Protein AF-A0A2S7J4I3-F1 (afdb_monomer_lite)

Structure (mmCIF, N/CA/C/O backbone):
data_AF-A0A2S7J4I3-F1
#
_entry.id   AF-A0A2S7J4I3-F1
#
loop_
_atom_site.group_PDB
_atom_site.id
_atom_site.type_symbol
_atom_site.label_atom_id
_atom_site.label_alt_id
_atom_site.label_comp_id
_atom_site.label_asym_id
_atom_site.label_entity_id
_atom_site.label_seq_id
_atom_site.pdbx_PDB_ins_code
_atom_site.Cartn_x
_atom_site.Cartn_y
_atom_site.Cartn_z
_atom_site.occupancy
_atom_site.B_iso_or_equiv
_atom_site.auth_seq_id
_atom_site.auth_comp_id
_atom_site.auth_asym_id
_atom_site.auth_atom_id
_atom_site.pdbx_PDB_model_num
ATOM 1 N N . MET A 1 1 ? -39.431 -24.242 10.598 1.00 42.38 1 MET A N 1
ATOM 2 C CA . MET A 1 1 ? -38.229 -23.796 9.841 1.00 42.38 1 MET A CA 1
ATOM 3 C C . MET A 1 1 ? -38.084 -22.272 9.755 1.00 42.38 1 MET A C 1
ATOM 5 O O . MET A 1 1 ? -36.999 -21.792 10.054 1.00 42.38 1 MET A O 1
ATOM 9 N N . ARG A 1 2 ? -39.133 -21.499 9.415 1.00 36.59 2 ARG A N 1
ATOM 10 C CA . ARG A 1 2 ? -39.088 -20.015 9.410 1.00 36.59 2 ARG A CA 1
ATOM 11 C C . ARG A 1 2 ? -38.689 -19.400 10.759 1.00 36.59 2 ARG A C 1
ATOM 13 O O . ARG A 1 2 ? -37.838 -18.526 10.791 1.00 36.59 2 ARG A O 1
ATOM 20 N N . GLU A 1 3 ? -39.220 -19.918 11.861 1.00 36.38 3 GLU A N 1
ATOM 21 C CA . GLU A 1 3 ? -38.946 -19.410 13.214 1.00 36.38 3 GLU A CA 1
ATOM 22 C C . GLU A 1 3 ? -37.497 -19.660 13.673 1.00 36.38 3 GLU A C 1
ATOM 24 O O . GLU A 1 3 ? -36.830 -18.748 14.152 1.00 36.38 3 GLU A O 1
ATOM 29 N N . LYS A 1 4 ? -36.941 -20.851 13.388 1.00 41.75 4 LYS A N 1
ATOM 30 C CA . LYS A 1 4 ? -35.506 -21.143 13.583 1.00 41.75 4 LYS A CA 1
ATOM 31 C C . LYS A 1 4 ? -34.612 -20.210 12.753 1.00 41.75 4 LYS A C 1
ATOM 33 O O . LYS A 1 4 ? -33.584 -19.766 13.249 1.00 41.75 4 LYS A O 1
ATOM 38 N N . ARG A 1 5 ? -35.015 -19.870 11.521 1.00 38.59 5 ARG A N 1
ATOM 39 C CA . ARG A 1 5 ? -34.285 -18.934 10.645 1.00 38.59 5 ARG A CA 1
ATOM 40 C C . ARG A 1 5 ? -34.371 -17.486 11.149 1.00 38.59 5 ARG A C 1
ATOM 42 O O . ARG A 1 5 ? -33.363 -16.792 11.132 1.00 38.59 5 ARG A O 1
ATOM 49 N N . CYS A 1 6 ? -35.524 -17.045 11.656 1.00 37.34 6 CYS A N 1
ATOM 50 C CA . CYS A 1 6 ? -35.684 -15.726 12.282 1.00 37.34 6 CYS A CA 1
ATOM 51 C C . CYS A 1 6 ? -34.899 -15.590 13.593 1.00 37.34 6 CYS A C 1
ATOM 53 O O . CYS A 1 6 ? -34.276 -14.555 13.816 1.00 37.34 6 CYS A O 1
ATOM 55 N N . ASN A 1 7 ? -34.886 -16.628 14.433 1.00 44.38 7 ASN A N 1
ATOM 56 C CA . ASN A 1 7 ? -34.120 -16.627 15.682 1.00 44.38 7 ASN A CA 1
ATOM 57 C C . ASN A 1 7 ? -32.612 -16.643 15.418 1.00 44.38 7 ASN A C 1
ATOM 59 O O . ASN A 1 7 ? -31.877 -15.901 16.065 1.00 44.38 7 ASN A O 1
ATOM 63 N N . LEU A 1 8 ? -32.167 -17.398 14.409 1.00 46.38 8 LEU A N 1
ATOM 64 C CA . LEU A 1 8 ? -30.781 -17.377 13.952 1.00 46.38 8 LEU A CA 1
ATOM 65 C C . LEU A 1 8 ? -30.386 -15.979 13.448 1.00 46.38 8 LEU A C 1
ATOM 67 O O . LEU A 1 8 ? -29.409 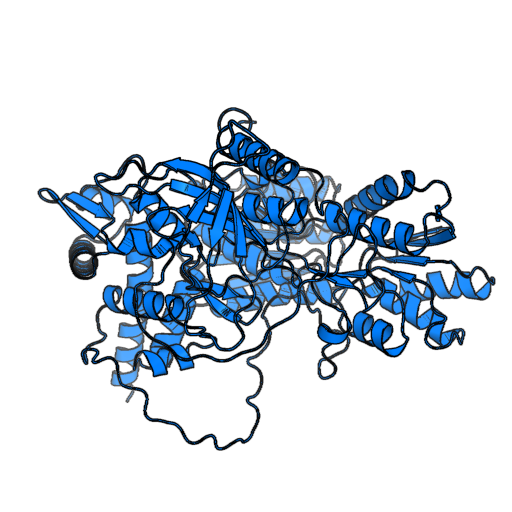-15.428 13.931 1.00 46.38 8 LEU A O 1
ATOM 71 N N . LEU A 1 9 ? -31.184 -15.349 12.578 1.00 43.91 9 LEU A N 1
ATOM 72 C CA . LEU A 1 9 ? -30.917 -13.992 12.068 1.00 43.91 9 LEU A CA 1
ATOM 73 C C . LEU A 1 9 ? -30.921 -12.907 13.163 1.00 43.91 9 LEU A C 1
ATOM 75 O O . LEU A 1 9 ? -30.170 -11.937 13.072 1.00 43.91 9 LEU A O 1
ATOM 79 N N . ARG A 1 10 ? -31.752 -13.050 14.204 1.00 52.38 10 ARG A N 1
ATOM 80 C CA . ARG A 1 10 ? -31.762 -12.138 15.363 1.00 52.38 10 ARG A CA 1
ATOM 81 C C . ARG A 1 10 ? -30.527 -12.317 16.246 1.00 52.38 10 ARG A C 1
ATOM 83 O O . ARG A 1 10 ? -29.912 -11.315 16.591 1.00 52.38 10 ARG A O 1
ATOM 90 N N . SER A 1 11 ? -30.158 -13.562 16.555 1.00 53.50 11 SER A N 1
ATOM 91 C CA . SER A 1 11 ? -28.937 -13.898 17.308 1.00 53.50 11 SER A CA 1
ATOM 92 C C . SER A 1 11 ? -27.675 -13.422 16.585 1.00 53.50 11 SER A C 1
ATOM 94 O O . SER A 1 11 ? -26.731 -12.935 17.195 1.00 53.50 11 SER A O 1
ATOM 96 N N . ILE A 1 12 ? -27.686 -13.530 15.262 1.00 51.84 12 ILE A N 1
ATOM 97 C CA . ILE A 1 12 ? -26.612 -13.081 14.390 1.00 51.84 12 ILE A CA 1
ATOM 98 C C . ILE A 1 12 ? -26.460 -11.547 14.439 1.00 51.84 12 ILE A C 1
ATOM 100 O O . ILE A 1 12 ? -25.378 -11.034 14.712 1.00 51.84 12 ILE A O 1
ATOM 104 N N . ARG A 1 13 ? -27.560 -10.794 14.274 1.00 56.38 13 ARG A N 1
ATOM 105 C CA . ARG A 1 13 ? -27.539 -9.321 14.370 1.00 56.38 13 ARG A CA 1
ATOM 106 C C . ARG A 1 13 ? -27.157 -8.808 15.759 1.00 56.38 13 ARG A C 1
ATOM 108 O O . ARG A 1 13 ? -26.662 -7.687 15.864 1.00 56.38 13 ARG A O 1
ATOM 115 N N . SER A 1 14 ? -27.413 -9.576 16.820 1.00 60.78 14 SER A N 1
ATOM 116 C CA . SER A 1 14 ? -26.961 -9.209 18.164 1.00 60.78 14 SER A CA 1
ATOM 117 C C . SER A 1 14 ? -25.455 -9.383 18.346 1.00 60.78 14 SER A C 1
ATOM 119 O O . SER A 1 14 ? -24.853 -8.516 18.965 1.00 60.78 14 SER A O 1
ATOM 121 N N . ASP A 1 15 ? -24.842 -10.423 17.770 1.00 60.16 15 ASP A N 1
ATOM 122 C CA . ASP A 1 15 ? -23.395 -10.662 17.890 1.00 60.16 15 ASP A CA 1
ATOM 123 C C . ASP A 1 15 ? -22.559 -9.575 17.199 1.00 60.16 15 ASP A C 1
ATOM 125 O O . ASP A 1 15 ? -21.578 -9.101 17.769 1.00 60.16 15 ASP A O 1
ATOM 129 N N . VAL A 1 16 ? -22.983 -9.118 16.015 1.00 66.06 16 VAL A N 1
ATOM 130 C CA . VAL A 1 16 ? -22.335 -8.004 15.293 1.00 66.06 16 VAL A CA 1
ATOM 131 C C . VAL A 1 16 ? -22.294 -6.747 16.167 1.00 66.06 16 VAL A C 1
ATOM 133 O O . VAL A 1 16 ? -21.228 -6.195 16.430 1.00 66.06 16 VAL A O 1
ATOM 136 N N . LYS A 1 17 ? -23.446 -6.362 16.733 1.00 74.44 17 LYS A N 1
ATOM 137 C CA . LYS A 1 17 ? -23.538 -5.214 17.648 1.00 74.44 17 LYS A CA 1
ATOM 138 C C . LYS A 1 17 ? -22.725 -5.408 18.928 1.00 74.44 17 LYS A C 1
ATOM 140 O O . LYS A 1 17 ? -22.309 -4.425 19.538 1.00 74.44 17 LYS A O 1
ATOM 145 N N . SER A 1 18 ? -22.517 -6.645 19.373 1.00 84.69 18 SER A N 1
ATOM 146 C CA . SER A 1 18 ? -21.697 -6.926 20.550 1.00 84.69 18 SER A CA 1
ATOM 147 C C . SER A 1 18 ? -20.212 -6.687 20.282 1.00 84.69 18 SER A C 1
ATOM 149 O O . SER A 1 18 ? -19.576 -6.036 21.106 1.00 84.69 18 SER A O 1
ATOM 151 N N . PHE A 1 19 ? -19.659 -7.133 19.146 1.00 89.50 19 PHE A N 1
ATOM 152 C CA . PHE A 1 19 ? -18.251 -6.864 18.811 1.00 89.50 19 PHE A CA 1
ATOM 153 C C . PHE A 1 19 ? -17.968 -5.369 18.660 1.00 89.50 19 PHE A C 1
ATOM 155 O O . PHE A 1 19 ? -16.957 -4.892 19.170 1.00 89.50 19 PHE A O 1
ATOM 162 N N . GLU A 1 20 ? -18.886 -4.613 18.053 1.00 85.69 20 GLU A N 1
ATOM 163 C CA . GLU A 1 20 ? -18.799 -3.149 17.978 1.00 85.69 20 GLU A CA 1
ATOM 164 C C . GLU A 1 20 ? -18.684 -2.510 19.360 1.00 85.69 20 GLU A C 1
ATOM 166 O O . GLU A 1 20 ? -17.797 -1.695 19.609 1.00 85.69 20 GLU A O 1
ATOM 171 N N . ARG A 1 21 ? -19.567 -2.911 20.279 1.00 88.44 21 ARG A N 1
ATOM 172 C CA . ARG A 1 21 ? -19.603 -2.403 21.655 1.00 88.44 21 ARG A CA 1
ATOM 173 C C . ARG A 1 21 ? -18.360 -2.795 22.440 1.00 88.44 21 ARG A C 1
ATOM 175 O O . ARG A 1 21 ? -17.805 -1.952 23.137 1.00 88.44 21 ARG A O 1
ATOM 182 N N . ILE A 1 22 ? -17.912 -4.044 22.310 1.00 92.06 22 ILE A N 1
ATOM 1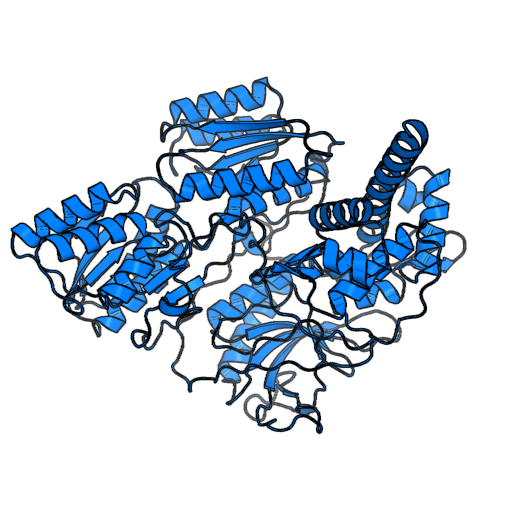83 C CA . ILE A 1 22 ? -16.671 -4.525 22.926 1.00 92.06 22 ILE A CA 1
ATOM 184 C C . ILE A 1 22 ? -15.485 -3.710 22.404 1.00 92.06 22 ILE A C 1
ATOM 186 O O . ILE A 1 22 ? -14.703 -3.190 23.197 1.00 92.06 22 ILE A O 1
ATOM 190 N N . SER A 1 23 ? -15.381 -3.536 21.084 1.00 91.12 23 SER A N 1
ATOM 191 C CA . SER A 1 23 ? -14.319 -2.743 20.466 1.00 91.12 23 SER A CA 1
ATOM 192 C C . SER A 1 23 ? -14.355 -1.290 20.933 1.00 91.12 23 SER A C 1
ATOM 194 O O . SER A 1 23 ? -13.302 -0.739 21.243 1.00 91.12 23 SER A O 1
ATOM 196 N N . ALA A 1 24 ? -15.538 -0.673 21.014 1.00 87.50 24 ALA A N 1
ATOM 197 C CA . ALA A 1 24 ? -15.705 0.700 21.486 1.00 87.50 24 ALA A CA 1
ATOM 198 C C . ALA A 1 24 ? -15.277 0.862 22.953 1.00 87.50 24 ALA A C 1
ATOM 200 O O . ALA A 1 24 ? -14.570 1.813 23.268 1.00 87.50 24 ALA A O 1
ATOM 201 N N . ILE A 1 25 ? -15.650 -0.085 23.822 1.00 91.38 25 ILE A N 1
ATOM 202 C CA . ILE A 1 25 ? -15.240 -0.106 25.234 1.00 91.38 25 ILE A CA 1
ATOM 203 C C . ILE A 1 25 ? -13.724 -0.249 25.367 1.00 91.38 25 ILE A C 1
ATOM 205 O O . ILE A 1 25 ? -13.103 0.483 26.125 1.00 91.38 25 ILE A O 1
ATOM 209 N N . LEU A 1 26 ? -13.112 -1.201 24.662 1.00 91.75 26 LEU A N 1
ATOM 210 C CA . LEU A 1 26 ? -11.678 -1.455 24.818 1.00 91.75 26 LEU A CA 1
ATOM 211 C C . LEU A 1 26 ? -10.820 -0.346 24.195 1.00 91.75 26 LEU A C 1
ATOM 213 O O . LEU A 1 26 ? -9.736 -0.069 24.698 1.00 91.75 26 LEU A O 1
ATOM 217 N N . SER A 1 27 ? -11.314 0.311 23.142 1.00 88.94 27 SER A N 1
ATOM 218 C CA . SER A 1 27 ? -10.590 1.382 22.440 1.00 88.94 27 SER A CA 1
ATOM 219 C C . SER A 1 27 ? -10.776 2.772 23.061 1.00 88.94 27 SER A C 1
ATOM 221 O O . SER A 1 27 ? -10.132 3.711 22.607 1.00 88.94 27 SER A O 1
ATOM 223 N N . SER A 1 28 ? -11.654 2.945 24.057 1.00 86.94 28 SER A N 1
ATOM 224 C CA . SER A 1 28 ? -11.844 4.241 24.732 1.00 86.94 28 SER A CA 1
ATOM 225 C C . SER A 1 28 ? -10.816 4.509 25.832 1.00 86.94 28 SER A C 1
ATOM 227 O O . SER A 1 28 ? -10.726 5.632 26.328 1.00 86.94 28 SER A O 1
ATOM 229 N N . PHE A 1 29 ? -10.065 3.485 26.242 1.00 88.00 29 PHE A N 1
ATOM 230 C CA . PHE A 1 29 ? -8.938 3.653 27.147 1.00 88.00 29 PHE A CA 1
ATOM 231 C C . PHE A 1 29 ? -7.790 4.339 26.409 1.00 88.00 29 PHE A C 1
ATOM 233 O O . PHE A 1 29 ? -7.521 4.059 25.243 1.00 88.00 29 PHE A O 1
ATOM 240 N N . ASN A 1 30 ? -7.074 5.203 27.115 1.00 80.50 30 ASN A N 1
ATOM 241 C CA . ASN A 1 30 ? -5.837 5.808 26.642 1.00 80.50 30 ASN A CA 1
ATOM 242 C C . ASN A 1 30 ? -4.780 5.713 27.752 1.00 80.50 30 ASN A C 1
ATOM 244 O O . ASN A 1 30 ? -5.094 5.416 28.904 1.00 80.50 30 ASN A O 1
ATOM 248 N N . SER A 1 31 ? -3.510 5.931 27.415 1.00 67.00 31 SER A N 1
ATOM 249 C CA . SER A 1 31 ? -2.408 5.782 28.376 1.00 67.00 31 SER A CA 1
ATOM 250 C C . SER A 1 31 ? -2.422 6.824 29.502 1.00 67.00 31 SER A C 1
ATOM 252 O O . SER A 1 31 ? -1.782 6.597 30.524 1.00 67.00 31 SER A O 1
ATOM 254 N N . ALA A 1 32 ? -3.121 7.953 29.330 1.00 62.56 32 ALA A N 1
ATOM 255 C CA . ALA A 1 32 ? -3.291 8.971 30.370 1.00 62.56 32 ALA A CA 1
ATOM 256 C C . ALA A 1 32 ? -4.426 8.614 31.350 1.00 62.56 32 ALA A C 1
ATOM 258 O O . ALA A 1 32 ? -4.352 8.925 32.536 1.00 62.56 32 ALA A O 1
ATOM 259 N N . GLU A 1 33 ? -5.444 7.895 30.880 1.00 68.25 33 GLU A N 1
ATOM 260 C CA . GLU A 1 33 ? -6.599 7.427 31.645 1.00 68.25 33 GLU A CA 1
ATOM 261 C C . GLU A 1 33 ? -6.551 5.906 31.825 1.00 68.25 33 GLU A C 1
ATOM 263 O O . GLU A 1 33 ? -7.408 5.153 31.355 1.00 68.25 33 GLU A O 1
ATOM 268 N N . ALA A 1 34 ? -5.542 5.437 32.560 1.00 70.50 34 ALA A N 1
ATOM 269 C CA . ALA A 1 34 ? -5.330 4.013 32.822 1.00 70.50 34 ALA A CA 1
ATOM 270 C C . ALA A 1 34 ? -6.480 3.337 33.601 1.00 70.50 34 ALA A C 1
ATOM 272 O O . ALA A 1 34 ? -6.463 2.126 33.804 1.00 70.50 34 ALA A O 1
ATOM 273 N N . SER A 1 35 ? -7.465 4.086 34.101 1.00 86.69 35 SER A N 1
ATOM 274 C CA . SER A 1 35 ? -8.679 3.570 34.739 1.00 86.69 35 SER A CA 1
ATOM 275 C C . SER A 1 35 ? -9.843 4.524 34.486 1.00 86.69 35 SER A C 1
ATOM 277 O O . SER A 1 35 ? -9.685 5.733 34.615 1.00 86.69 35 SER A O 1
ATOM 279 N N . GLN A 1 36 ? -11.021 3.985 34.178 1.00 90.25 36 GLN A N 1
ATOM 280 C CA . GLN A 1 36 ? -12.225 4.765 33.887 1.00 90.25 36 GLN A CA 1
ATOM 281 C C . GLN A 1 36 ? -13.409 4.284 34.733 1.00 90.25 36 GLN A C 1
ATOM 283 O O . GLN A 1 36 ? -13.532 3.100 35.071 1.00 90.25 36 GLN A O 1
ATOM 288 N N . ARG A 1 37 ? -14.303 5.215 35.090 1.00 92.56 37 ARG A N 1
ATOM 289 C CA . ARG A 1 37 ? -15.596 4.874 35.698 1.00 92.56 37 ARG A CA 1
ATOM 290 C C . ARG A 1 37 ? -16.480 4.206 34.651 1.00 92.56 37 ARG A C 1
ATOM 292 O O . ARG A 1 37 ? -16.602 4.722 33.545 1.00 92.56 37 ARG A O 1
ATOM 299 N N . ILE A 1 38 ? -17.148 3.117 35.031 1.00 92.31 38 ILE A N 1
ATOM 300 C CA . ILE A 1 38 ? -18.052 2.380 34.137 1.00 92.31 38 ILE A CA 1
ATOM 301 C C . ILE A 1 38 ? -19.128 3.310 33.557 1.00 92.31 38 ILE A C 1
ATOM 303 O O . ILE A 1 38 ? -19.378 3.263 32.361 1.00 92.31 38 ILE A O 1
ATOM 307 N N . ASP A 1 39 ? -19.722 4.188 34.365 1.00 91.00 39 ASP A N 1
ATOM 308 C CA . ASP A 1 39 ? -20.787 5.083 33.888 1.00 91.00 39 ASP A CA 1
ATOM 309 C C . ASP A 1 39 ? -20.285 6.056 32.809 1.00 91.00 39 ASP A C 1
ATOM 311 O O . ASP A 1 39 ? -20.905 6.173 31.756 1.00 91.00 39 ASP A O 1
ATOM 315 N N . ALA A 1 40 ? -19.116 6.671 33.027 1.00 88.88 40 ALA A N 1
ATOM 316 C CA . ALA A 1 40 ? -18.495 7.585 32.066 1.00 88.88 40 ALA A CA 1
ATOM 317 C C . ALA A 1 40 ? -18.086 6.861 30.773 1.00 88.88 40 ALA A C 1
ATOM 319 O O . ALA A 1 40 ? -18.282 7.374 29.675 1.00 88.88 40 ALA A O 1
ATOM 320 N N . LEU A 1 41 ? -17.571 5.636 30.901 1.00 88.75 41 LEU A N 1
ATOM 321 C CA . LEU A 1 41 ? -17.228 4.766 29.779 1.00 88.75 41 LEU A CA 1
ATOM 322 C C . LEU A 1 41 ? -18.461 4.446 28.916 1.00 88.75 41 LEU A C 1
ATOM 324 O O . LEU A 1 41 ? -18.411 4.544 27.688 1.00 88.75 41 LEU A O 1
ATOM 328 N N . LEU A 1 42 ? -19.581 4.081 29.544 1.00 90.69 42 LEU A N 1
ATOM 329 C CA . LEU A 1 42 ? -20.828 3.763 28.843 1.00 90.69 42 LEU A CA 1
ATOM 330 C C . LEU A 1 42 ? -21.473 5.002 28.211 1.00 90.69 42 LEU A C 1
ATOM 332 O O . LEU A 1 42 ? -21.984 4.915 27.095 1.00 90.69 42 LEU A O 1
ATOM 336 N N . GLU A 1 43 ? -21.399 6.155 28.876 1.00 87.62 43 GLU A N 1
ATOM 337 C CA . GLU A 1 43 ? -21.844 7.439 28.330 1.00 87.62 43 GLU A CA 1
ATOM 338 C C . GLU A 1 43 ? -21.019 7.839 27.098 1.00 87.62 43 GLU A C 1
ATOM 340 O O . GLU A 1 43 ? -21.580 8.091 26.029 1.00 87.62 43 GLU A O 1
ATOM 345 N N . HIS A 1 44 ? -19.688 7.796 27.206 1.00 83.31 44 HIS A N 1
ATOM 346 C CA . HIS A 1 44 ? -18.770 8.135 26.119 1.00 83.31 44 HIS A CA 1
ATOM 347 C C . HIS A 1 44 ? -18.963 7.237 24.889 1.00 83.31 44 HIS A C 1
ATOM 349 O O . HIS A 1 44 ? -18.990 7.703 23.748 1.00 83.31 44 HIS A O 1
ATOM 355 N N . THR A 1 45 ? -19.143 5.936 25.120 1.00 83.94 45 THR A N 1
ATOM 356 C CA . THR A 1 45 ? -19.369 4.947 24.055 1.00 83.94 45 THR A CA 1
ATOM 357 C C . THR A 1 45 ? -20.819 4.904 23.565 1.00 83.94 45 THR A C 1
ATOM 359 O O . THR A 1 45 ? -21.100 4.228 22.574 1.00 83.94 45 THR A O 1
ATOM 362 N N . ARG A 1 46 ? -21.739 5.635 24.215 1.00 85.81 46 ARG A N 1
ATOM 363 C CA . ARG A 1 46 ? -23.195 5.610 23.976 1.00 85.81 46 ARG A CA 1
ATOM 364 C C . ARG A 1 46 ? -23.796 4.202 24.078 1.00 85.81 46 ARG A C 1
ATOM 366 O O . ARG A 1 46 ? -24.739 3.854 23.364 1.00 85.81 46 ARG A O 1
ATOM 373 N N . ILE A 1 47 ? -23.250 3.371 24.963 1.00 86.19 47 ILE A N 1
ATOM 374 C CA . ILE A 1 47 ? -23.727 2.005 25.186 1.00 86.19 47 ILE A CA 1
ATOM 375 C C . ILE A 1 47 ? -24.788 2.024 26.293 1.00 86.19 47 ILE A C 1
ATOM 377 O O . ILE A 1 47 ? -24.503 2.484 27.398 1.00 86.19 47 ILE A O 1
ATOM 381 N N . PRO A 1 48 ? -26.001 1.480 26.060 1.00 87.12 48 PRO A N 1
ATOM 382 C CA . PRO A 1 48 ? -27.042 1.453 27.081 1.00 87.12 48 PRO A CA 1
ATOM 383 C C . PRO A 1 48 ? -26.589 0.725 28.346 1.00 87.12 48 PRO A C 1
ATOM 385 O O . PRO A 1 48 ? -26.103 -0.410 28.266 1.00 87.12 48 PRO A O 1
ATOM 388 N N . THR A 1 49 ? -26.837 1.337 29.505 1.00 86.94 49 THR A N 1
ATOM 389 C CA . THR A 1 49 ? -26.427 0.863 30.837 1.00 86.94 49 THR A CA 1
ATOM 390 C C . THR A 1 49 ? -26.779 -0.605 31.079 1.00 86.94 49 THR A C 1
ATOM 392 O O . THR A 1 49 ? -25.932 -1.386 31.509 1.00 86.94 49 THR A O 1
ATOM 395 N N . SER A 1 50 ? -28.001 -1.011 30.720 1.00 78.69 50 SER A N 1
ATOM 396 C CA . SER A 1 50 ? -28.508 -2.379 30.906 1.00 78.69 50 SER A CA 1
ATOM 397 C C . SER A 1 50 ? -27.670 -3.447 30.196 1.00 78.69 50 SER A C 1
ATOM 399 O O . SER A 1 50 ? -27.466 -4.531 30.735 1.00 78.69 50 SER A O 1
ATOM 401 N N . SER A 1 51 ? -27.154 -3.144 29.002 1.00 83.44 51 SER A N 1
ATOM 402 C CA . SER A 1 51 ? -26.273 -4.043 28.247 1.00 83.44 51 SER A CA 1
ATOM 403 C C . SER A 1 51 ? -24.791 -3.825 28.550 1.00 83.44 51 SER A C 1
ATOM 405 O O . SER A 1 51 ? -24.021 -4.782 28.558 1.00 83.44 51 SER A O 1
ATOM 407 N N . GLY A 1 52 ? -24.394 -2.584 28.829 1.00 86.81 52 GLY A N 1
ATOM 408 C CA . GLY A 1 52 ? -23.006 -2.195 29.044 1.00 86.81 52 GLY A CA 1
ATOM 409 C C . GLY A 1 52 ? -22.393 -2.837 30.282 1.00 86.81 52 GLY A C 1
ATOM 410 O O . GLY A 1 52 ? -21.302 -3.393 30.206 1.00 86.81 52 GLY A O 1
ATOM 411 N N . TYR A 1 53 ? -23.126 -2.854 31.399 1.00 90.38 53 TYR A N 1
ATOM 412 C CA . TYR A 1 53 ? -22.664 -3.509 32.627 1.00 90.38 53 TYR A CA 1
ATOM 413 C C . TYR A 1 53 ? -22.454 -5.018 32.452 1.00 90.38 53 TYR A C 1
ATOM 415 O O . TYR A 1 53 ? -21.504 -5.565 33.013 1.00 90.38 53 TYR A O 1
ATOM 423 N N . LYS A 1 54 ? -23.301 -5.680 31.651 1.00 88.81 54 LYS A N 1
ATOM 424 C CA . LYS A 1 54 ? -23.134 -7.098 31.320 1.00 88.81 54 LYS A CA 1
ATOM 425 C C . LYS A 1 54 ? -21.874 -7.320 30.483 1.00 88.81 54 LYS A C 1
ATOM 427 O O . LYS A 1 54 ? -21.026 -8.092 30.902 1.00 88.81 54 LYS A O 1
ATOM 432 N N . ILE A 1 55 ? -21.711 -6.574 29.387 1.00 89.56 55 ILE A N 1
ATOM 433 C CA . ILE A 1 55 ? -20.517 -6.666 28.529 1.00 89.56 55 ILE A CA 1
ATOM 434 C C . ILE A 1 55 ? -19.246 -6.439 29.354 1.00 89.56 55 ILE A C 1
ATOM 436 O O . ILE A 1 55 ? -18.303 -7.209 29.255 1.00 89.56 55 ILE A O 1
ATOM 440 N N . ILE A 1 56 ? -19.223 -5.423 30.221 1.00 90.94 56 ILE A N 1
ATOM 441 C CA . ILE A 1 56 ? -18.073 -5.156 31.094 1.00 90.94 56 ILE A CA 1
ATOM 442 C C . ILE A 1 56 ? -17.817 -6.321 32.056 1.00 90.94 56 ILE A C 1
ATOM 444 O O . ILE A 1 56 ? -16.663 -6.668 32.288 1.00 90.94 56 ILE A O 1
ATOM 448 N N . SER A 1 57 ? -18.865 -6.932 32.614 1.00 90.50 57 SER A N 1
ATOM 449 C CA . SER A 1 57 ? -18.727 -8.121 33.460 1.00 90.50 57 SER A CA 1
ATOM 450 C C . SER A 1 57 ? -18.109 -9.295 32.698 1.00 90.50 57 SER A C 1
ATOM 452 O O . SER A 1 57 ? -17.195 -9.933 33.219 1.00 90.50 57 SER A O 1
ATOM 454 N N . ASP A 1 58 ? -18.562 -9.538 31.470 1.00 89.44 58 ASP A N 1
ATOM 455 C CA . ASP A 1 58 ? -18.066 -10.616 30.611 1.00 89.44 58 ASP A CA 1
ATOM 456 C C . ASP A 1 58 ? -16.599 -10.346 30.206 1.00 89.44 58 ASP A C 1
ATOM 458 O O . ASP A 1 58 ? -15.739 -11.214 30.334 1.00 89.44 58 ASP A O 1
ATOM 462 N N . LEU A 1 59 ? -16.252 -9.099 29.863 1.00 90.56 59 LEU A N 1
ATOM 463 C CA . LEU A 1 59 ? -14.869 -8.682 29.588 1.00 90.56 59 LEU A CA 1
ATOM 464 C C . LEU A 1 59 ? -13.939 -8.815 30.805 1.00 90.56 59 LEU A C 1
ATOM 466 O O . LEU A 1 59 ? -12.747 -9.072 30.635 1.00 90.56 59 LEU A O 1
ATOM 470 N N . ILE A 1 60 ? -14.452 -8.633 32.026 1.00 90.12 60 ILE A N 1
ATOM 471 C CA . ILE A 1 60 ? -13.690 -8.895 33.256 1.00 90.12 60 ILE A CA 1
ATOM 472 C C . ILE A 1 60 ? -13.459 -10.399 33.428 1.00 90.12 60 ILE A C 1
ATOM 474 O O . ILE A 1 60 ? -12.349 -10.799 33.777 1.00 90.12 60 ILE A O 1
ATOM 478 N N . ALA A 1 61 ? -14.478 -11.227 33.180 1.00 86.31 61 ALA A N 1
ATOM 479 C CA . ALA A 1 61 ? -14.372 -12.682 33.292 1.00 86.31 61 ALA A CA 1
ATOM 480 C C . ALA A 1 61 ? -13.346 -13.265 32.304 1.00 86.31 61 ALA A C 1
ATOM 482 O O . ALA A 1 61 ? -12.566 -14.138 32.673 1.00 86.31 61 ALA A O 1
ATOM 483 N N . GLU A 1 62 ? -13.293 -12.718 31.089 1.00 85.19 62 GLU A N 1
ATOM 484 C CA . GLU A 1 62 ? -12.315 -13.082 30.057 1.00 85.19 62 GLU A CA 1
ATOM 485 C C . GLU A 1 62 ? -10.937 -12.402 30.251 1.00 85.19 62 GLU A C 1
ATOM 487 O O . GLU A 1 62 ? -9.991 -12.644 29.503 1.00 85.19 62 GLU A O 1
ATOM 492 N N . GLY A 1 63 ? -10.791 -11.532 31.259 1.00 86.88 63 GLY A N 1
ATOM 493 C CA . GLY A 1 63 ? -9.526 -10.873 31.605 1.00 86.88 63 GLY A CA 1
ATOM 494 C C . GLY A 1 63 ? -9.105 -9.718 30.686 1.00 86.88 63 GLY A C 1
ATOM 495 O O . GLY A 1 63 ? -7.989 -9.206 30.827 1.00 86.88 63 GLY A O 1
ATOM 496 N N . LEU A 1 64 ? -9.975 -9.284 29.767 1.00 88.50 64 LEU A N 1
ATOM 497 C CA . LEU A 1 64 ? -9.791 -8.095 28.918 1.00 88.50 64 LEU A CA 1
ATOM 498 C C . LEU A 1 64 ? -9.924 -6.791 29.719 1.00 88.50 64 LEU A C 1
ATOM 500 O O . LEU A 1 64 ? -9.277 -5.791 29.398 1.00 88.50 64 LEU A O 1
ATOM 504 N N . LEU A 1 65 ? -10.712 -6.807 30.796 1.00 92.38 65 LEU A N 1
ATOM 505 C CA . LEU A 1 65 ? -10.811 -5.735 31.786 1.00 92.38 65 LEU A CA 1
ATOM 506 C C . LEU A 1 65 ? -10.472 -6.254 33.189 1.00 92.38 65 LEU A C 1
ATOM 508 O O . LEU A 1 65 ? -10.526 -7.448 33.468 1.00 92.38 65 LEU A O 1
ATOM 512 N N . SER A 1 66 ? -10.140 -5.347 34.104 1.00 92.25 66 SER A N 1
ATOM 513 C CA . SER A 1 66 ? -9.982 -5.648 35.530 1.00 92.25 66 SER A CA 1
ATOM 514 C C . SER A 1 66 ? -10.590 -4.542 36.391 1.00 92.25 66 SER A C 1
ATOM 516 O O . SER A 1 66 ? -10.604 -3.374 36.000 1.00 92.25 66 SER A O 1
ATOM 518 N N . ARG A 1 67 ? -11.121 -4.904 37.565 1.00 93.12 67 ARG A N 1
ATOM 519 C CA . ARG A 1 67 ? -11.657 -3.936 38.535 1.00 93.12 67 ARG A CA 1
ATOM 520 C C . ARG A 1 67 ? -10.527 -3.385 39.396 1.00 93.12 67 ARG A C 1
ATOM 522 O O . ARG A 1 67 ? -9.758 -4.155 39.961 1.00 93.12 67 ARG A O 1
ATOM 529 N N . THR A 1 68 ? -10.471 -2.066 39.533 1.00 88.50 68 THR A N 1
ATOM 530 C CA . THR A 1 68 ? -9.510 -1.368 40.410 1.00 88.50 68 THR A CA 1
ATOM 531 C C . THR A 1 68 ? -10.177 -0.692 41.602 1.00 88.50 68 THR A C 1
ATOM 533 O O . THR A 1 68 ? -9.506 -0.345 42.566 1.00 88.50 68 THR A O 1
ATOM 536 N N . GLY A 1 69 ? -11.502 -0.538 41.566 1.00 86.56 69 GLY A N 1
ATOM 537 C CA . GLY A 1 69 ? -12.292 0.053 42.639 1.00 86.56 69 GLY A CA 1
ATOM 538 C C . GLY A 1 69 ? -13.792 -0.073 42.377 1.00 86.56 69 GLY A C 1
ATOM 539 O O . GLY A 1 69 ? -14.230 -0.668 41.386 1.00 86.56 69 GLY A O 1
ATOM 540 N N . ARG A 1 70 ? -14.612 0.493 43.268 1.00 88.19 70 ARG A N 1
ATOM 541 C CA . ARG A 1 70 ? -16.075 0.454 43.134 1.00 88.19 70 ARG A CA 1
ATOM 542 C C . ARG A 1 70 ? -16.514 1.217 41.879 1.00 88.19 70 ARG A C 1
ATOM 544 O O . ARG A 1 70 ? -16.427 2.437 41.834 1.00 88.19 70 ARG A O 1
ATOM 551 N N . GLY A 1 71 ? -17.000 0.486 40.875 1.00 89.19 71 GLY A N 1
ATOM 552 C CA . GLY A 1 71 ? -17.456 1.062 39.603 1.00 89.19 71 GLY A CA 1
ATOM 553 C C . GLY A 1 71 ? -16.334 1.559 38.685 1.00 89.19 71 GLY A C 1
ATOM 554 O O . GLY A 1 71 ? -16.621 2.284 37.737 1.00 89.19 71 GLY A O 1
ATOM 555 N N . VAL A 1 72 ? -15.077 1.184 38.950 1.00 92.75 72 VAL A N 1
ATOM 556 C CA . VAL A 1 72 ? -13.906 1.598 38.163 1.00 92.75 72 VAL A CA 1
ATOM 557 C C . VAL A 1 72 ? -13.233 0.373 37.556 1.00 92.75 72 VAL A C 1
ATOM 559 O O . VAL A 1 72 ? -13.022 -0.638 38.237 1.00 92.75 72 VAL A O 1
ATOM 562 N N . VAL A 1 73 ? -12.910 0.470 36.268 1.00 94.31 73 VAL A N 1
ATOM 563 C CA . VAL A 1 73 ? -12.261 -0.586 35.489 1.00 94.31 73 VAL A CA 1
ATOM 564 C C . VAL A 1 73 ? -11.032 -0.056 34.761 1.00 94.31 73 VAL A C 1
ATOM 566 O O . VAL A 1 73 ? -10.930 1.134 34.470 1.00 94.31 73 VAL A O 1
ATOM 569 N N . LYS A 1 74 ? -10.113 -0.964 34.442 1.00 93.00 74 LYS A N 1
ATOM 570 C CA . LYS A 1 74 ? -8.976 -0.740 33.544 1.00 93.00 74 LYS A CA 1
ATOM 571 C C . LYS A 1 74 ? -8.818 -1.898 32.570 1.00 93.00 74 LYS A C 1
ATOM 573 O O . LYS A 1 74 ? -9.390 -2.965 32.802 1.00 93.00 74 LYS A O 1
ATOM 578 N N . LEU A 1 75 ? -7.983 -1.722 31.547 1.00 91.69 75 LEU A N 1
ATOM 579 C CA . LEU A 1 75 ? -7.535 -2.829 30.701 1.00 91.69 75 LEU A CA 1
ATOM 580 C C . LEU A 1 75 ? -6.894 -3.932 31.559 1.00 91.69 75 LEU A C 1
ATOM 582 O O . LEU A 1 75 ? -6.084 -3.676 32.450 1.00 91.69 75 LEU A O 1
ATOM 586 N N . GLY A 1 76 ? -7.345 -5.163 31.340 1.00 87.38 76 GLY A N 1
ATOM 587 C CA . GLY A 1 76 ? -6.938 -6.340 32.093 1.00 87.38 76 GLY A CA 1
ATOM 588 C C . GLY A 1 76 ? -5.686 -7.016 31.523 1.00 87.38 76 GLY A C 1
ATOM 589 O O . GLY A 1 76 ? -5.198 -6.641 30.454 1.00 87.38 76 GLY A O 1
ATOM 590 N N . PRO A 1 77 ? -5.162 -8.043 32.214 1.00 80.75 77 PRO A N 1
ATOM 591 C CA . PRO A 1 77 ? -3.949 -8.747 31.802 1.00 80.75 77 PRO A CA 1
ATOM 592 C C . PRO A 1 77 ? -4.042 -9.409 30.426 1.00 80.75 77 PRO A C 1
ATOM 594 O O . PRO A 1 77 ? -3.014 -9.599 29.790 1.00 80.75 77 PRO A O 1
ATOM 597 N N . TYR A 1 78 ? -5.238 -9.775 29.949 1.00 81.31 78 TYR A N 1
ATOM 598 C CA . TYR A 1 78 ? -5.387 -10.328 28.602 1.00 81.31 78 TYR A CA 1
ATOM 599 C C . TYR A 1 78 ? -5.148 -9.263 27.521 1.00 81.31 78 TYR A C 1
ATOM 601 O O . TYR A 1 78 ? -4.569 -9.556 26.479 1.00 81.31 78 TYR A O 1
ATOM 609 N N . SER A 1 79 ? -5.510 -8.006 27.786 1.00 85.06 79 SER A N 1
ATOM 610 C CA . SER A 1 79 ? -5.361 -6.909 26.824 1.00 85.06 79 SER A CA 1
ATOM 611 C C . SER A 1 79 ? -3.902 -6.624 26.462 1.00 85.06 79 SER A C 1
ATOM 613 O O . SER A 1 79 ? -3.628 -6.293 25.316 1.00 85.06 79 SER A O 1
ATOM 615 N N . THR A 1 80 ? -2.941 -6.845 27.367 1.00 77.12 80 THR A N 1
ATOM 616 C CA . THR A 1 80 ? -1.505 -6.704 27.043 1.00 77.12 80 THR A CA 1
ATOM 617 C C . THR A 1 80 ? -1.034 -7.724 26.001 1.00 77.12 80 THR A C 1
ATOM 619 O O . THR A 1 80 ? -0.136 -7.434 25.213 1.00 77.12 80 THR A O 1
ATOM 622 N N . ARG A 1 81 ? -1.672 -8.902 25.946 1.00 74.06 81 ARG A N 1
ATOM 623 C CA . ARG A 1 81 ? -1.336 -9.996 25.017 1.00 74.06 81 ARG A CA 1
ATOM 624 C C . ARG A 1 81 ? -1.822 -9.732 23.594 1.00 74.06 81 ARG A C 1
ATOM 626 O O . ARG A 1 81 ? -1.246 -10.276 22.655 1.00 74.06 81 ARG A O 1
ATOM 633 N N . LEU A 1 82 ? -2.823 -8.864 23.422 1.00 79.88 82 LEU A N 1
ATOM 634 C CA . LEU A 1 82 ? -3.360 -8.481 22.111 1.00 79.88 82 LEU A CA 1
ATOM 635 C C . LEU A 1 82 ? -2.323 -7.811 21.199 1.00 79.88 82 LEU A C 1
ATOM 637 O O . LEU A 1 82 ? -2.494 -7.805 19.983 1.00 79.88 82 LEU A O 1
ATOM 641 N N . LEU A 1 83 ? -1.239 -7.281 21.767 1.00 73.25 83 LEU A N 1
ATOM 642 C CA . LEU A 1 83 ? -0.172 -6.660 20.995 1.00 73.25 83 LEU A CA 1
ATOM 643 C C . LEU A 1 83 ? 0.751 -7.676 20.295 1.00 73.25 83 LEU A C 1
ATOM 645 O O . LEU A 1 83 ? 1.240 -7.385 19.202 1.00 73.25 83 LEU A O 1
ATOM 649 N N . TYR A 1 84 ? 0.955 -8.869 20.871 1.00 67.88 84 TYR A N 1
ATOM 650 C CA . TYR A 1 84 ? 2.044 -9.767 20.446 1.00 67.88 84 TYR A CA 1
ATOM 651 C C . TYR A 1 84 ? 1.755 -11.259 20.389 1.00 67.88 84 TYR A C 1
ATOM 653 O O . TYR A 1 84 ? 2.687 -11.991 20.069 1.00 67.88 84 TYR A O 1
ATOM 661 N N . ALA A 1 85 ? 0.550 -11.711 20.746 1.00 50.06 85 ALA A N 1
ATOM 662 C CA . ALA A 1 85 ? 0.258 -13.112 21.053 1.00 50.06 85 ALA A CA 1
ATOM 663 C C . ALA A 1 85 ? 1.131 -14.133 20.275 1.00 50.06 85 ALA A C 1
ATOM 665 O O . ALA A 1 85 ? 1.172 -14.146 19.041 1.00 50.06 85 ALA A O 1
ATOM 666 N N . PRO A 1 86 ? 1.903 -14.917 21.049 1.00 42.59 86 PRO A N 1
ATOM 667 C CA . PRO A 1 86 ? 1.400 -16.218 21.461 1.00 42.59 86 PRO A CA 1
ATOM 668 C C . PRO A 1 86 ? 1.323 -16.354 22.987 1.00 42.59 86 PRO A C 1
ATOM 670 O O . PRO A 1 86 ? 2.219 -15.954 23.732 1.00 42.59 86 PRO A O 1
ATOM 673 N N . LEU A 1 87 ? 0.270 -17.006 23.466 1.00 33.88 87 LEU A N 1
ATOM 674 C CA . LEU A 1 87 ? 0.236 -17.584 24.806 1.00 33.88 87 LEU A CA 1
ATOM 675 C C . LEU A 1 87 ? 0.348 -19.099 24.636 1.00 33.88 87 LEU A C 1
ATOM 677 O O . LEU A 1 87 ? -0.504 -19.699 24.007 1.00 33.88 87 LEU A O 1
ATOM 681 N N . ARG A 1 88 ? 1.453 -19.681 25.122 1.00 33.66 88 ARG A N 1
ATOM 682 C CA . ARG A 1 88 ? 1.868 -21.107 25.030 1.00 33.66 88 ARG A CA 1
ATOM 683 C C . ARG A 1 88 ? 0.700 -22.126 25.177 1.00 33.66 88 ARG A C 1
ATOM 685 O O . ARG A 1 88 ? -0.172 -21.883 26.000 1.00 33.66 88 ARG A O 1
ATOM 692 N N . ALA A 1 89 ? 0.662 -23.326 24.562 1.00 29.69 89 ALA A N 1
ATOM 693 C CA . ALA A 1 89 ? 1.714 -24.216 24.030 1.00 29.69 89 ALA A CA 1
ATOM 694 C C . ALA A 1 89 ? 1.220 -25.297 23.010 1.00 29.69 89 ALA A C 1
ATOM 696 O O . ALA A 1 89 ? 0.130 -25.841 23.154 1.00 29.69 89 ALA A O 1
ATOM 697 N N . ASN A 1 90 ? 2.172 -25.739 22.166 1.00 26.89 90 ASN A N 1
ATOM 698 C CA . ASN A 1 90 ? 2.427 -27.077 21.574 1.00 26.89 90 ASN A CA 1
ATOM 699 C C . ASN A 1 90 ? 2.116 -27.401 20.083 1.00 26.89 90 ASN A C 1
ATOM 701 O O . ASN A 1 90 ? 1.095 -27.037 19.514 1.00 26.89 90 ASN A O 1
ATOM 705 N N . ARG A 1 91 ? 3.099 -28.098 19.482 1.00 25.23 91 ARG A N 1
ATOM 706 C CA . ARG A 1 91 ? 3.535 -28.213 18.064 1.00 25.23 91 ARG A CA 1
ATOM 707 C C . ARG A 1 91 ? 2.590 -28.877 17.033 1.00 25.23 91 ARG A C 1
ATOM 709 O O . ARG A 1 91 ? 1.904 -29.839 17.345 1.00 25.23 91 ARG A O 1
ATOM 716 N N . SER A 1 92 ? 2.790 -28.546 15.742 1.00 25.84 92 SER A N 1
ATOM 717 C CA . SER A 1 92 ? 3.441 -29.458 14.763 1.00 25.84 92 SER A CA 1
ATOM 718 C C . SER A 1 92 ? 4.095 -28.696 13.594 1.00 25.84 92 SER A C 1
ATOM 720 O O . SER A 1 92 ? 3.618 -27.652 13.157 1.00 25.84 92 SER A O 1
ATOM 722 N N . THR A 1 93 ? 5.246 -29.211 13.165 1.00 33.38 93 THR A N 1
ATOM 723 C CA . THR A 1 93 ? 6.207 -28.675 12.195 1.00 33.38 93 THR A CA 1
ATOM 724 C C . THR A 1 93 ? 5.819 -28.964 10.741 1.00 33.38 93 THR A C 1
ATOM 726 O O . THR A 1 93 ? 5.306 -30.031 10.417 1.00 33.38 93 THR A O 1
ATOM 729 N N . GLY A 1 94 ? 6.157 -28.039 9.837 1.00 27.55 94 GLY A N 1
ATOM 730 C CA . GLY A 1 94 ? 6.093 -28.237 8.387 1.00 27.55 94 GLY A CA 1
ATOM 731 C C . GLY A 1 94 ? 6.996 -27.247 7.646 1.00 27.55 94 GLY A C 1
ATOM 732 O O . GLY A 1 94 ? 6.685 -26.066 7.560 1.00 27.55 94 GLY A O 1
ATOM 733 N N . ASN A 1 95 ? 8.133 -27.750 7.160 1.00 29.33 95 ASN A N 1
ATOM 734 C CA . ASN A 1 95 ? 9.239 -27.039 6.507 1.00 29.33 95 ASN A CA 1
ATOM 735 C C . ASN A 1 95 ? 8.881 -26.331 5.185 1.00 29.33 95 ASN A C 1
ATOM 737 O O . ASN A 1 95 ? 8.191 -26.914 4.355 1.00 29.33 95 ASN A O 1
ATOM 741 N N . ALA A 1 96 ? 9.525 -25.184 4.916 1.00 29.05 96 ALA A N 1
ATOM 742 C CA . ALA A 1 96 ? 10.551 -25.064 3.863 1.00 29.05 96 ALA A CA 1
ATOM 743 C C . ALA A 1 96 ? 11.293 -23.709 3.926 1.00 29.05 96 ALA A C 1
ATOM 745 O O . ALA A 1 96 ? 10.688 -22.640 3.912 1.00 29.05 96 ALA A O 1
ATOM 746 N N . LEU A 1 97 ? 12.623 -23.810 3.984 1.00 32.78 97 LEU A N 1
ATOM 747 C CA . LEU A 1 97 ? 13.644 -22.759 3.929 1.00 32.78 97 LEU A CA 1
ATOM 748 C C . LEU A 1 97 ? 13.709 -22.064 2.565 1.00 32.78 97 LEU A C 1
ATOM 750 O O . LEU A 1 97 ? 13.543 -22.733 1.547 1.00 32.78 97 LEU A O 1
ATOM 754 N N . LEU A 1 98 ? 14.145 -20.798 2.544 1.00 29.94 98 LEU A N 1
ATOM 755 C CA . LEU A 1 98 ? 14.966 -20.263 1.452 1.00 29.94 98 LEU A CA 1
ATOM 756 C C . LEU A 1 98 ? 16.170 -19.500 2.010 1.00 29.94 98 LEU A C 1
ATOM 758 O O . LEU A 1 98 ? 16.079 -18.799 3.013 1.00 29.94 98 LEU A O 1
ATOM 762 N N . ALA A 1 99 ? 17.304 -19.747 1.362 1.00 29.83 99 ALA A N 1
ATOM 763 C CA . ALA A 1 99 ? 18.638 -19.325 1.743 1.00 29.83 99 ALA A CA 1
ATOM 764 C C . ALA A 1 99 ? 18.817 -17.801 1.701 1.00 29.83 99 ALA A C 1
ATOM 766 O O . ALA A 1 99 ? 18.332 -17.130 0.796 1.00 29.83 99 ALA A O 1
ATOM 767 N N . SER A 1 100 ? 19.591 -17.283 2.652 1.00 33.09 100 SER A N 1
ATOM 768 C CA . SER A 1 100 ? 20.144 -15.932 2.614 1.00 33.09 100 SER A CA 1
ATOM 769 C C . SER A 1 100 ? 21.286 -15.841 1.600 1.00 33.09 100 SER A C 1
ATOM 771 O O . SER A 1 100 ? 22.241 -16.619 1.694 1.00 33.09 100 SER A O 1
ATOM 773 N N . SER A 1 101 ? 21.252 -14.857 0.706 1.00 33.06 101 SER A N 1
ATOM 774 C CA . SER A 1 101 ? 22.424 -14.482 -0.095 1.00 33.06 101 SER A CA 1
ATOM 775 C C . SER A 1 101 ? 23.396 -13.597 0.715 1.00 33.06 101 SER A C 1
ATOM 777 O O . SER A 1 101 ? 22.951 -12.833 1.581 1.00 33.06 101 SER A O 1
ATOM 779 N N . PRO A 1 102 ? 24.722 -13.661 0.470 1.00 35.56 102 PRO A N 1
ATOM 780 C CA . PRO A 1 102 ? 25.691 -12.720 1.037 1.00 35.56 102 PRO A CA 1
ATOM 781 C C . PRO A 1 102 ? 25.500 -11.289 0.501 1.00 35.56 102 PRO A C 1
ATOM 783 O O . PRO A 1 102 ? 24.969 -11.090 -0.587 1.00 35.56 102 PRO A O 1
ATOM 786 N N . LYS A 1 103 ? 25.947 -10.302 1.291 1.00 44.22 103 LYS A N 1
ATOM 787 C CA 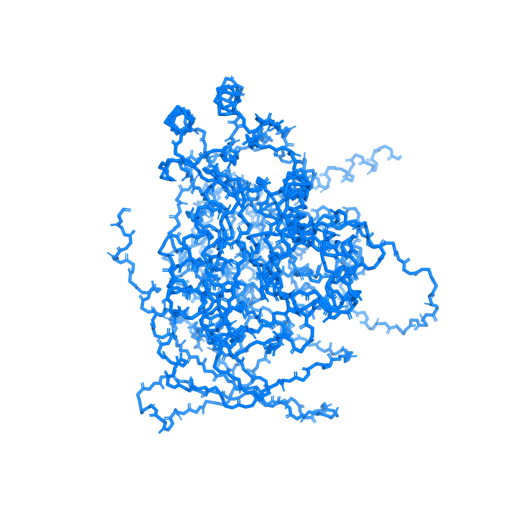. LYS A 1 103 ? 25.753 -8.850 1.109 1.00 44.22 103 LYS A CA 1
ATOM 788 C C . LYS A 1 103 ? 26.162 -8.322 -0.284 1.00 44.22 103 LYS A C 1
ATOM 790 O O . LYS A 1 103 ? 27.288 -8.543 -0.715 1.00 44.22 103 LYS A O 1
ATOM 795 N N . SER A 1 104 ? 25.318 -7.466 -0.867 1.00 38.22 104 SER A N 1
ATOM 796 C CA . SER A 1 104 ? 25.765 -6.181 -1.435 1.00 38.22 104 SER A CA 1
ATOM 797 C C . SER A 1 104 ? 25.049 -5.047 -0.698 1.00 38.22 104 SER A C 1
ATOM 799 O O . SER A 1 104 ? 24.028 -5.286 -0.048 1.00 38.22 104 SER A O 1
ATOM 801 N N . ALA A 1 105 ? 25.606 -3.837 -0.737 1.00 49.09 105 ALA A N 1
ATOM 802 C CA . ALA A 1 105 ? 24.981 -2.655 -0.159 1.00 49.09 105 ALA A CA 1
ATOM 803 C C . ALA A 1 105 ? 23.680 -2.342 -0.915 1.00 49.09 105 ALA A C 1
ATOM 805 O O . ALA A 1 105 ? 23.720 -1.813 -2.018 1.00 49.09 105 ALA A O 1
ATOM 806 N N . ILE A 1 106 ? 22.531 -2.694 -0.336 1.00 56.91 106 ILE A N 1
ATOM 807 C CA . ILE A 1 106 ? 21.226 -2.307 -0.879 1.00 56.91 106 ILE A CA 1
ATOM 808 C C . ILE A 1 106 ? 21.123 -0.781 -0.748 1.00 56.91 106 ILE A C 1
ATOM 810 O O . ILE A 1 106 ? 21.351 -0.234 0.341 1.00 56.91 106 ILE A O 1
ATOM 814 N N . ALA A 1 107 ? 20.820 -0.086 -1.847 1.00 57.09 107 ALA A N 1
ATOM 815 C CA . ALA A 1 107 ? 20.484 1.329 -1.756 1.00 57.09 107 ALA A CA 1
ATOM 816 C C . ALA A 1 107 ? 19.115 1.451 -1.082 1.00 57.09 107 ALA A C 1
ATOM 818 O O . ALA A 1 107 ? 18.216 0.660 -1.387 1.00 57.09 107 ALA A O 1
ATOM 819 N N . PRO A 1 108 ? 18.927 2.439 -0.197 1.00 62.34 108 PRO A N 1
ATOM 820 C CA . PRO A 1 108 ? 17.646 2.618 0.469 1.00 62.34 108 PRO A CA 1
ATOM 821 C C . PRO A 1 108 ? 16.539 2.787 -0.579 1.00 62.34 108 PRO A C 1
ATOM 823 O O . PRO A 1 108 ? 16.783 3.403 -1.614 1.00 62.34 108 PRO A O 1
ATOM 826 N N . ARG A 1 109 ? 15.346 2.212 -0.364 1.00 74.88 109 ARG A N 1
ATOM 827 C CA . ARG A 1 109 ? 14.161 2.293 -1.249 1.00 74.88 109 ARG A CA 1
ATOM 828 C C . ARG A 1 109 ? 13.468 3.655 -1.185 1.00 74.88 109 ARG A C 1
ATOM 830 O O . ARG A 1 109 ? 12.878 4.079 -2.182 1.00 74.88 109 ARG A O 1
ATOM 837 N N . LYS A 1 110 ? 13.601 4.357 -0.064 1.00 71.69 110 LYS A N 1
ATOM 838 C CA . LYS A 1 110 ? 13.100 5.718 0.151 1.00 71.69 110 LYS A CA 1
ATOM 839 C C . LYS A 1 110 ? 14.265 6.619 0.566 1.00 71.69 110 LYS A C 1
ATOM 841 O O . LYS A 1 110 ? 15.207 6.117 1.164 1.00 71.69 110 LYS A O 1
ATOM 846 N N . ALA A 1 111 ? 14.260 7.906 0.234 1.00 63.88 111 ALA A N 1
ATOM 847 C CA . ALA A 1 111 ? 15.348 8.802 0.643 1.00 63.88 111 ALA A CA 1
ATOM 848 C C . ALA A 1 111 ? 15.165 9.348 2.073 1.00 63.88 111 ALA A C 1
ATOM 850 O O . ALA A 1 111 ? 16.152 9.552 2.769 1.00 63.88 111 ALA A O 1
ATOM 851 N N . TYR A 1 112 ? 13.918 9.553 2.508 1.00 68.62 112 TYR A N 1
ATOM 852 C CA . TYR A 1 112 ? 13.560 10.103 3.821 1.00 68.62 112 TYR A CA 1
ATOM 853 C C . TYR A 1 112 ? 12.158 9.640 4.251 1.00 68.62 112 TYR A C 1
ATOM 855 O O . TYR A 1 112 ? 11.356 9.208 3.420 1.00 68.62 112 TYR A O 1
ATOM 863 N N . LEU A 1 113 ? 11.838 9.710 5.547 1.00 73.81 113 LEU A N 1
ATOM 864 C CA . LEU A 1 113 ? 10.482 9.448 6.041 1.00 73.81 113 LEU A CA 1
ATOM 865 C C . LEU A 1 113 ? 9.627 10.717 5.926 1.00 73.81 113 LEU A C 1
ATOM 867 O O . LEU A 1 113 ? 9.959 11.754 6.492 1.00 73.81 113 LEU A O 1
ATOM 871 N N . GLU A 1 114 ? 8.496 10.638 5.228 1.00 75.00 114 GLU A N 1
ATOM 872 C CA . GLU A 1 114 ? 7.558 11.759 5.138 1.00 75.00 114 GLU A CA 1
ATOM 873 C C . GLU A 1 114 ? 6.816 11.968 6.463 1.00 75.00 114 GLU A C 1
ATOM 875 O O . GLU A 1 114 ? 6.098 11.081 6.927 1.00 75.00 114 GLU A O 1
ATOM 880 N N . GLY A 1 115 ? 6.917 13.167 7.046 1.00 75.50 115 GLY A N 1
ATOM 881 C CA . GLY A 1 115 ? 6.256 13.496 8.318 1.00 75.50 115 GLY A CA 1
ATOM 882 C C . GLY A 1 115 ? 4.732 13.310 8.297 1.00 75.50 115 GLY A C 1
ATOM 883 O O . GLY A 1 115 ? 4.134 12.949 9.312 1.00 75.50 115 GLY A O 1
ATOM 884 N N . LEU A 1 116 ? 4.094 13.459 7.129 1.00 81.50 116 LEU A N 1
ATOM 885 C CA . LEU A 1 116 ? 2.655 13.229 6.953 1.00 81.50 116 LEU A CA 1
ATOM 886 C C . LEU A 1 116 ? 2.231 11.772 7.207 1.00 81.50 116 LEU A C 1
ATOM 888 O O . LEU A 1 116 ? 1.086 11.545 7.600 1.00 81.50 116 LEU A O 1
ATOM 892 N N . LEU A 1 117 ? 3.138 10.795 7.070 1.00 79.06 117 LEU A N 1
ATOM 893 C CA . LEU A 1 117 ? 2.877 9.390 7.427 1.00 79.06 117 LEU A CA 1
ATOM 894 C C . LEU A 1 117 ? 2.680 9.199 8.938 1.00 79.06 117 LEU A C 1
ATOM 896 O O . LEU A 1 117 ? 2.060 8.224 9.371 1.00 79.06 117 LEU A O 1
ATOM 900 N N . LEU A 1 118 ? 3.214 10.122 9.744 1.00 82.12 118 LEU A N 1
ATOM 901 C CA . LEU A 1 118 ? 3.136 10.104 11.205 1.00 82.12 118 LEU A CA 1
ATOM 902 C C . LEU A 1 118 ? 2.050 11.037 11.761 1.00 82.12 118 LEU A C 1
ATOM 904 O O . LEU A 1 118 ? 1.761 10.961 12.960 1.00 82.12 118 LEU A O 1
ATOM 908 N N . LYS A 1 119 ? 1.459 11.905 10.923 1.00 85.44 119 LYS A N 1
ATOM 909 C CA . LYS A 1 119 ? 0.400 12.853 11.301 1.00 85.44 119 LYS A CA 1
ATOM 910 C C . LYS A 1 119 ? -0.956 12.147 11.299 1.00 85.44 119 LYS A C 1
ATOM 912 O O . LYS A 1 119 ? -1.423 11.697 10.255 1.00 85.44 119 LYS A O 1
ATOM 917 N N . LEU A 1 120 ? -1.595 12.070 12.464 1.00 86.88 120 LEU A N 1
ATOM 918 C CA . LEU A 1 120 ? -2.966 11.578 12.613 1.00 86.88 120 LEU A CA 1
ATOM 919 C C . LEU A 1 120 ? -3.964 12.740 12.604 1.00 86.88 120 LEU A C 1
ATOM 921 O O . LEU A 1 120 ? -3.676 13.825 13.106 1.00 86.88 120 LEU A O 1
ATOM 925 N N . ILE A 1 121 ? -5.150 12.485 12.063 1.00 90.19 121 ILE A N 1
ATOM 926 C CA . ILE A 1 121 ? -6.273 13.415 11.989 1.00 90.19 121 ILE A CA 1
ATOM 927 C C . ILE A 1 121 ? -7.372 12.934 12.941 1.00 90.19 121 ILE A C 1
ATOM 929 O O . ILE A 1 121 ? -7.752 11.760 12.913 1.00 90.19 121 ILE A O 1
ATOM 933 N N . ASP A 1 122 ? -7.886 13.835 13.787 1.00 89.69 122 ASP A N 1
ATOM 934 C CA . ASP A 1 122 ? -9.086 13.568 14.585 1.00 89.69 122 ASP A CA 1
ATOM 935 C C . ASP A 1 122 ? -10.326 13.607 13.689 1.00 89.69 122 ASP A C 1
ATOM 937 O O . ASP A 1 122 ? -10.603 14.594 13.010 1.00 89.69 122 ASP A O 1
ATOM 941 N N . THR A 1 123 ? -11.075 12.510 13.687 1.00 94.38 123 THR A N 1
ATOM 942 C CA . THR A 1 123 ? -12.237 12.306 12.820 1.00 94.38 123 THR A CA 1
ATOM 943 C C . THR A 1 123 ? -13.549 12.281 13.592 1.00 94.38 123 THR A C 1
ATOM 945 O O . THR A 1 123 ? -14.604 12.101 12.984 1.00 94.38 123 THR A O 1
ATOM 948 N N . LYS A 1 124 ? -13.535 12.506 14.916 1.00 90.38 124 LYS A N 1
ATOM 949 C CA . LYS A 1 124 ? -14.761 12.612 15.727 1.00 90.38 124 LYS A CA 1
ATOM 950 C C . LYS A 1 124 ? -15.823 13.546 15.124 1.00 90.38 124 LYS A C 1
ATOM 952 O O . LYS A 1 124 ? -16.993 13.165 15.190 1.00 90.38 124 LYS A O 1
ATOM 957 N N . PRO A 1 125 ? -15.477 14.700 14.506 1.00 94.75 125 PRO A N 1
ATOM 958 C CA . PRO A 1 125 ? -16.467 15.560 13.852 1.00 94.75 125 PRO A CA 1
ATOM 959 C C . PRO A 1 125 ? -17.236 14.888 12.703 1.00 94.75 125 PRO A C 1
ATOM 961 O O . PRO A 1 125 ? -18.366 15.274 12.424 1.00 94.75 125 PRO A O 1
ATOM 964 N N . TYR A 1 126 ? -16.658 13.866 12.064 1.00 96.06 126 TYR A N 1
ATOM 965 C CA . TYR A 1 126 ? -17.256 13.133 10.943 1.00 96.06 126 TYR A CA 1
ATOM 966 C C . TYR A 1 126 ? -18.042 11.888 11.369 1.00 96.06 126 TYR A C 1
ATOM 968 O O . TYR A 1 126 ? -18.570 11.173 10.515 1.00 96.06 126 TYR A O 1
ATOM 976 N N . LYS A 1 127 ? -18.117 11.599 12.675 1.00 94.12 127 LYS A N 1
ATOM 977 C CA . LYS A 1 127 ? -18.770 10.391 13.178 1.00 94.12 127 LYS A CA 1
ATOM 978 C C . LYS A 1 127 ? -20.256 10.368 12.806 1.00 94.12 127 LYS A C 1
ATOM 980 O O . LYS A 1 127 ? -21.009 11.269 13.174 1.00 94.12 127 LYS A O 1
ATOM 985 N N . LYS A 1 128 ? -20.692 9.284 12.163 1.00 92.31 128 LYS A N 1
ATOM 986 C CA . LYS A 1 128 ? -22.083 9.027 11.763 1.00 92.31 128 LYS A CA 1
ATOM 987 C C . LYS A 1 128 ? -22.501 7.598 12.108 1.00 92.31 128 LYS A C 1
ATOM 989 O O . LYS A 1 128 ? -21.669 6.693 12.183 1.00 92.31 128 LYS A O 1
ATOM 994 N N . GLU A 1 129 ? -23.801 7.382 12.284 1.00 88.69 129 GLU A N 1
ATOM 995 C CA . GLU A 1 129 ? -24.364 6.041 12.482 1.00 88.69 129 GLU A CA 1
ATOM 996 C C . GLU A 1 129 ? -24.643 5.363 11.125 1.00 88.69 129 GLU A C 1
ATOM 998 O O . GLU A 1 129 ? -25.119 6.034 10.207 1.00 88.69 129 GLU A O 1
ATOM 1003 N N . PRO A 1 130 ? -24.368 4.055 10.969 1.00 88.00 130 PRO A N 1
ATOM 1004 C CA . PRO A 1 130 ? -24.677 3.320 9.743 1.00 88.00 130 PRO A CA 1
ATOM 1005 C C . PRO A 1 130 ? -26.203 3.154 9.539 1.00 88.00 130 PRO A C 1
ATOM 1007 O O . PRO A 1 130 ? -26.962 3.173 10.513 1.00 88.00 130 PRO A O 1
ATOM 1010 N N . PRO A 1 131 ? -26.678 2.897 8.302 1.00 94.00 131 PRO A N 1
ATOM 1011 C CA . PRO A 1 131 ? -25.884 2.524 7.132 1.00 94.00 131 PRO A CA 1
ATOM 1012 C C . PRO A 1 131 ? -25.454 3.708 6.249 1.00 94.00 131 PRO A C 1
ATOM 1014 O O . PRO A 1 131 ? -26.261 4.571 5.917 1.00 94.00 131 PRO A O 1
ATOM 1017 N N . TYR A 1 132 ? -24.200 3.690 5.796 1.00 96.56 132 TYR A N 1
ATOM 1018 C CA . TYR A 1 132 ? -23.553 4.797 5.084 1.00 96.56 132 TYR A CA 1
ATOM 1019 C C . TYR A 1 132 ? -23.788 4.792 3.570 1.00 96.56 132 TYR A C 1
ATOM 1021 O O . TYR A 1 132 ? -23.775 3.729 2.939 1.00 96.56 132 TYR A O 1
ATOM 1029 N N . THR A 1 133 ? -23.899 5.982 2.979 1.00 97.88 133 THR A N 1
ATOM 1030 C CA . THR A 1 133 ? -23.786 6.206 1.530 1.00 97.88 133 THR A CA 1
ATOM 1031 C C . THR A 1 133 ? -22.401 6.749 1.200 1.00 97.88 133 THR A C 1
ATOM 1033 O O . THR A 1 133 ? -22.045 7.837 1.636 1.00 97.88 133 THR A O 1
ATOM 1036 N N . LEU A 1 134 ? -21.625 6.029 0.396 1.00 98.31 134 LEU A N 1
ATOM 1037 C CA . LEU A 1 134 ? -20.261 6.415 0.025 1.00 98.31 134 LEU A CA 1
ATOM 1038 C C . LEU A 1 134 ? -20.184 6.730 -1.472 1.00 98.31 134 LEU A C 1
ATOM 1040 O O . LEU A 1 134 ? -20.814 6.047 -2.282 1.00 98.31 134 LEU A O 1
ATOM 1044 N N . GLY A 1 135 ? -19.396 7.736 -1.847 1.00 98.25 135 GLY A N 1
ATOM 1045 C CA . GLY A 1 135 ? -19.111 8.079 -3.241 1.00 98.25 135 GLY A CA 1
ATOM 1046 C C . GLY A 1 135 ? -17.663 7.774 -3.625 1.00 98.25 135 GLY A C 1
ATOM 1047 O O . GLY A 1 135 ? -16.761 8.021 -2.835 1.00 98.25 135 GLY A O 1
ATOM 1048 N N . PHE A 1 136 ? -17.418 7.279 -4.840 1.00 98.56 136 PHE A N 1
ATOM 1049 C CA . PHE A 1 136 ? -16.092 7.231 -5.462 1.00 98.56 136 PHE A CA 1
ATOM 1050 C C . PHE A 1 136 ? -16.091 8.004 -6.783 1.00 98.56 136 PHE A C 1
ATOM 1052 O O . PHE A 1 136 ? -16.710 7.591 -7.765 1.00 98.56 136 PHE A O 1
ATOM 1059 N N . ALA A 1 137 ? -15.407 9.146 -6.792 1.00 98.12 137 ALA A N 1
ATOM 1060 C CA . ALA A 1 137 ? -15.185 9.982 -7.960 1.00 98.12 137 ALA A CA 1
ATOM 1061 C C . ALA A 1 137 ? -13.901 9.504 -8.648 1.00 98.12 137 ALA A C 1
ATOM 1063 O O . ALA A 1 137 ? -12.815 10.045 -8.417 1.00 98.12 137 ALA A O 1
ATOM 1064 N N . ASN A 1 138 ? -14.023 8.448 -9.454 1.00 97.38 138 ASN A N 1
ATOM 1065 C CA . ASN A 1 138 ? -12.901 7.851 -10.165 1.00 97.38 138 ASN A CA 1
ATOM 1066 C C . ASN A 1 138 ? -12.550 8.690 -11.396 1.00 97.38 138 ASN A C 1
ATOM 1068 O O . ASN A 1 138 ? -13.431 9.124 -12.143 1.00 97.38 138 ASN A O 1
ATOM 1072 N N . ALA A 1 139 ? -11.260 8.892 -11.644 1.00 95.81 139 ALA A N 1
ATOM 1073 C CA . ALA A 1 139 ? -10.840 9.662 -12.800 1.00 95.81 139 ALA A CA 1
ATOM 1074 C C . ALA A 1 139 ? -10.966 8.890 -14.115 1.00 95.81 139 ALA A C 1
ATOM 1076 O O . ALA A 1 139 ? -11.256 9.508 -15.134 1.00 95.81 139 ALA A O 1
ATOM 1077 N N . SER A 1 140 ? -10.788 7.564 -14.123 1.00 94.19 140 SER A N 1
ATOM 1078 C CA . SER A 1 140 ? -11.082 6.760 -15.317 1.00 94.19 140 SER A CA 1
ATOM 1079 C C . SER A 1 140 ? -11.186 5.259 -15.057 1.00 94.19 140 SER A C 1
ATOM 1081 O O . SER A 1 140 ? -10.610 4.736 -14.104 1.00 94.19 140 SER A O 1
ATOM 1083 N N . ARG A 1 141 ? -11.831 4.539 -15.984 1.00 93.50 141 ARG A N 1
ATOM 1084 C CA . ARG A 1 141 ? -11.762 3.066 -16.128 1.00 93.50 141 ARG A CA 1
ATOM 1085 C C . ARG A 1 141 ? -10.908 2.597 -17.314 1.00 93.50 141 ARG A C 1
ATOM 1087 O O . ARG A 1 141 ? -10.983 1.433 -17.706 1.00 93.50 141 ARG A O 1
ATOM 1094 N N . ALA A 1 142 ? -10.103 3.498 -17.879 1.00 86.62 142 ALA A N 1
ATOM 1095 C CA . ALA A 1 142 ? -9.467 3.335 -19.187 1.00 86.62 142 ALA A CA 1
ATOM 1096 C C . ALA A 1 142 ? -8.509 2.134 -19.292 1.00 86.62 142 ALA A C 1
ATOM 1098 O O . ALA A 1 142 ? -8.396 1.545 -20.360 1.00 86.62 142 ALA A O 1
ATOM 1099 N N . HIS A 1 143 ? -7.851 1.729 -18.199 1.00 86.19 143 HIS A N 1
ATOM 1100 C CA . HIS A 1 143 ? -6.874 0.638 -18.221 1.00 86.19 143 HIS A CA 1
ATOM 1101 C C . HIS A 1 143 ? -7.089 -0.396 -17.091 1.00 86.19 143 HIS A C 1
ATOM 1103 O O . HIS A 1 143 ? -7.730 -0.091 -16.079 1.00 86.19 143 HIS A O 1
ATOM 1109 N N . PRO A 1 144 ? -6.600 -1.651 -17.242 1.00 89.50 144 PRO A N 1
ATOM 1110 C CA . PRO A 1 144 ? -6.828 -2.748 -16.290 1.00 89.50 144 PRO A CA 1
ATOM 1111 C C . PRO A 1 144 ? -6.524 -2.420 -14.826 1.00 89.50 144 PRO A C 1
ATOM 1113 O O . PRO A 1 144 ? -7.306 -2.789 -13.954 1.00 89.50 144 PRO A O 1
ATOM 1116 N N . TRP A 1 145 ? -5.445 -1.680 -14.557 1.00 91.69 145 TRP A N 1
ATOM 1117 C CA . TRP A 1 145 ? -5.075 -1.292 -13.195 1.00 91.69 145 TRP A CA 1
ATOM 1118 C C . TRP A 1 145 ? -6.152 -0.439 -12.505 1.00 91.69 145 TRP A C 1
ATOM 1120 O O . TRP A 1 145 ? -6.519 -0.711 -11.364 1.00 91.69 145 TRP A O 1
ATOM 1130 N N . ARG A 1 146 ? -6.758 0.519 -13.220 1.00 91.12 146 ARG A N 1
ATOM 1131 C CA . ARG A 1 146 ? -7.859 1.344 -12.689 1.00 91.12 146 ARG A CA 1
ATOM 1132 C C . ARG A 1 146 ? -9.092 0.526 -12.357 1.00 91.12 146 ARG A C 1
ATOM 1134 O O . ARG A 1 146 ? -9.711 0.725 -11.315 1.00 91.12 146 ARG A O 1
ATOM 1141 N N . ARG A 1 147 ? -9.424 -0.425 -13.232 1.00 92.19 147 ARG A N 1
ATOM 1142 C CA . ARG A 1 147 ? -10.526 -1.363 -12.994 1.00 92.19 147 ARG A CA 1
ATOM 1143 C C . ARG A 1 147 ? -10.243 -2.239 -11.778 1.00 92.19 147 ARG A C 1
ATOM 1145 O O . ARG A 1 147 ? -11.151 -2.454 -10.986 1.00 92.19 147 ARG A O 1
ATOM 1152 N N . ALA A 1 148 ? -9.003 -2.687 -11.594 1.00 91.19 148 ALA A N 1
ATOM 1153 C CA . ALA A 1 148 ? -8.604 -3.450 -10.416 1.00 91.19 148 ALA A CA 1
ATOM 1154 C C . ALA A 1 148 ? -8.702 -2.620 -9.123 1.00 91.19 148 ALA A C 1
ATOM 1156 O O . ALA A 1 148 ? -9.195 -3.130 -8.117 1.00 91.19 148 ALA A O 1
ATOM 1157 N N . LEU A 1 149 ? -8.308 -1.341 -9.151 1.00 93.56 149 LEU A N 1
ATOM 1158 C CA . LEU A 1 149 ? -8.459 -0.432 -8.012 1.00 93.56 149 LEU A CA 1
ATOM 1159 C C . LEU A 1 149 ? -9.931 -0.258 -7.635 1.00 93.56 149 LEU A C 1
ATOM 1161 O O . LEU A 1 149 ? -10.304 -0.485 -6.484 1.00 93.56 149 LEU A O 1
ATOM 1165 N N . GLU A 1 150 ? -10.780 0.060 -8.611 1.00 94.94 150 GLU A N 1
ATOM 1166 C CA . GLU A 1 150 ? -12.223 0.196 -8.403 1.00 94.94 150 GLU A CA 1
ATOM 1167 C C . GLU A 1 150 ? -12.853 -1.110 -7.894 1.00 94.94 150 GLU A C 1
ATOM 1169 O O . GLU A 1 150 ? -13.632 -1.099 -6.942 1.00 94.94 150 GLU A O 1
ATOM 1174 N N . GLN A 1 151 ? -12.477 -2.255 -8.467 1.00 91.75 151 GLN A N 1
ATOM 1175 C CA . GLN A 1 151 ? -12.954 -3.566 -8.026 1.00 91.75 151 GLN A CA 1
ATOM 1176 C C . GLN A 1 151 ? -12.518 -3.895 -6.599 1.00 91.75 151 GLN A C 1
ATOM 1178 O O . GLN A 1 151 ? -13.307 -4.472 -5.854 1.00 91.75 151 GLN A O 1
ATOM 1183 N N . SER A 1 152 ? -11.301 -3.523 -6.192 1.00 88.50 152 SER A N 1
ATOM 1184 C CA . SER A 1 152 ? -10.848 -3.718 -4.811 1.00 88.50 152 SER A CA 1
ATOM 1185 C C . SER A 1 152 ? -11.716 -2.921 -3.825 1.00 88.50 152 SER A C 1
ATOM 1187 O O . SER A 1 152 ? -12.093 -3.438 -2.770 1.00 88.50 152 SER A O 1
ATOM 1189 N N . LEU A 1 153 ? -12.109 -1.700 -4.198 1.00 93.06 153 LEU A N 1
ATOM 1190 C CA . LEU A 1 153 ? -12.999 -0.843 -3.420 1.00 93.06 153 LEU A CA 1
ATOM 1191 C C . LEU A 1 153 ? -14.405 -1.451 -3.344 1.00 93.06 153 LEU A C 1
ATOM 1193 O O . LEU A 1 153 ? -14.941 -1.649 -2.253 1.00 93.06 153 LEU A O 1
ATOM 1197 N N . ILE A 1 154 ? -14.982 -1.819 -4.492 1.00 92.19 154 ILE A N 1
ATOM 1198 C CA . ILE A 1 154 ? -16.319 -2.429 -4.574 1.00 92.19 154 ILE A CA 1
ATOM 1199 C C . ILE A 1 154 ? -16.369 -3.741 -3.786 1.00 92.19 154 ILE A C 1
ATOM 1201 O O . ILE A 1 154 ? -17.316 -3.967 -3.036 1.00 92.19 154 ILE A O 1
ATOM 1205 N N . ALA A 1 155 ? -15.347 -4.592 -3.899 1.00 84.81 155 ALA A N 1
ATOM 1206 C CA . ALA A 1 155 ? -15.273 -5.842 -3.149 1.00 84.81 155 ALA A CA 1
ATOM 1207 C C . ALA A 1 155 ? -15.220 -5.592 -1.633 1.00 84.81 155 ALA A C 1
ATOM 1209 O O . ALA A 1 155 ? -15.857 -6.321 -0.872 1.00 84.81 155 ALA A O 1
ATOM 1210 N N . ALA A 1 156 ? -14.498 -4.561 -1.180 1.00 84.25 156 ALA A N 1
ATOM 1211 C CA . ALA A 1 156 ? -14.493 -4.166 0.227 1.00 84.25 156 ALA A CA 1
ATOM 1212 C C . ALA A 1 156 ? -15.876 -3.663 0.678 1.00 84.25 156 ALA A C 1
ATOM 1214 O O . ALA A 1 156 ? -16.378 -4.119 1.704 1.00 84.25 156 ALA A O 1
ATOM 1215 N N . SER A 1 157 ? -16.536 -2.830 -0.132 1.00 88.81 157 SER A N 1
ATOM 1216 C CA . SER A 1 157 ? -17.901 -2.357 0.125 1.00 88.81 157 SER A CA 1
ATOM 1217 C C . SER A 1 157 ? -18.918 -3.496 0.223 1.00 88.81 157 SER A C 1
ATOM 1219 O O . SER A 1 157 ? -19.695 -3.544 1.175 1.00 88.81 157 SER A O 1
ATOM 1221 N N . GLN A 1 158 ? -18.870 -4.466 -0.693 1.00 85.81 158 GLN A N 1
ATOM 1222 C CA . GLN A 1 158 ? -19.762 -5.630 -0.689 1.00 85.81 158 GLN A CA 1
ATOM 1223 C C . GLN A 1 158 ? -19.595 -6.501 0.560 1.00 85.81 158 GLN A C 1
ATOM 1225 O O . GLN A 1 158 ? -20.585 -6.984 1.102 1.00 85.81 158 GLN A O 1
ATOM 1230 N N . ARG A 1 159 ? -18.360 -6.682 1.052 1.00 78.62 159 ARG A N 1
ATOM 1231 C CA . ARG A 1 159 ? -18.108 -7.409 2.311 1.00 78.62 159 ARG A CA 1
ATOM 1232 C C . ARG A 1 159 ? -18.687 -6.695 3.534 1.00 78.62 159 ARG A C 1
ATOM 1234 O O . ARG A 1 159 ? -18.921 -7.348 4.544 1.00 78.62 159 ARG A O 1
ATOM 1241 N N . GLN A 1 160 ? -18.918 -5.388 3.429 1.00 81.62 160 GLN A N 1
ATOM 1242 C CA . GLN A 1 160 ? -19.436 -4.524 4.490 1.00 81.62 160 GLN A CA 1
ATOM 1243 C C . GLN A 1 160 ? -20.866 -4.031 4.204 1.00 81.62 160 GLN A C 1
ATOM 1245 O O . GLN A 1 160 ? -21.287 -2.984 4.703 1.00 81.62 160 GLN A O 1
ATOM 1250 N N . SER A 1 161 ? -21.646 -4.780 3.415 1.00 83.88 161 SER A N 1
ATOM 1251 C CA . SER A 1 161 ? -23.007 -4.395 3.008 1.00 83.88 161 SER A CA 1
ATOM 1252 C C . SER A 1 161 ? -24.010 -4.293 4.168 1.00 83.88 161 SER A C 1
ATOM 1254 O O . SER A 1 161 ? -25.138 -3.852 3.971 1.00 83.88 161 SER A O 1
ATOM 1256 N N . HIS A 1 162 ? -23.648 -4.731 5.379 1.00 79.31 162 HIS A N 1
ATOM 1257 C CA . HIS A 1 162 ? -24.462 -4.544 6.585 1.00 79.31 162 HIS A CA 1
ATOM 1258 C C . HIS A 1 162 ? -24.349 -3.139 7.185 1.00 79.31 162 HIS A C 1
ATOM 1260 O O . HIS A 1 162 ? -25.259 -2.736 7.907 1.00 79.31 162 HIS A O 1
ATOM 1266 N N . VAL A 1 163 ? -23.278 -2.396 6.880 1.00 84.75 163 VAL A N 1
ATOM 1267 C CA . VAL A 1 163 ? -23.072 -1.002 7.320 1.00 84.75 163 VAL A CA 1
ATOM 1268 C C . VAL A 1 163 ? -23.002 -0.002 6.167 1.00 84.75 163 VAL A C 1
ATOM 1270 O O . VAL A 1 163 ? -23.035 1.198 6.415 1.00 84.75 163 VAL A O 1
ATOM 1273 N N . VAL A 1 164 ? -22.926 -0.460 4.917 1.00 92.12 164 VAL A N 1
ATOM 1274 C CA . VAL A 1 164 ? -22.966 0.394 3.722 1.00 92.12 164 VAL A CA 1
ATOM 1275 C C . VAL A 1 164 ? -24.295 0.183 3.007 1.00 92.12 164 VAL A C 1
ATOM 1277 O O . VAL A 1 164 ? -24.561 -0.907 2.505 1.00 92.12 164 VAL A O 1
ATOM 1280 N N . SER A 1 165 ? -25.131 1.223 2.954 1.00 93.38 165 SER A N 1
ATOM 1281 C CA . SER A 1 165 ? -26.405 1.187 2.224 1.00 93.38 165 SER A CA 1
ATOM 1282 C C . SER A 1 165 ? -26.194 1.331 0.721 1.00 93.38 165 SER A C 1
ATOM 1284 O O . SER A 1 165 ? -26.909 0.703 -0.062 1.00 93.38 165 SER A O 1
ATOM 1286 N N . ARG A 1 166 ? -25.217 2.149 0.305 1.00 94.44 166 ARG A N 1
ATOM 1287 C CA . ARG A 1 166 ? -24.953 2.437 -1.107 1.00 94.44 166 ARG A CA 1
ATOM 1288 C C . ARG A 1 166 ? -23.501 2.857 -1.342 1.00 94.44 166 ARG A C 1
ATOM 1290 O O . ARG A 1 166 ? -22.960 3.671 -0.603 1.00 94.44 166 ARG A O 1
ATOM 1297 N N . MET A 1 167 ? -22.908 2.338 -2.416 1.00 96.00 167 MET A N 1
ATOM 1298 C CA . MET A 1 167 ? -21.626 2.786 -2.965 1.00 96.00 167 MET A CA 1
ATOM 1299 C C . MET A 1 167 ? -21.875 3.336 -4.370 1.00 96.00 167 MET A C 1
ATOM 1301 O O . MET A 1 167 ? -22.209 2.575 -5.279 1.00 96.00 167 MET A O 1
ATOM 1305 N N . VAL A 1 168 ? -21.749 4.648 -4.547 1.00 95.88 168 VAL A N 1
ATOM 1306 C CA . VAL A 1 168 ? -21.916 5.311 -5.845 1.00 95.88 168 VAL A CA 1
ATOM 1307 C C . VAL A 1 168 ? -20.545 5.479 -6.482 1.00 95.88 168 VAL A C 1
ATOM 1309 O O . VAL A 1 168 ? -19.650 6.049 -5.868 1.00 95.88 168 VAL A O 1
ATOM 1312 N N . VAL A 1 169 ? -20.362 4.987 -7.705 1.00 97.31 169 VAL A N 1
ATOM 1313 C CA . VAL A 1 169 ? -19.082 5.076 -8.419 1.00 97.31 169 VAL A CA 1
ATOM 1314 C C . VAL A 1 169 ? -19.282 5.830 -9.723 1.00 97.31 169 VAL A C 1
ATOM 1316 O O . VAL A 1 169 ? -20.075 5.405 -10.564 1.00 97.31 169 VAL A O 1
ATOM 1319 N N . TYR A 1 170 ? -18.531 6.911 -9.900 1.00 97.81 170 TYR A N 1
ATOM 1320 C CA . TYR A 1 170 ? -18.511 7.698 -11.126 1.00 97.81 170 TYR A CA 1
ATOM 1321 C C . TYR A 1 170 ? -17.198 7.511 -11.871 1.00 97.81 170 TYR A C 1
ATOM 1323 O O . TYR A 1 170 ? -16.145 7.404 -11.252 1.00 97.81 170 TYR A O 1
ATOM 1331 N N . ASP A 1 171 ? -17.269 7.524 -13.199 1.00 97.69 171 ASP A N 1
ATOM 1332 C CA . ASP A 1 171 ? -16.122 7.432 -14.099 1.00 97.69 171 ASP A CA 1
ATOM 1333 C C . ASP A 1 171 ? -16.007 8.735 -14.891 1.00 97.69 171 ASP A C 1
ATOM 1335 O O . ASP A 1 171 ? -16.846 9.025 -15.744 1.00 97.69 171 ASP A O 1
ATOM 1339 N N . ALA A 1 172 ? -14.987 9.540 -14.592 1.00 97.50 172 ALA A N 1
ATOM 1340 C CA . ALA A 1 172 ? -14.770 10.810 -15.275 1.00 97.50 172 ALA A CA 1
ATOM 1341 C C . ALA A 1 172 ? -14.206 10.657 -16.695 1.00 97.50 172 ALA A C 1
ATOM 1343 O O . ALA A 1 172 ? -14.192 11.637 -17.430 1.00 97.50 172 ALA A O 1
ATOM 1344 N N . GLN A 1 173 ? -13.766 9.462 -17.110 1.00 95.94 173 GLN A N 1
ATOM 1345 C CA . GLN A 1 173 ? -13.174 9.217 -18.434 1.00 95.94 173 GLN A CA 1
ATOM 1346 C C . GLN A 1 173 ? -12.002 10.165 -18.766 1.00 95.94 173 GLN A C 1
ATOM 1348 O O . GLN A 1 173 ? -11.838 10.590 -19.904 1.00 95.94 173 GLN A O 1
ATOM 1353 N N . ASN A 1 174 ? -11.184 10.481 -17.758 1.00 93.81 174 ASN A N 1
ATOM 1354 C CA . ASN A 1 174 ? -10.087 11.452 -17.803 1.00 93.81 174 ASN A CA 1
ATOM 1355 C C . ASN A 1 174 ? -10.518 12.888 -18.178 1.00 93.81 174 ASN A C 1
ATOM 1357 O O . ASN A 1 174 ? -9.702 13.657 -18.676 1.00 93.81 174 ASN A O 1
ATOM 1361 N N . ASP A 1 175 ? -11.770 13.270 -17.907 1.00 96.56 175 ASP A N 1
ATOM 1362 C CA . ASP A 1 175 ? -12.287 14.627 -18.118 1.00 96.56 175 ASP A CA 1
ATOM 1363 C C . ASP A 1 175 ? -12.512 15.351 -16.769 1.00 96.56 175 ASP A C 1
ATOM 1365 O O . ASP A 1 175 ? -13.398 14.962 -15.993 1.00 96.56 175 ASP A O 1
ATOM 1369 N N . PRO A 1 176 ? -11.747 16.421 -16.464 1.00 97.38 176 PRO A N 1
ATOM 1370 C CA . PRO A 1 176 ? -11.929 17.200 -15.241 1.00 97.38 176 PRO A CA 1
ATOM 1371 C C . PRO A 1 176 ? -13.329 17.812 -15.095 1.00 97.38 176 PRO A C 1
ATOM 1373 O O . PRO A 1 176 ? -13.849 17.853 -13.981 1.00 97.38 176 PRO A O 1
ATOM 1376 N N . ALA A 1 177 ? -13.974 18.247 -16.185 1.00 98.25 177 ALA A N 1
ATOM 1377 C CA . ALA A 1 177 ? -15.305 18.857 -16.135 1.00 98.25 177 ALA A CA 1
ATOM 1378 C C . ALA A 1 177 ? -16.364 17.844 -15.681 1.00 98.25 177 ALA A C 1
ATOM 1380 O O . ALA A 1 177 ? -17.217 18.151 -14.843 1.00 98.25 177 ALA A O 1
ATOM 1381 N N . ARG A 1 178 ? -16.259 16.600 -16.162 1.00 98.56 178 ARG A N 1
ATOM 1382 C CA . ARG A 1 178 ? -17.089 15.489 -15.679 1.00 98.56 178 ARG A CA 1
ATOM 1383 C C . ARG A 1 178 ? -16.825 15.175 -14.216 1.00 98.56 178 ARG A C 1
ATOM 1385 O O . ARG A 1 178 ? -17.776 15.007 -13.459 1.00 98.56 178 ARG A O 1
ATOM 1392 N N . GLN A 1 179 ? -15.562 15.136 -13.789 1.00 98.50 179 GLN A N 1
ATOM 1393 C CA . GLN A 1 179 ? -15.248 14.877 -12.382 1.00 98.50 179 GLN A CA 1
ATOM 1394 C C . GLN A 1 179 ? -15.786 15.974 -11.451 1.00 98.50 179 GLN A C 1
ATOM 1396 O O . GLN A 1 179 ? -16.322 15.658 -10.390 1.00 98.50 179 GLN A O 1
ATOM 1401 N N . ILE A 1 180 ? -15.722 17.243 -11.867 1.00 98.81 180 ILE A N 1
ATOM 1402 C CA . ILE A 1 180 ? -16.336 18.371 -11.149 1.00 98.81 180 ILE A CA 1
ATOM 1403 C C . ILE A 1 180 ? -17.853 18.167 -11.017 1.00 98.81 180 ILE A C 1
ATOM 1405 O O . ILE A 1 180 ? -18.402 18.331 -9.926 1.00 98.81 180 ILE A O 1
ATOM 1409 N N . ALA A 1 181 ? -18.531 17.754 -12.093 1.00 98.69 181 ALA A N 1
ATOM 1410 C CA . ALA A 1 181 ? -19.960 17.447 -12.054 1.00 98.69 181 ALA A CA 1
ATOM 1411 C C . ALA A 1 181 ? -20.283 16.275 -11.108 1.00 98.69 181 ALA A C 1
ATOM 1413 O O . ALA A 1 181 ? -21.251 16.355 -10.355 1.00 98.69 181 ALA A O 1
ATOM 1414 N N . HIS A 1 182 ? -19.452 15.227 -11.078 1.00 98.56 182 HIS A N 1
ATOM 1415 C CA . HIS A 1 182 ? -19.608 14.104 -10.146 1.00 98.56 182 HIS A CA 1
ATOM 1416 C C . HIS A 1 182 ? -19.459 14.536 -8.682 1.00 98.56 182 HIS A C 1
ATOM 1418 O O . HIS A 1 182 ? -20.260 14.131 -7.842 1.00 98.56 182 HIS A O 1
ATOM 1424 N N . LEU A 1 183 ? -18.474 15.384 -8.367 1.00 98.62 183 LEU A N 1
ATOM 1425 C CA . LEU A 1 183 ? -18.302 15.933 -7.016 1.00 98.62 183 LEU A CA 1
ATOM 1426 C C . LEU A 1 183 ? -19.504 16.788 -6.604 1.00 98.62 183 LEU A C 1
ATOM 1428 O O . LEU A 1 183 ? -19.994 16.656 -5.484 1.00 98.62 183 LEU A O 1
ATOM 1432 N N . LYS A 1 184 ? -20.033 17.611 -7.519 1.00 98.44 184 LYS A N 1
ATOM 1433 C CA . LYS A 1 184 ? -21.276 18.353 -7.282 1.00 98.44 184 LYS A CA 1
ATOM 1434 C C . LYS A 1 184 ? -22.446 17.407 -7.000 1.00 98.44 184 LYS A C 1
ATOM 1436 O O . LYS A 1 184 ? -23.130 17.591 -6.001 1.00 98.44 184 LYS A O 1
ATOM 1441 N N . GLN A 1 185 ? -22.628 16.368 -7.815 1.00 98.19 185 GLN A N 1
ATOM 1442 C CA . GLN A 1 185 ? -23.691 15.385 -7.612 1.00 98.19 185 GLN A CA 1
ATOM 1443 C C . GLN A 1 185 ? -23.565 14.674 -6.255 1.00 98.19 185 GLN A C 1
ATOM 1445 O O . GLN A 1 185 ? -24.564 14.477 -5.574 1.00 98.19 185 GLN A O 1
ATOM 1450 N N . MET A 1 186 ? -22.351 14.341 -5.811 1.00 98.12 186 MET A N 1
ATOM 1451 C CA . MET A 1 186 ? -22.133 13.768 -4.477 1.00 98.12 186 MET A CA 1
ATOM 1452 C C . MET A 1 186 ? -22.521 14.716 -3.337 1.00 98.12 186 MET A C 1
ATOM 1454 O O . MET A 1 186 ? -23.059 14.250 -2.331 1.00 98.12 186 MET A O 1
ATOM 1458 N N . ARG A 1 187 ? -22.267 16.025 -3.483 1.00 97.81 187 ARG A N 1
ATOM 1459 C CA . ARG A 1 187 ? -22.739 17.036 -2.524 1.00 97.81 187 ARG A CA 1
ATOM 1460 C C . ARG A 1 187 ? -24.262 17.117 -2.514 1.00 97.81 187 ARG A C 1
ATOM 1462 O O . ARG A 1 187 ? -24.857 17.064 -1.443 1.00 97.81 187 ARG A O 1
ATOM 1469 N N . ASP A 1 188 ? -24.876 17.186 -3.693 1.00 97.31 188 ASP A N 1
ATOM 1470 C CA . ASP A 1 188 ? -26.332 17.276 -3.848 1.00 97.31 188 ASP A CA 1
ATOM 1471 C C . ASP A 1 188 ? -27.031 16.024 -3.275 1.00 97.31 188 ASP A C 1
ATOM 1473 O O . ASP A 1 188 ? -28.074 16.121 -2.632 1.00 97.31 188 ASP A O 1
ATOM 1477 N N . GLU A 1 189 ? -26.419 14.845 -3.429 1.00 95.25 189 GLU A N 1
ATOM 1478 C CA . GLU A 1 189 ? -26.878 13.579 -2.840 1.00 95.25 189 GLU A CA 1
ATOM 1479 C C . GLU A 1 189 ? -26.537 13.421 -1.347 1.00 95.25 189 GLU A C 1
ATOM 1481 O O . GLU A 1 189 ? -26.955 12.436 -0.737 1.00 95.25 189 GLU A O 1
ATOM 1486 N N . SER A 1 190 ? -25.792 14.363 -0.756 1.00 94.44 190 SER A N 1
ATOM 1487 C CA . SER A 1 190 ? -25.355 14.335 0.646 1.00 94.44 190 SER A CA 1
ATOM 1488 C C . SER A 1 190 ? -24.695 13.009 1.043 1.00 94.44 190 SER A C 1
ATOM 1490 O O . SER A 1 190 ? -25.034 12.420 2.072 1.00 94.44 190 SER A O 1
ATOM 1492 N N . VAL A 1 191 ? -23.761 12.516 0.217 1.00 98.19 191 VAL A N 1
ATOM 1493 C CA . VAL A 1 191 ? -22.997 11.305 0.561 1.00 98.19 191 VAL A CA 1
ATOM 1494 C C . VAL A 1 191 ? -22.282 11.487 1.902 1.00 98.19 191 VAL A C 1
ATOM 1496 O O . VAL A 1 191 ? -21.857 12.584 2.265 1.00 98.19 191 VAL A O 1
ATOM 1499 N N . ASP A 1 192 ? -22.118 10.401 2.651 1.00 98.62 192 ASP A N 1
ATOM 1500 C CA . ASP A 1 192 ? -21.472 10.452 3.957 1.00 98.62 192 ASP A CA 1
ATOM 1501 C C . ASP A 1 192 ? -19.965 10.661 3.863 1.00 98.62 192 ASP A C 1
ATOM 1503 O O . ASP A 1 192 ? -19.382 11.252 4.767 1.00 98.62 192 ASP A O 1
ATOM 1507 N N . LEU A 1 193 ? -19.358 10.193 2.772 1.00 98.56 193 LEU A N 1
ATOM 1508 C CA . LEU A 1 193 ? -17.928 10.249 2.495 1.00 98.56 193 LEU A CA 1
ATOM 1509 C C . LEU A 1 193 ? -17.706 10.279 0.979 1.00 98.56 193 LEU A C 1
ATOM 1511 O O . LEU A 1 193 ? -18.371 9.553 0.231 1.00 98.56 193 LEU A O 1
ATOM 1515 N N . CYS A 1 194 ? -16.721 11.061 0.546 1.00 98.62 194 CYS A N 1
ATOM 1516 C CA . CYS A 1 194 ? -16.218 11.061 -0.822 1.00 98.62 194 CYS A CA 1
ATOM 1517 C C . CYS A 1 194 ? -14.833 10.404 -0.879 1.00 98.62 194 CYS A C 1
ATOM 1519 O O . CYS A 1 194 ? -13.919 10.778 -0.152 1.00 98.62 194 CYS A O 1
ATOM 1521 N N . ILE A 1 195 ? -14.659 9.437 -1.772 1.00 98.81 195 ILE A N 1
ATOM 1522 C CA . ILE A 1 195 ? -13.355 8.934 -2.192 1.00 98.81 195 ILE A CA 1
ATOM 1523 C C . ILE A 1 195 ? -13.061 9.559 -3.555 1.00 98.81 195 ILE A C 1
ATOM 1525 O O . ILE A 1 195 ? -13.908 9.507 -4.448 1.00 98.81 195 ILE A O 1
ATOM 1529 N N . VAL A 1 196 ? -11.878 10.135 -3.749 1.00 98.50 196 VAL A N 1
ATOM 1530 C CA . VAL A 1 196 ? -11.513 10.792 -5.013 1.00 98.50 196 VAL A CA 1
ATOM 1531 C C . VAL A 1 196 ? -10.173 10.291 -5.523 1.00 98.50 196 VAL A C 1
ATOM 1533 O O . VAL A 1 196 ? -9.199 10.221 -4.784 1.00 98.50 196 VAL A O 1
ATOM 1536 N N . SER A 1 197 ? -10.115 9.961 -6.809 1.00 98.06 197 SER A N 1
ATOM 1537 C CA . SER A 1 197 ? -8.850 9.827 -7.528 1.00 98.06 197 SER A CA 1
ATOM 1538 C C . SER A 1 197 ? -8.857 10.850 -8.644 1.00 98.06 197 SER A C 1
ATOM 1540 O O . SER A 1 197 ? -9.678 10.741 -9.553 1.00 98.06 197 SER A O 1
ATOM 1542 N N . ALA A 1 198 ? -8.023 11.880 -8.552 1.00 97.44 198 ALA A N 1
ATOM 1543 C CA . ALA A 1 198 ? -8.114 13.035 -9.438 1.00 97.44 198 ALA A CA 1
ATOM 1544 C C . ALA A 1 198 ? -7.715 12.723 -10.890 1.00 97.44 198 ALA A C 1
ATOM 1546 O O . ALA A 1 198 ? -6.853 11.883 -11.154 1.00 97.44 198 ALA A O 1
ATOM 1547 N N . VAL A 1 199 ? -8.339 13.415 -11.849 1.00 95.81 199 VAL A N 1
ATOM 1548 C CA . VAL A 1 199 ? -7.972 13.311 -13.273 1.00 95.81 199 VAL A CA 1
ATOM 1549 C C . VAL A 1 199 ? -6.606 13.944 -13.526 1.00 95.81 199 VAL A C 1
ATOM 1551 O O . VAL A 1 199 ? -5.810 13.391 -14.281 1.00 95.81 199 VAL A O 1
ATOM 1554 N N . ASN A 1 200 ? -6.342 15.083 -12.887 1.00 95.19 200 ASN A N 1
ATOM 1555 C CA . ASN A 1 200 ? -5.171 15.913 -13.130 1.00 95.19 200 ASN A CA 1
ATOM 1556 C C . ASN A 1 200 ? -4.680 16.538 -11.817 1.00 95.19 200 ASN A C 1
ATOM 1558 O O . ASN A 1 200 ? -5.498 16.915 -10.983 1.00 95.19 200 ASN A O 1
ATOM 1562 N N . GLU A 1 201 ? -3.366 16.664 -11.656 1.00 93.94 201 GLU A N 1
ATOM 1563 C CA . GLU A 1 201 ? -2.724 17.142 -10.430 1.00 93.94 201 GLU A CA 1
ATOM 1564 C C . GLU A 1 201 ? -2.843 18.654 -10.195 1.00 93.94 201 GLU A C 1
ATOM 1566 O O . GLU A 1 201 ? -2.807 19.108 -9.053 1.00 93.94 201 GLU A O 1
ATOM 1571 N N . SER A 1 202 ? -3.008 19.441 -11.260 1.00 93.69 202 SER A N 1
ATOM 1572 C CA . SER A 1 202 ? -2.955 20.909 -11.238 1.00 93.69 202 SER A CA 1
ATOM 1573 C C . SER A 1 202 ? -4.113 21.541 -12.016 1.00 93.69 202 SER A C 1
ATOM 1575 O O . SER A 1 202 ? -3.927 22.485 -12.781 1.00 93.69 202 SER A O 1
ATOM 1577 N N . HIS A 1 203 ? -5.334 21.031 -11.832 1.00 96.81 203 HIS A N 1
ATOM 1578 C CA . HIS A 1 203 ? -6.533 21.600 -12.454 1.00 96.81 203 HIS A CA 1
ATOM 1579 C C . HIS A 1 203 ? -7.324 22.462 -11.455 1.00 96.81 203 HIS A C 1
ATOM 1581 O O . HIS A 1 203 ? -8.016 21.939 -10.579 1.00 96.81 203 HIS A O 1
ATOM 1587 N N . GLU A 1 204 ? -7.273 23.789 -11.609 1.00 97.00 204 GLU A N 1
ATOM 1588 C CA . GLU A 1 204 ? -7.849 24.763 -10.663 1.00 97.00 204 GLU A CA 1
ATOM 1589 C C . GLU A 1 204 ? -9.330 24.499 -10.351 1.00 97.00 204 GLU A C 1
ATOM 1591 O O . GLU A 1 204 ? -9.714 24.389 -9.187 1.00 97.00 204 GLU A O 1
ATOM 1596 N N . GLY A 1 205 ? -10.163 24.300 -11.378 1.00 97.75 205 GLY A N 1
ATOM 1597 C CA . GLY A 1 205 ? -11.591 24.032 -11.185 1.00 97.75 205 GLY A CA 1
ATOM 1598 C C . GLY A 1 205 ? -11.877 22.721 -10.442 1.00 97.75 205 GLY A C 1
ATOM 1599 O O . GLY A 1 205 ? -12.874 22.621 -9.731 1.00 97.75 205 GLY A O 1
ATOM 1600 N N . LEU A 1 206 ? -10.988 21.727 -10.566 1.00 97.94 206 LEU A N 1
ATOM 1601 C CA . LEU A 1 206 ? -11.137 20.438 -9.885 1.00 97.94 206 LEU A CA 1
ATOM 1602 C C . LEU A 1 206 ? -10.693 20.565 -8.427 1.00 97.94 206 LEU A C 1
ATOM 1604 O O . LEU A 1 206 ? -11.422 20.136 -7.538 1.00 97.94 206 LEU A O 1
ATOM 1608 N N . SER A 1 207 ? -9.556 21.226 -8.188 1.00 97.81 207 SER A N 1
ATOM 1609 C CA . SER A 1 207 ? -9.081 21.587 -6.847 1.00 97.81 207 SER A CA 1
ATOM 1610 C C . SER A 1 207 ? -10.158 22.351 -6.067 1.00 97.81 207 SER A C 1
ATOM 1612 O O . SER A 1 207 ? -10.525 21.965 -4.957 1.00 97.81 207 SER A O 1
ATOM 1614 N N . LYS A 1 208 ? -10.774 23.361 -6.698 1.00 98.19 208 LYS A N 1
ATOM 1615 C CA . LYS A 1 208 ? -11.888 24.115 -6.112 1.00 98.19 208 LYS A CA 1
ATOM 1616 C C . LYS A 1 208 ? -13.091 23.224 -5.798 1.00 98.19 208 LYS A C 1
ATOM 1618 O O . LYS A 1 208 ? -13.640 23.314 -4.706 1.00 98.19 208 LYS A O 1
ATOM 1623 N N . ALA A 1 209 ? -13.485 22.335 -6.710 1.00 98.44 209 ALA A N 1
ATOM 1624 C CA . ALA A 1 209 ? -14.606 21.424 -6.477 1.00 98.44 209 ALA A CA 1
ATOM 1625 C C . ALA A 1 209 ? -14.345 20.425 -5.331 1.00 98.44 209 ALA A C 1
ATOM 1627 O O . ALA A 1 209 ? -15.286 20.062 -4.617 1.00 98.44 209 ALA A O 1
ATOM 1628 N N . ILE A 1 210 ? -13.094 19.991 -5.136 1.00 98.38 210 ILE A N 1
ATOM 1629 C CA . ILE A 1 210 ? -12.676 19.170 -3.988 1.00 98.38 210 ILE A CA 1
ATOM 1630 C C . ILE A 1 210 ? -12.809 19.986 -2.696 1.00 98.38 210 ILE A C 1
ATOM 1632 O O . ILE A 1 210 ? -13.493 19.540 -1.776 1.00 98.38 210 ILE A O 1
ATOM 1636 N N . ALA A 1 211 ? -12.259 21.203 -2.655 1.00 98.06 211 ALA A N 1
ATOM 1637 C CA . ALA A 1 211 ? -12.358 22.091 -1.494 1.00 98.06 211 ALA A CA 1
ATOM 1638 C C . ALA A 1 211 ? -13.819 22.422 -1.128 1.00 98.06 211 ALA A C 1
ATOM 1640 O O . ALA A 1 211 ? -14.204 22.339 0.034 1.00 98.06 211 ALA A O 1
ATOM 1641 N N . GLU A 1 212 ? -14.673 22.707 -2.116 1.00 98.31 212 GLU A N 1
ATOM 1642 C CA . GLU A 1 212 ? -16.116 22.917 -1.914 1.00 98.31 212 GLU A CA 1
ATOM 1643 C C . GLU A 1 212 ? -16.820 21.682 -1.331 1.00 98.31 212 GLU A C 1
ATOM 1645 O O . GLU A 1 212 ? -17.762 21.814 -0.553 1.00 98.31 212 GLU A O 1
ATOM 1650 N N . THR A 1 213 ? -16.379 20.476 -1.701 1.00 98.25 213 THR A N 1
ATOM 1651 C CA . THR A 1 213 ? -16.918 19.219 -1.156 1.00 98.25 213 THR A CA 1
ATOM 1652 C C . THR A 1 213 ? -16.513 19.027 0.300 1.00 98.25 213 THR A C 1
ATOM 1654 O O . THR A 1 213 ? -17.360 18.671 1.118 1.00 98.25 213 THR A O 1
ATOM 1657 N N . ALA A 1 214 ? -15.266 19.342 0.651 1.00 97.31 214 ALA A N 1
ATOM 1658 C CA . ALA A 1 214 ? -14.809 19.311 2.037 1.00 97.31 214 ALA A CA 1
ATOM 1659 C C . ALA A 1 214 ? -15.524 20.375 2.893 1.00 97.31 214 ALA A C 1
ATOM 1661 O O . ALA A 1 214 ? -15.963 20.090 4.007 1.00 97.31 214 ALA A O 1
ATOM 1662 N N . ALA A 1 215 ? -15.717 21.583 2.351 1.00 97.06 215 ALA A N 1
ATOM 1663 C CA . ALA A 1 215 ? -16.303 22.724 3.058 1.00 97.06 215 ALA A CA 1
ATOM 1664 C C . ALA A 1 215 ? -17.764 22.517 3.498 1.00 97.06 215 ALA A C 1
ATOM 1666 O O . ALA A 1 215 ? -18.196 23.125 4.475 1.00 97.06 215 ALA A O 1
ATOM 1667 N N . VAL A 1 216 ? -18.523 21.643 2.824 1.00 97.00 216 VAL A N 1
ATOM 1668 C CA . VAL A 1 216 ? -19.890 21.268 3.243 1.00 97.00 216 VAL A CA 1
ATOM 1669 C C . VAL A 1 216 ? -19.918 20.145 4.293 1.00 97.00 216 VAL A C 1
ATOM 1671 O O . VAL A 1 216 ? -20.983 19.627 4.620 1.00 97.00 216 VAL A O 1
ATOM 1674 N N . GLY A 1 217 ? -18.756 19.761 4.833 1.00 96.12 217 GLY A N 1
ATOM 1675 C CA . GLY A 1 217 ? -18.624 18.766 5.899 1.00 96.12 217 GLY A CA 1
ATOM 1676 C C . GLY A 1 217 ? -18.585 17.313 5.421 1.00 96.12 217 GLY A C 1
ATOM 1677 O O . GLY A 1 217 ? -18.710 16.409 6.248 1.00 96.12 217 GLY A O 1
ATOM 1678 N N . ILE A 1 218 ? -18.416 17.065 4.115 1.00 98.31 218 ILE A N 1
ATOM 1679 C CA . ILE A 1 218 ? -18.217 15.710 3.581 1.00 98.31 218 ILE A CA 1
ATOM 1680 C C . ILE A 1 218 ? -16.721 15.370 3.678 1.00 98.31 218 ILE A C 1
ATOM 1682 O O . ILE A 1 218 ? -15.922 15.976 2.962 1.00 98.31 218 ILE A O 1
ATOM 1686 N N . PRO A 1 219 ? -16.309 14.405 4.522 1.00 98.38 219 PRO A N 1
ATOM 1687 C CA . PRO A 1 219 ? -14.916 13.984 4.589 1.00 98.38 219 PRO A CA 1
ATOM 1688 C C . PRO A 1 219 ? -14.466 13.363 3.263 1.00 98.38 219 PRO A C 1
ATOM 1690 O O . PRO A 1 219 ? -15.175 12.538 2.674 1.00 98.38 219 PRO A O 1
ATOM 1693 N N . ILE A 1 220 ? -13.263 13.738 2.821 1.00 98.69 220 ILE A N 1
ATOM 1694 C CA . ILE A 1 220 ? -12.677 13.263 1.565 1.00 98.69 220 ILE A CA 1
ATOM 1695 C C . ILE A 1 220 ? -11.466 12.374 1.843 1.00 98.69 220 ILE A C 1
ATOM 1697 O O . ILE A 1 220 ? -10.545 12.774 2.556 1.00 98.69 220 ILE A O 1
ATOM 1701 N N . VAL A 1 221 ? -11.447 11.187 1.235 1.00 98.75 221 VAL A N 1
ATOM 1702 C CA . VAL A 1 221 ? -10.262 10.327 1.142 1.00 98.75 221 VAL A CA 1
ATOM 1703 C C . VAL A 1 221 ? -9.747 10.367 -0.291 1.00 98.75 221 VAL A C 1
ATOM 1705 O O . VAL A 1 221 ? -10.417 9.901 -1.214 1.00 98.75 221 VAL A O 1
ATOM 1708 N N . GLY A 1 222 ? -8.556 10.917 -0.504 1.00 98.38 222 GLY A N 1
ATOM 1709 C CA . GLY A 1 222 ? -7.904 10.821 -1.806 1.00 98.38 222 GLY A CA 1
ATOM 1710 C C . GLY A 1 222 ? -7.278 9.438 -2.006 1.00 98.38 222 GLY A C 1
ATOM 1711 O O . GLY A 1 222 ? -6.844 8.805 -1.043 1.00 98.38 222 GLY A O 1
ATOM 1712 N N . VAL A 1 223 ? -7.220 8.957 -3.246 1.00 97.94 223 VAL A N 1
ATOM 1713 C CA . VAL A 1 223 ? -6.580 7.682 -3.586 1.00 97.94 223 VAL A CA 1
ATOM 1714 C C . VAL A 1 223 ? -5.871 7.745 -4.939 1.00 97.94 223 VAL A C 1
ATOM 1716 O O . VAL A 1 223 ? -6.463 8.221 -5.911 1.00 97.94 223 VAL A O 1
ATOM 1719 N N . ASP A 1 224 ? -4.642 7.220 -5.022 1.00 95.50 224 ASP A N 1
ATOM 1720 C CA . ASP A 1 224 ? -3.788 7.120 -6.231 1.00 95.50 224 ASP A CA 1
ATOM 1721 C C . ASP A 1 224 ? -3.337 8.476 -6.817 1.00 95.50 224 ASP A C 1
ATOM 1723 O O . ASP A 1 224 ? -2.151 8.719 -7.004 1.00 95.50 224 ASP A O 1
ATOM 1727 N N . ARG A 1 225 ? -4.267 9.401 -7.070 1.00 95.12 225 ARG A N 1
ATOM 1728 C CA . ARG A 1 225 ? -4.005 10.703 -7.692 1.00 95.12 225 ARG A CA 1
ATOM 1729 C C . ARG A 1 225 ? -4.589 11.825 -6.856 1.00 95.12 225 ARG A C 1
ATOM 1731 O O . ARG A 1 225 ? -5.768 11.773 -6.493 1.00 95.12 225 ARG A O 1
ATOM 1738 N N . ALA A 1 226 ? -3.781 12.849 -6.614 1.00 93.31 226 ALA A N 1
ATOM 1739 C CA . ALA A 1 226 ? -4.183 14.074 -5.933 1.00 93.31 226 ALA A CA 1
ATOM 1740 C C . ALA A 1 226 ? -4.409 15.213 -6.939 1.00 93.31 226 ALA A C 1
ATOM 1742 O O . ALA A 1 226 ? -3.988 15.117 -8.089 1.00 93.31 226 ALA A O 1
ATOM 1743 N N . CYS A 1 227 ? -5.083 16.279 -6.505 1.00 96.06 227 CYS A N 1
ATOM 1744 C CA . CYS A 1 227 ? -5.220 17.531 -7.249 1.00 96.06 227 CYS A CA 1
ATOM 1745 C C . CYS A 1 227 ? -5.157 18.705 -6.278 1.00 96.06 227 CYS A C 1
ATOM 1747 O O . CYS A 1 227 ? -5.954 18.756 -5.341 1.00 96.06 227 CYS A O 1
ATOM 1749 N N . GLY A 1 228 ? -4.276 19.666 -6.546 1.00 92.94 228 GLY A N 1
ATOM 1750 C CA . GLY A 1 228 ? -4.153 20.877 -5.739 1.00 92.94 228 GLY A CA 1
ATOM 1751 C C . GLY A 1 228 ? -3.746 20.599 -4.290 1.00 92.94 228 GLY A C 1
ATOM 1752 O O . GLY A 1 228 ? -2.870 19.778 -4.025 1.00 92.94 228 GLY A O 1
ATOM 1753 N N . ASP A 1 229 ? -4.367 21.318 -3.355 1.00 89.88 229 ASP A N 1
ATOM 1754 C CA . ASP A 1 229 ? -4.011 21.264 -1.938 1.00 89.88 229 ASP A CA 1
ATOM 1755 C C . ASP A 1 229 ? -4.601 20.028 -1.240 1.00 89.88 229 ASP A C 1
ATOM 1757 O O . ASP A 1 229 ? -5.815 19.921 -1.023 1.00 89.88 229 ASP A O 1
ATOM 1761 N N . VAL A 1 230 ? -3.710 19.114 -0.850 1.00 88.62 230 VAL A N 1
ATOM 1762 C CA . VAL A 1 230 ? -4.031 17.875 -0.131 1.00 88.62 230 VAL A CA 1
ATOM 1763 C C . VAL A 1 230 ? -4.570 18.112 1.282 1.00 88.62 230 VAL A C 1
ATOM 1765 O O . VAL A 1 230 ? -5.145 17.189 1.851 1.00 88.62 230 VAL A O 1
ATOM 1768 N N . SER A 1 231 ? -4.462 19.326 1.839 1.00 89.69 231 SER A N 1
ATOM 1769 C CA . SER A 1 231 ? -5.055 19.677 3.140 1.00 89.69 231 SER A CA 1
ATOM 1770 C C . SER A 1 231 ? -6.590 19.594 3.147 1.00 89.69 231 SER A C 1
ATOM 1772 O O . SER A 1 231 ? -7.198 19.408 4.200 1.00 89.69 231 SER A O 1
ATOM 1774 N N . ASN A 1 232 ? -7.221 19.645 1.966 1.00 93.88 232 ASN A N 1
ATOM 1775 C CA . ASN A 1 232 ? -8.661 19.421 1.795 1.00 93.88 232 ASN A CA 1
ATOM 1776 C C . ASN A 1 232 ? -9.065 17.941 1.939 1.00 93.88 232 ASN A C 1
ATOM 1778 O O . ASN A 1 232 ? -10.254 17.615 1.919 1.00 93.88 232 ASN A O 1
ATOM 1782 N N . LEU A 1 233 ? -8.094 17.033 2.041 1.00 97.12 233 LEU A N 1
ATOM 1783 C CA . LEU A 1 233 ? -8.312 15.607 2.241 1.00 97.12 233 LEU A CA 1
ATOM 1784 C C . LEU A 1 233 ? -8.129 15.273 3.724 1.00 97.12 233 LEU A C 1
ATOM 1786 O O . LEU A 1 233 ? -7.164 15.688 4.359 1.00 97.12 233 LEU A O 1
ATOM 1790 N N . VAL A 1 234 ? -9.023 14.449 4.269 1.00 97.50 234 VAL A N 1
ATOM 1791 C CA . VAL A 1 234 ? -8.846 13.882 5.616 1.00 97.50 234 VAL A CA 1
ATOM 1792 C C . VAL A 1 234 ? -7.710 12.857 5.609 1.00 97.50 234 VAL A C 1
ATOM 1794 O O . VAL A 1 234 ? -6.975 12.727 6.583 1.00 97.50 234 VAL A O 1
ATOM 1797 N N . SER A 1 235 ? -7.571 12.115 4.510 1.00 97.19 235 SER A N 1
ATOM 1798 C CA . SER A 1 235 ? -6.501 11.142 4.309 1.00 97.19 235 SER A CA 1
ATOM 1799 C C . SER A 1 235 ? -6.214 10.964 2.819 1.00 97.19 235 SER A C 1
ATOM 1801 O O . SER A 1 235 ? -7.133 11.034 1.997 1.00 97.19 235 SER A O 1
ATOM 1803 N N . PHE A 1 236 ? -4.960 10.699 2.464 1.00 97.06 236 PHE A N 1
ATOM 1804 C CA . PHE A 1 236 ? -4.541 10.326 1.118 1.00 97.06 236 PHE A CA 1
ATOM 1805 C C . PHE A 1 236 ? -3.938 8.921 1.126 1.00 97.06 236 PHE A C 1
ATOM 1807 O O . PHE A 1 236 ? -3.009 8.638 1.878 1.00 97.06 236 PHE A O 1
ATOM 1814 N N . VAL A 1 237 ? -4.475 8.028 0.296 1.00 95.44 237 VAL A N 1
ATOM 1815 C CA . VAL A 1 237 ? -3.996 6.651 0.140 1.00 95.44 237 VAL A CA 1
ATOM 1816 C C . VAL A 1 237 ? -3.248 6.530 -1.182 1.00 95.44 237 VAL A C 1
ATOM 1818 O O . VAL A 1 237 ? -3.848 6.604 -2.252 1.00 95.44 237 VAL A O 1
ATOM 1821 N N . THR A 1 238 ? -1.944 6.307 -1.118 1.00 93.31 238 THR A N 1
ATOM 1822 C CA . THR A 1 238 ? -1.088 6.142 -2.299 1.00 93.31 238 THR A CA 1
ATOM 1823 C C . THR A 1 238 ? -0.102 4.993 -2.089 1.00 93.31 238 THR A C 1
ATOM 1825 O O . THR A 1 238 ? -0.149 4.322 -1.064 1.00 93.31 238 THR A O 1
ATOM 1828 N N . ALA A 1 239 ? 0.781 4.731 -3.041 1.00 89.44 239 ALA A N 1
ATOM 1829 C CA . ALA A 1 239 ? 2.046 4.049 -2.793 1.00 89.44 239 ALA A CA 1
ATOM 1830 C C . ALA A 1 239 ? 3.189 4.981 -3.214 1.00 89.44 239 ALA A C 1
ATOM 1832 O O . ALA A 1 239 ? 2.954 5.953 -3.929 1.00 89.44 239 ALA A O 1
ATOM 1833 N N . SER A 1 240 ? 4.417 4.717 -2.764 1.00 90.00 240 SER A N 1
ATOM 1834 C CA . SER A 1 240 ? 5.523 5.650 -3.005 1.00 90.00 240 SER A CA 1
ATOM 1835 C C . SER A 1 240 ? 5.924 5.701 -4.486 1.00 90.00 240 SER A C 1
ATOM 1837 O O . SER A 1 240 ? 6.679 4.863 -4.985 1.00 90.00 240 SER A O 1
ATOM 1839 N N . ASP A 1 241 ? 5.420 6.709 -5.197 1.00 93.31 241 ASP A N 1
ATOM 1840 C CA . ASP A 1 241 ? 5.750 6.982 -6.598 1.00 93.31 241 ASP A CA 1
ATOM 1841 C C . ASP A 1 241 ? 7.212 7.413 -6.777 1.00 93.31 241 ASP A C 1
ATOM 1843 O O . ASP A 1 241 ? 7.843 7.081 -7.782 1.00 93.31 241 ASP A O 1
ATOM 1847 N N . GLU A 1 242 ? 7.786 8.073 -5.768 1.00 92.56 242 GLU A N 1
ATOM 1848 C CA . GLU A 1 242 ? 9.215 8.392 -5.724 1.00 92.56 242 GLU A CA 1
ATOM 1849 C C . GLU A 1 242 ? 10.055 7.107 -5.719 1.00 92.56 242 GLU A C 1
ATOM 1851 O O . GLU A 1 242 ? 10.985 6.969 -6.516 1.00 92.56 242 GLU A O 1
ATOM 1856 N N . THR A 1 243 ? 9.698 6.122 -4.881 1.00 89.69 243 THR A N 1
ATOM 1857 C CA . THR A 1 243 ? 10.358 4.810 -4.877 1.00 89.69 243 THR A CA 1
ATOM 1858 C C . THR A 1 243 ? 10.248 4.130 -6.239 1.00 89.69 243 THR A C 1
ATOM 1860 O O . THR A 1 243 ? 11.253 3.601 -6.715 1.00 89.69 243 THR A O 1
ATOM 1863 N N . VAL A 1 244 ? 9.081 4.173 -6.894 1.00 93.62 244 VAL A N 1
ATOM 1864 C CA . VAL A 1 244 ? 8.905 3.608 -8.244 1.00 93.62 244 VAL A CA 1
ATOM 1865 C C . VAL A 1 244 ? 9.882 4.229 -9.234 1.00 93.62 244 VAL A C 1
ATOM 1867 O O . VAL A 1 244 ? 10.625 3.490 -9.883 1.00 93.62 244 VAL A O 1
ATOM 1870 N N . GLY A 1 245 ? 9.935 5.558 -9.324 1.00 96.06 245 GLY A N 1
ATOM 1871 C CA . GLY A 1 245 ? 10.833 6.248 -10.251 1.00 96.06 245 GLY A CA 1
ATOM 1872 C C . GLY A 1 245 ? 12.310 6.001 -9.954 1.00 96.06 245 GLY A C 1
ATOM 1873 O O . GLY A 1 245 ? 13.075 5.594 -10.828 1.00 96.06 245 GLY A O 1
ATOM 1874 N N . ARG A 1 246 ? 12.702 6.177 -8.691 1.00 95.19 246 ARG A N 1
ATOM 1875 C CA . ARG A 1 246 ? 14.096 6.094 -8.247 1.00 95.19 246 ARG A CA 1
ATOM 1876 C C . ARG A 1 246 ? 14.668 4.680 -8.361 1.00 95.19 246 ARG A C 1
ATOM 1878 O O . ARG A 1 246 ? 15.761 4.502 -8.887 1.00 95.19 246 ARG A O 1
ATOM 1885 N N . VAL A 1 247 ? 13.945 3.660 -7.887 1.00 93.00 247 VAL A N 1
ATOM 1886 C CA . VAL A 1 247 ? 14.432 2.266 -7.892 1.00 93.00 247 VAL A CA 1
ATOM 1887 C C . VAL A 1 247 ? 14.510 1.711 -9.310 1.00 93.00 247 VAL A C 1
ATOM 1889 O O . VAL A 1 247 ? 15.504 1.075 -9.650 1.00 93.00 247 VAL A O 1
ATOM 1892 N N . SER A 1 248 ? 13.494 1.952 -10.143 1.00 97.00 248 SER A N 1
ATOM 1893 C CA . SER A 1 248 ? 13.496 1.463 -11.529 1.00 97.00 248 SER A CA 1
ATOM 1894 C C . SER A 1 248 ? 14.623 2.089 -12.355 1.00 97.00 248 SER A C 1
ATOM 1896 O O . SER A 1 248 ? 15.333 1.373 -13.059 1.00 97.00 248 SER A O 1
ATOM 1898 N N . ALA A 1 249 ? 14.840 3.401 -12.227 1.00 98.06 249 ALA A N 1
ATOM 1899 C CA . ALA A 1 249 ? 15.921 4.102 -12.912 1.00 98.06 249 ALA A CA 1
ATOM 1900 C C . ALA A 1 249 ? 17.309 3.669 -12.419 1.00 98.06 249 ALA A C 1
ATOM 1902 O O . ALA A 1 249 ? 18.196 3.417 -13.234 1.00 98.06 249 ALA A O 1
ATOM 1903 N N . LEU A 1 250 ? 17.485 3.522 -11.098 1.00 96.94 250 LEU A N 1
ATOM 1904 C CA . LEU A 1 250 ? 18.738 3.046 -10.507 1.00 96.94 250 LEU A CA 1
ATOM 1905 C C . LEU A 1 250 ? 19.078 1.636 -10.989 1.00 96.94 250 LEU A C 1
ATOM 1907 O O . LEU A 1 250 ? 20.210 1.382 -11.391 1.00 96.94 250 LEU A O 1
ATOM 1911 N N . TRP A 1 251 ? 18.094 0.731 -10.976 1.00 97.69 251 TRP A N 1
ATOM 1912 C CA . TRP A 1 251 ? 18.278 -0.624 -11.483 1.00 97.69 251 TRP A CA 1
ATOM 1913 C C . TRP A 1 251 ? 18.713 -0.609 -12.946 1.00 97.69 251 TRP A C 1
ATOM 1915 O O . TRP A 1 251 ? 19.674 -1.288 -13.295 1.00 97.69 251 TRP A O 1
ATOM 1925 N N . LEU A 1 252 ? 18.042 0.179 -13.793 1.00 98.56 252 LEU A N 1
ATOM 1926 C CA . LEU A 1 252 ? 18.350 0.222 -15.219 1.00 98.56 252 LEU A CA 1
ATOM 1927 C C . LEU A 1 252 ? 19.769 0.751 -15.461 1.00 98.56 252 LEU A C 1
ATOM 1929 O O . LEU A 1 252 ? 20.541 0.111 -16.170 1.00 98.56 252 LEU A O 1
ATOM 1933 N N . ALA A 1 253 ? 20.143 1.861 -14.820 1.00 98.25 253 ALA A N 1
ATOM 1934 C CA . ALA A 1 253 ? 21.479 2.434 -14.948 1.00 98.25 253 ALA A CA 1
ATOM 1935 C C . ALA A 1 253 ? 22.575 1.467 -14.473 1.00 98.25 253 ALA A C 1
ATOM 1937 O O . ALA A 1 253 ? 23.568 1.268 -15.170 1.00 98.25 253 ALA A O 1
ATOM 1938 N N . GLU A 1 254 ? 22.395 0.811 -13.323 1.00 97.19 254 GLU A N 1
ATOM 1939 C CA . GLU A 1 254 ? 23.367 -0.165 -12.818 1.00 97.19 254 GLU A CA 1
ATOM 1940 C C . GLU A 1 254 ? 23.434 -1.433 -13.674 1.00 97.19 254 GLU A C 1
ATOM 1942 O O . GLU A 1 254 ? 24.520 -1.981 -13.872 1.00 97.19 254 GLU A O 1
ATOM 1947 N N . HIS A 1 255 ? 22.300 -1.896 -14.204 1.00 97.69 255 HIS A N 1
ATOM 1948 C CA . HIS A 1 255 ? 22.250 -3.041 -15.109 1.00 97.69 255 HIS A CA 1
ATOM 1949 C C . HIS A 1 255 ? 23.042 -2.767 -16.394 1.00 97.69 255 HIS A C 1
ATOM 1951 O O . HIS A 1 255 ? 23.808 -3.618 -16.850 1.00 97.69 255 HIS A O 1
ATOM 1957 N N . LEU A 1 256 ? 22.929 -1.543 -16.914 1.00 98.25 256 LEU A N 1
ATOM 1958 C CA . LEU A 1 256 ? 23.708 -1.032 -18.043 1.00 98.25 256 LEU A CA 1
ATOM 1959 C C . LEU A 1 256 ? 25.138 -0.620 -17.657 1.00 98.25 256 LEU A C 1
ATOM 1961 O O . LEU A 1 256 ? 25.887 -0.102 -18.478 1.00 98.25 256 LEU A O 1
ATOM 1965 N N . LYS A 1 257 ? 25.560 -0.873 -16.411 1.00 97.62 257 LYS A N 1
ATOM 1966 C CA . LYS A 1 257 ? 26.902 -0.548 -15.899 1.00 97.62 257 LYS A CA 1
ATOM 1967 C C . LYS A 1 257 ? 27.242 0.944 -16.010 1.00 97.62 257 LYS A C 1
ATOM 1969 O O . LYS A 1 257 ? 28.404 1.306 -16.162 1.00 97.62 257 LYS A O 1
ATOM 1974 N N . GLY A 1 258 ? 26.225 1.797 -15.904 1.00 97.50 258 GLY A N 1
ATOM 1975 C CA . GLY A 1 258 ? 26.340 3.250 -15.892 1.00 97.50 258 GLY A CA 1
ATOM 1976 C C . GLY A 1 258 ? 26.470 3.915 -17.261 1.00 97.50 258 GLY A C 1
ATOM 1977 O O . GLY A 1 258 ? 26.650 5.126 -17.281 1.00 97.50 258 GLY A O 1
ATOM 1978 N N . SER A 1 259 ? 26.363 3.180 -18.376 1.00 98.19 259 SER A N 1
ATOM 1979 C CA . SER A 1 259 ? 26.474 3.741 -19.729 1.00 98.19 259 SER A CA 1
ATOM 1980 C C . SER A 1 259 ? 25.519 3.078 -20.724 1.00 98.19 259 SER A C 1
ATOM 1982 O O . SER A 1 259 ? 25.283 1.877 -20.641 1.00 98.19 259 SER A O 1
ATOM 1984 N N . GLY A 1 260 ? 24.970 3.852 -21.663 1.00 98.12 260 GLY A N 1
ATOM 1985 C CA . GLY A 1 260 ? 24.090 3.347 -22.723 1.00 98.12 260 GLY A CA 1
ATOM 1986 C C . GLY A 1 260 ? 22.979 4.320 -23.109 1.00 98.12 260 GLY A C 1
ATOM 1987 O O . GLY A 1 260 ? 22.721 5.307 -22.418 1.00 98.12 260 GLY A O 1
ATOM 1988 N N . GLU A 1 261 ? 22.310 4.048 -24.221 1.00 98.62 261 GLU A N 1
ATOM 1989 C CA . GLU A 1 261 ? 21.170 4.819 -24.708 1.00 98.62 261 GLU A CA 1
ATOM 1990 C C . GLU A 1 261 ? 19.851 4.218 -24.217 1.00 98.62 261 GLU A C 1
ATOM 1992 O O . GLU A 1 261 ? 19.567 3.042 -24.435 1.00 98.62 261 GLU A O 1
ATOM 1997 N N . ILE A 1 262 ? 19.007 5.028 -23.578 1.00 98.69 262 ILE A N 1
ATOM 1998 C CA . ILE A 1 262 ? 17.703 4.581 -23.083 1.00 98.69 262 ILE A CA 1
ATOM 1999 C C . ILE A 1 262 ? 16.548 5.369 -23.692 1.00 98.69 262 ILE A C 1
ATOM 2001 O O . ILE A 1 262 ? 16.684 6.543 -24.049 1.00 98.69 262 ILE A O 1
ATOM 2005 N N . VAL A 1 263 ? 15.388 4.721 -23.772 1.00 98.75 263 VAL A N 1
ATOM 2006 C CA . VAL A 1 263 ? 14.094 5.354 -24.064 1.00 98.75 263 VAL A CA 1
ATOM 2007 C C . VAL A 1 263 ? 13.242 5.318 -22.801 1.00 98.75 263 VAL A C 1
ATOM 2009 O O . VAL A 1 263 ? 13.146 4.280 -22.145 1.00 98.75 263 VAL A O 1
ATOM 2012 N N . MET A 1 264 ? 12.619 6.442 -22.452 1.00 98.75 264 MET A N 1
ATOM 2013 C CA . MET A 1 264 ? 11.703 6.541 -21.319 1.00 98.75 264 MET A CA 1
ATOM 2014 C C . MET A 1 264 ? 10.261 6.585 -21.820 1.00 98.75 264 MET A C 1
ATOM 2016 O O . MET A 1 264 ? 9.845 7.543 -22.467 1.00 98.75 264 MET A O 1
ATOM 2020 N N . LEU A 1 265 ? 9.493 5.552 -21.494 1.00 98.62 265 LEU A N 1
ATOM 2021 C CA . LEU A 1 265 ? 8.053 5.494 -21.694 1.00 98.62 265 LEU A CA 1
ATOM 2022 C C . LEU A 1 265 ? 7.382 5.906 -20.384 1.00 98.62 265 LEU A C 1
ATOM 2024 O O . LEU A 1 265 ? 7.455 5.195 -19.381 1.00 98.62 265 LEU A O 1
ATOM 2028 N N . CYS A 1 266 ? 6.749 7.069 -20.394 1.00 97.56 266 CYS A N 1
ATOM 2029 C CA . CYS A 1 266 ? 6.031 7.650 -19.271 1.00 97.56 266 CYS A CA 1
ATOM 2030 C C . CYS A 1 266 ? 4.531 7.374 -19.374 1.00 97.56 266 CYS A C 1
ATOM 2032 O O . CYS A 1 266 ? 3.995 7.071 -20.444 1.00 97.56 266 CYS A O 1
ATOM 2034 N N . GLY A 1 267 ? 3.849 7.551 -18.250 1.00 95.12 267 GLY A N 1
ATOM 2035 C CA . GLY A 1 267 ? 2.406 7.490 -18.150 1.00 95.12 267 GLY A CA 1
ATOM 2036 C C . GLY A 1 267 ? 1.640 8.643 -18.780 1.00 95.12 267 GLY A C 1
ATOM 2037 O O . GLY A 1 267 ? 1.971 9.160 -19.847 1.00 95.12 267 GLY A O 1
ATOM 2038 N N . MET A 1 268 ? 0.560 9.029 -18.103 1.00 94.12 268 MET A N 1
ATOM 2039 C CA . MET A 1 268 ? -0.313 10.124 -18.516 1.00 94.12 268 MET A CA 1
ATOM 2040 C C . MET A 1 268 ? 0.206 11.466 -18.009 1.00 94.12 268 MET A C 1
ATOM 2042 O O . MET A 1 268 ? 0.422 11.655 -16.809 1.00 94.12 268 MET A O 1
ATOM 2046 N N . ARG A 1 269 ? 0.341 12.431 -18.920 1.00 93.69 269 ARG A N 1
ATOM 2047 C CA . ARG A 1 269 ? 0.756 13.792 -18.570 1.00 93.69 269 ARG A CA 1
ATOM 2048 C C . ARG A 1 269 ? -0.246 14.440 -17.607 1.00 93.69 269 ARG A C 1
ATOM 2050 O O . ARG A 1 269 ? -1.451 14.409 -17.839 1.00 93.69 269 ARG A O 1
ATOM 2057 N N . GLY A 1 270 ? 0.269 15.071 -16.553 1.00 91.44 270 GLY A N 1
ATOM 2058 C CA . GLY A 1 270 ? -0.533 15.775 -15.549 1.00 91.44 270 GLY A CA 1
ATOM 2059 C C . GLY A 1 270 ? -1.205 14.864 -14.521 1.00 91.44 270 GLY A C 1
ATOM 2060 O O . GLY A 1 270 ? -1.968 15.356 -13.696 1.00 91.44 270 GLY A O 1
ATOM 2061 N N . ALA A 1 271 ? -0.953 13.553 -14.545 1.00 94.12 271 ALA A N 1
ATOM 2062 C CA . ALA A 1 271 ? -1.314 12.670 -13.444 1.00 94.12 271 ALA A CA 1
ATOM 2063 C C . ALA A 1 271 ? -0.159 12.611 -12.432 1.00 94.12 271 ALA A C 1
ATOM 2065 O O . ALA A 1 271 ? 0.968 12.290 -12.815 1.00 94.12 271 ALA A O 1
ATOM 2066 N N . SER A 1 272 ? -0.449 12.846 -11.147 1.00 94.19 272 SER A N 1
ATOM 2067 C CA . SER A 1 272 ? 0.589 12.979 -10.112 1.00 94.19 272 SER A CA 1
ATOM 2068 C C . SER A 1 272 ? 1.580 11.804 -10.028 1.00 94.19 272 SER A C 1
ATOM 2070 O O . SER A 1 272 ? 2.777 12.074 -9.923 1.00 94.19 272 SER A O 1
ATOM 2072 N N . PRO A 1 273 ? 1.182 10.518 -10.184 1.00 95.12 273 PRO A N 1
ATOM 2073 C CA . PRO A 1 273 ? 2.142 9.414 -10.194 1.00 95.12 273 PRO A CA 1
ATOM 2074 C C . PRO A 1 273 ? 3.165 9.515 -11.330 1.00 95.12 273 PRO A C 1
ATOM 2076 O O . PRO A 1 273 ? 4.349 9.281 -11.111 1.00 95.12 273 PRO A O 1
ATOM 2079 N N . CYS A 1 274 ? 2.734 9.894 -12.540 1.00 96.62 274 CYS A N 1
ATOM 2080 C CA . CYS A 1 274 ? 3.626 10.014 -13.697 1.00 96.62 274 CYS A CA 1
ATOM 2081 C C . CYS A 1 274 ? 4.660 11.124 -13.477 1.00 96.62 274 CYS A C 1
ATOM 2083 O O . CYS A 1 274 ? 5.841 10.930 -13.764 1.00 96.62 274 CYS A O 1
ATOM 2085 N N . THR A 1 275 ? 4.217 12.275 -12.963 1.00 96.56 275 THR A N 1
ATOM 2086 C CA . THR A 1 275 ? 5.084 13.425 -12.687 1.00 96.56 275 THR A CA 1
ATOM 2087 C C . THR A 1 275 ? 6.140 13.073 -11.639 1.00 96.56 275 THR A C 1
ATOM 2089 O O . THR A 1 275 ? 7.332 13.239 -11.902 1.00 96.56 275 THR A O 1
ATOM 2092 N N . ILE A 1 276 ? 5.726 12.499 -10.503 1.00 96.19 276 ILE A N 1
ATOM 2093 C CA . ILE A 1 276 ? 6.628 12.136 -9.397 1.00 96.19 276 ILE A CA 1
ATOM 2094 C C . ILE A 1 276 ? 7.619 11.042 -9.823 1.00 96.19 276 ILE A C 1
ATOM 2096 O O . ILE A 1 276 ? 8.821 11.168 -9.581 1.00 96.19 276 ILE A O 1
ATOM 2100 N N . ARG A 1 277 ? 7.149 9.988 -10.509 1.00 97.38 277 ARG A N 1
ATOM 2101 C CA . ARG A 1 277 ? 8.013 8.897 -10.998 1.00 97.38 277 ARG A CA 1
ATOM 2102 C C . ARG A 1 277 ? 9.065 9.402 -11.973 1.00 97.38 277 ARG A C 1
ATOM 2104 O O . ARG A 1 277 ? 10.231 9.037 -11.844 1.00 97.38 277 ARG A O 1
ATOM 2111 N N . LEU A 1 278 ? 8.667 10.235 -12.936 1.00 98.25 278 LEU A N 1
ATOM 2112 C CA . LEU A 1 278 ? 9.590 10.780 -13.928 1.00 98.25 278 LEU A CA 1
ATOM 2113 C C . LEU A 1 278 ? 10.639 11.681 -13.269 1.00 98.25 278 LEU A C 1
ATOM 2115 O O . LEU A 1 278 ? 11.824 11.520 -13.541 1.00 98.25 278 LEU A O 1
ATOM 2119 N N . GLN A 1 279 ? 10.232 12.578 -12.368 1.00 97.88 279 GLN A N 1
ATOM 2120 C CA . GLN A 1 279 ? 11.166 13.439 -11.634 1.00 97.88 279 GLN A CA 1
ATOM 2121 C C . GLN A 1 279 ? 12.180 12.618 -10.827 1.00 97.88 279 GLN A C 1
ATOM 2123 O O . GLN A 1 279 ? 13.383 12.857 -10.924 1.00 97.88 279 GLN A O 1
ATOM 2128 N N . ALA A 1 280 ? 11.714 11.607 -10.088 1.00 96.69 280 ALA A N 1
ATOM 2129 C CA . ALA A 1 280 ? 12.583 10.732 -9.306 1.00 96.69 280 ALA A CA 1
ATOM 2130 C C . ALA A 1 280 ? 13.531 9.896 -10.188 1.00 96.69 280 ALA A C 1
ATOM 2132 O O . ALA A 1 280 ? 14.691 9.682 -9.826 1.00 96.69 280 ALA A O 1
ATOM 2133 N N . ALA A 1 281 ? 13.063 9.445 -11.356 1.00 98.19 281 ALA A N 1
ATOM 2134 C CA . ALA A 1 281 ? 13.888 8.734 -12.326 1.00 98.19 281 ALA A CA 1
ATOM 2135 C C . ALA A 1 281 ? 14.984 9.635 -12.910 1.00 98.19 281 ALA A C 1
ATOM 2137 O O . ALA A 1 281 ? 16.152 9.253 -12.886 1.00 98.19 281 ALA A O 1
ATOM 2138 N N . LEU A 1 282 ? 14.638 10.847 -13.357 1.00 98.50 282 LEU A N 1
ATOM 2139 C CA . LEU A 1 282 ? 15.600 11.813 -13.899 1.00 98.50 282 LEU A CA 1
ATOM 2140 C C . LEU A 1 282 ? 16.672 12.180 -12.866 1.00 98.50 282 LEU A C 1
ATOM 2142 O O . LEU A 1 282 ? 17.856 12.016 -13.144 1.00 98.50 282 LEU A O 1
ATOM 2146 N N . ALA A 1 283 ? 16.271 12.534 -11.640 1.00 97.31 283 ALA A N 1
ATOM 2147 C CA . ALA A 1 283 ? 17.202 12.842 -10.548 1.00 97.31 283 ALA A CA 1
ATOM 2148 C C . ALA A 1 283 ? 18.126 11.660 -10.182 1.00 97.31 283 ALA A C 1
ATOM 2150 O O . ALA A 1 283 ? 19.215 11.833 -9.632 1.00 97.31 283 ALA A O 1
ATOM 2151 N N . THR A 1 284 ? 17.694 10.429 -10.466 1.00 96.19 284 THR A N 1
ATOM 2152 C CA . THR A 1 284 ? 18.528 9.234 -10.290 1.00 96.19 284 THR A CA 1
ATOM 2153 C C . THR A 1 284 ? 19.521 9.075 -11.433 1.00 96.19 284 THR A C 1
ATOM 2155 O O . THR A 1 284 ? 20.697 8.821 -11.177 1.00 96.19 284 THR A O 1
ATOM 2158 N N . LEU A 1 285 ? 19.063 9.236 -12.676 1.00 97.56 285 LEU A N 1
ATOM 2159 C CA . LEU A 1 285 ? 19.874 9.091 -13.887 1.00 97.56 285 LEU A CA 1
ATOM 2160 C C . LEU A 1 285 ? 20.932 10.190 -14.027 1.00 97.56 285 LEU A C 1
ATOM 2162 O O . LEU A 1 285 ? 21.998 9.918 -14.565 1.00 97.56 285 LEU A O 1
ATOM 2166 N N . GLU A 1 286 ? 20.709 11.380 -13.465 1.00 97.06 286 GLU A N 1
ATOM 2167 C CA . GLU A 1 286 ? 21.713 12.459 -13.390 1.00 97.06 286 GLU A CA 1
ATOM 2168 C C . GLU A 1 286 ? 23.035 12.019 -12.738 1.00 97.06 286 GLU A C 1
ATOM 2170 O O . GLU A 1 286 ? 24.090 12.591 -13.006 1.00 97.06 286 GLU A O 1
ATOM 2175 N N . LYS A 1 287 ? 23.006 10.970 -11.906 1.00 96.12 287 LYS A N 1
ATOM 2176 C CA . LYS A 1 287 ? 24.197 10.394 -11.261 1.00 96.12 287 LYS A CA 1
ATOM 2177 C C . LYS A 1 287 ? 25.003 9.472 -12.185 1.00 96.12 287 LYS A C 1
ATOM 2179 O O . LYS A 1 287 ? 26.081 9.028 -11.798 1.00 96.12 287 LYS A O 1
ATOM 2184 N N . PHE A 1 288 ? 24.491 9.183 -13.380 1.00 97.56 288 PHE A N 1
ATOM 2185 C CA . PHE A 1 288 ? 25.076 8.298 -14.384 1.00 97.56 288 PHE A CA 1
ATOM 2186 C C . PHE A 1 288 ? 25.213 9.062 -15.713 1.00 97.56 288 PHE A C 1
ATOM 2188 O O . PHE A 1 288 ? 24.403 8.869 -16.618 1.00 97.56 288 PHE A O 1
ATOM 2195 N N . PRO A 1 289 ? 26.216 9.950 -15.850 1.00 96.50 289 PRO A N 1
ATOM 2196 C CA . PRO A 1 289 ? 26.315 10.881 -16.981 1.00 96.50 289 PRO A CA 1
ATOM 2197 C C . PRO A 1 289 ? 26.495 10.200 -18.347 1.00 96.50 289 PRO A C 1
ATOM 2199 O O . PRO A 1 289 ? 26.209 10.815 -19.373 1.00 96.50 289 PRO A O 1
ATOM 2202 N N . ASP A 1 290 ? 26.938 8.939 -18.368 1.00 98.12 290 ASP A N 1
ATOM 2203 C CA . ASP A 1 290 ? 27.102 8.154 -19.594 1.00 98.12 290 ASP A CA 1
ATOM 2204 C C . ASP A 1 290 ? 25.824 7.394 -20.002 1.00 98.12 290 ASP A C 1
ATOM 2206 O O . ASP A 1 290 ? 25.805 6.744 -21.053 1.00 98.12 290 ASP A O 1
ATOM 2210 N N . ILE A 1 291 ? 24.747 7.477 -19.208 1.00 98.56 291 ILE A N 1
ATOM 2211 C CA . ILE A 1 291 ? 23.401 7.075 -19.627 1.00 98.56 291 ILE A CA 1
ATOM 2212 C C . ILE A 1 291 ? 22.768 8.232 -20.400 1.00 98.56 291 ILE A C 1
ATOM 2214 O O . ILE A 1 291 ? 22.501 9.305 -19.859 1.00 98.56 291 ILE A O 1
ATOM 2218 N N . ARG A 1 292 ? 22.475 8.003 -21.679 1.00 98.38 292 ARG A N 1
ATOM 2219 C CA . ARG A 1 292 ? 21.857 8.988 -22.565 1.00 98.38 292 ARG A CA 1
ATOM 2220 C C . ARG A 1 292 ? 20.375 8.695 -22.747 1.00 98.38 292 ARG A C 1
ATOM 2222 O O . ARG A 1 292 ? 19.999 7.686 -23.335 1.00 98.38 292 ARG A O 1
ATOM 2229 N N . ILE A 1 293 ? 19.526 9.621 -22.317 1.00 98.56 293 ILE A N 1
ATOM 2230 C CA . ILE A 1 293 ? 18.089 9.566 -22.599 1.00 98.56 293 ILE A CA 1
ATOM 2231 C C . ILE A 1 293 ? 17.860 10.049 -24.035 1.00 98.56 293 ILE A C 1
ATOM 2233 O O . ILE A 1 293 ? 18.061 11.222 -24.342 1.00 98.56 293 ILE A O 1
ATOM 2237 N N . THR A 1 294 ? 17.456 9.142 -24.922 1.00 97.75 294 THR A N 1
ATOM 2238 C CA . THR A 1 294 ? 17.237 9.439 -26.351 1.00 97.75 294 THR A CA 1
ATOM 2239 C C . THR A 1 294 ? 15.820 9.914 -26.655 1.00 97.75 294 THR A C 1
ATOM 2241 O O . THR A 1 294 ? 15.617 10.633 -27.632 1.00 97.75 294 THR A O 1
ATOM 2244 N N . ALA A 1 295 ? 14.848 9.541 -25.818 1.00 97.31 295 ALA A N 1
ATOM 2245 C CA . ALA A 1 295 ? 13.465 9.993 -25.907 1.00 97.31 295 ALA A CA 1
ATOM 2246 C C . ALA A 1 295 ? 12.751 9.885 -24.551 1.00 97.31 295 ALA A C 1
ATOM 2248 O O . ALA A 1 295 ? 13.040 8.984 -23.758 1.00 97.31 295 ALA A O 1
ATOM 2249 N N . ILE A 1 296 ? 11.798 10.794 -24.320 1.00 98.31 296 ILE A N 1
ATOM 2250 C CA . ILE A 1 296 ? 10.841 10.758 -23.208 1.00 98.31 296 ILE A CA 1
ATOM 2251 C C . ILE A 1 296 ? 9.445 10.891 -23.814 1.00 98.31 296 ILE A C 1
ATOM 2253 O O . ILE A 1 296 ? 9.053 11.978 -24.236 1.00 98.31 296 ILE A O 1
ATOM 2257 N N . GLU A 1 297 ? 8.701 9.790 -23.850 1.00 98.06 297 GLU A N 1
ATOM 2258 C CA . GLU A 1 297 ? 7.414 9.705 -24.538 1.00 98.06 297 GLU A CA 1
ATOM 2259 C C . GLU A 1 297 ? 6.285 9.387 -23.562 1.00 98.06 297 GLU A C 1
ATOM 2261 O O . GLU A 1 297 ? 6.364 8.447 -22.773 1.00 98.06 297 GLU A O 1
ATOM 2266 N N . TYR A 1 298 ? 5.201 10.160 -23.626 1.00 97.75 298 TYR A N 1
ATOM 2267 C CA . TYR A 1 298 ? 4.008 9.921 -22.813 1.00 97.75 298 TYR A CA 1
ATOM 2268 C C . TYR A 1 298 ? 3.070 8.963 -23.541 1.00 97.75 298 TYR A C 1
ATOM 2270 O O . TYR A 1 298 ? 2.595 9.244 -24.641 1.00 97.75 298 TYR A O 1
ATOM 2278 N N . THR A 1 299 ? 2.778 7.839 -22.898 1.00 96.56 299 THR A N 1
ATOM 2279 C CA . THR A 1 299 ? 2.010 6.728 -23.477 1.00 96.56 299 THR A CA 1
ATOM 2280 C C . THR A 1 299 ? 0.617 6.586 -22.863 1.00 96.56 299 THR A C 1
ATOM 2282 O O . THR A 1 299 ? -0.132 5.687 -23.237 1.00 96.56 299 THR A O 1
ATOM 2285 N N . ASP A 1 300 ? 0.259 7.453 -21.911 1.00 93.19 300 ASP A N 1
ATOM 2286 C CA . ASP A 1 300 ? -0.991 7.398 -21.139 1.00 93.19 300 ASP A CA 1
ATOM 2287 C C . ASP A 1 300 ? -1.234 6.058 -20.426 1.00 93.19 300 ASP A C 1
ATOM 2289 O O . ASP A 1 300 ? -2.379 5.707 -20.129 1.00 93.19 300 ASP A O 1
ATOM 2293 N N . TRP A 1 301 ? -0.158 5.313 -20.138 1.00 93.31 301 TRP A N 1
ATOM 2294 C CA . TRP A 1 301 ? -0.211 3.950 -19.603 1.00 93.31 301 TRP A CA 1
ATOM 2295 C C . TRP A 1 301 ? -0.960 2.958 -20.511 1.00 93.31 301 TRP A C 1
ATOM 2297 O O . TRP A 1 301 ? -1.622 2.033 -20.029 1.00 93.31 301 TRP A O 1
ATOM 2307 N N . LEU A 1 302 ? -0.862 3.141 -21.831 1.00 93.50 302 LEU A N 1
ATOM 2308 C CA . LEU A 1 302 ? -1.483 2.281 -22.840 1.00 93.50 302 LEU A CA 1
ATOM 2309 C C . LEU A 1 302 ? -0.441 1.409 -23.546 1.00 93.50 302 LEU A C 1
ATOM 2311 O O . LEU A 1 302 ? 0.634 1.872 -23.930 1.00 93.50 302 LEU A O 1
ATOM 2315 N N . ALA A 1 303 ? -0.785 0.136 -23.750 1.00 95.62 303 ALA A N 1
ATOM 2316 C CA . ALA A 1 303 ? 0.093 -0.814 -24.428 1.00 95.62 303 ALA A CA 1
ATOM 2317 C C . ALA A 1 303 ? 0.270 -0.451 -25.907 1.00 95.62 303 ALA A C 1
ATOM 2319 O O . ALA A 1 303 ? 1.363 -0.579 -26.443 1.00 95.62 303 ALA A O 1
ATOM 2320 N N . GLU A 1 304 ? -0.784 0.042 -26.550 1.00 96.88 304 GLU A N 1
ATOM 2321 C CA . GLU A 1 304 ? -0.782 0.454 -27.952 1.00 96.88 304 GLU A CA 1
ATOM 2322 C C . GLU A 1 304 ? 0.198 1.611 -28.173 1.00 96.88 304 GLU A C 1
ATOM 2324 O O . GLU A 1 304 ? 1.066 1.527 -29.030 1.00 96.88 304 GLU A O 1
ATOM 2329 N N . ARG A 1 305 ? 0.159 2.643 -27.318 1.00 97.00 305 ARG A N 1
ATOM 2330 C CA . ARG A 1 305 ? 1.082 3.784 -27.437 1.00 97.00 305 ARG A CA 1
ATOM 2331 C C . ARG A 1 305 ? 2.529 3.390 -27.130 1.00 97.00 305 ARG A C 1
ATOM 2333 O O . ARG A 1 305 ? 3.442 3.893 -27.774 1.00 97.00 305 ARG A O 1
ATOM 2340 N N . GLY A 1 306 ? 2.748 2.480 -26.175 1.00 97.81 306 GLY A N 1
ATOM 2341 C CA . GLY A 1 306 ? 4.078 1.916 -25.916 1.00 97.81 306 GLY A CA 1
ATOM 2342 C C . GLY A 1 306 ? 4.625 1.110 -27.100 1.00 97.81 306 GLY A C 1
ATOM 2343 O O . GLY A 1 306 ? 5.812 1.204 -27.407 1.00 97.81 306 GLY A O 1
ATOM 2344 N N . TYR A 1 307 ? 3.757 0.363 -27.789 1.00 98.56 307 TYR A N 1
ATOM 2345 C CA . TYR A 1 307 ? 4.097 -0.336 -29.026 1.00 98.56 307 TYR A CA 1
ATOM 2346 C C . TYR A 1 307 ? 4.458 0.653 -30.137 1.00 98.56 307 TYR A C 1
ATOM 2348 O O . TYR A 1 307 ? 5.536 0.528 -30.705 1.00 98.56 307 TYR A O 1
ATOM 2356 N N . ASP A 1 308 ? 3.617 1.659 -30.397 1.00 98.31 308 ASP A N 1
ATOM 2357 C CA . ASP A 1 308 ? 3.820 2.634 -31.479 1.00 98.31 308 ASP A CA 1
ATOM 2358 C C . ASP A 1 308 ? 5.142 3.401 -31.326 1.00 98.31 308 ASP A C 1
ATOM 2360 O O . ASP A 1 308 ? 5.886 3.578 -32.292 1.00 98.31 308 ASP A O 1
ATOM 2364 N N . VAL A 1 309 ? 5.470 3.828 -30.098 1.00 97.94 309 VAL A N 1
ATOM 2365 C CA . VAL A 1 309 ? 6.751 4.491 -29.815 1.00 97.94 309 VAL A CA 1
ATOM 2366 C C . VAL A 1 309 ? 7.912 3.554 -30.135 1.00 97.94 309 VAL A C 1
ATOM 2368 O O . VAL A 1 309 ? 8.835 3.940 -30.854 1.00 97.94 309 VAL A O 1
ATOM 2371 N N . MET A 1 310 ? 7.881 2.319 -29.631 1.00 98.50 310 MET A N 1
ATOM 2372 C CA . MET A 1 310 ? 9.007 1.412 -29.821 1.00 98.50 310 MET A CA 1
ATOM 2373 C C . MET A 1 310 ? 9.122 0.930 -31.275 1.00 98.50 310 MET A C 1
ATOM 2375 O O . MET A 1 310 ? 10.226 0.881 -31.811 1.00 98.50 310 MET A O 1
ATOM 2379 N N . GLU A 1 311 ? 8.007 0.662 -31.955 1.00 98.12 311 GLU A N 1
ATOM 2380 C CA . GLU A 1 311 ? 7.967 0.339 -33.385 1.00 98.12 311 GLU A CA 1
ATOM 2381 C C . GLU A 1 311 ? 8.631 1.443 -34.210 1.00 98.12 311 GLU A C 1
ATOM 2383 O O . GLU A 1 311 ? 9.548 1.154 -34.983 1.00 98.12 311 GLU A O 1
ATOM 2388 N N . ASN A 1 312 ? 8.273 2.708 -33.966 1.00 97.44 312 ASN A N 1
ATOM 2389 C CA . ASN A 1 312 ? 8.856 3.843 -34.673 1.00 97.44 312 ASN A CA 1
ATOM 2390 C C . ASN A 1 312 ? 10.382 3.912 -34.485 1.00 97.44 312 ASN A C 1
ATOM 2392 O O . ASN A 1 312 ? 11.128 4.097 -35.447 1.00 97.44 312 ASN A O 1
ATOM 2396 N N . HIS A 1 313 ? 10.878 3.724 -33.263 1.00 96.12 313 HIS A N 1
ATOM 2397 C CA . HIS A 1 313 ? 12.318 3.692 -32.989 1.00 96.12 313 HIS A CA 1
ATOM 2398 C C . HIS A 1 313 ? 13.022 2.521 -33.698 1.00 96.12 313 HIS A C 1
ATOM 2400 O O . HIS A 1 313 ? 14.026 2.723 -34.391 1.00 96.12 313 HIS A O 1
ATOM 2406 N N . LEU A 1 314 ? 12.476 1.307 -33.582 1.00 97.38 314 LEU A N 1
ATOM 2407 C CA . LEU A 1 314 ? 13.047 0.097 -34.181 1.00 97.38 314 LEU A CA 1
ATOM 2408 C C . LEU A 1 314 ? 13.029 0.143 -35.713 1.00 97.38 314 LEU A C 1
ATOM 2410 O O . LEU A 1 314 ? 13.960 -0.337 -36.360 1.00 97.38 314 LEU A O 1
ATOM 2414 N N . SER A 1 315 ? 12.006 0.746 -36.316 1.00 95.88 315 SER A N 1
ATOM 2415 C CA . SER A 1 315 ? 11.902 0.926 -37.767 1.00 95.88 315 SER A CA 1
ATOM 2416 C C . SER A 1 315 ? 12.916 1.924 -38.332 1.00 95.88 315 SER A C 1
ATOM 2418 O O . SER A 1 315 ? 13.281 1.812 -39.500 1.00 95.88 315 SER A O 1
ATOM 2420 N N . HIS A 1 316 ? 13.469 2.807 -37.497 1.00 95.19 316 HIS A N 1
ATOM 2421 C CA . HIS A 1 316 ? 14.589 3.687 -37.846 1.00 95.19 316 HIS A CA 1
ATOM 2422 C C . HIS A 1 316 ? 15.960 3.139 -37.405 1.00 95.19 316 HIS A C 1
ATOM 2424 O O . HIS A 1 316 ? 16.931 3.894 -37.369 1.00 95.19 316 HIS A O 1
ATOM 2430 N N . ASN A 1 317 ? 16.055 1.846 -37.064 1.00 91.94 317 ASN A N 1
ATOM 2431 C CA . ASN A 1 317 ? 17.264 1.198 -36.534 1.00 91.94 317 ASN A CA 1
ATOM 2432 C C . ASN A 1 317 ? 17.832 1.881 -35.272 1.00 91.94 317 ASN A C 1
ATOM 2434 O O . ASN A 1 317 ? 19.038 1.848 -35.034 1.00 91.94 317 ASN A O 1
ATOM 2438 N N . ARG A 1 318 ? 16.971 2.500 -34.453 1.00 94.06 318 ARG A N 1
ATOM 2439 C CA . ARG A 1 318 ? 17.334 3.118 -33.167 1.00 94.06 318 ARG A CA 1
ATOM 2440 C C . ARG A 1 318 ? 17.005 2.154 -32.032 1.00 94.06 318 ARG A C 1
ATOM 2442 O O . ARG A 1 318 ? 16.007 2.325 -31.337 1.00 94.06 318 ARG A O 1
ATOM 2449 N N . VAL A 1 319 ? 17.803 1.097 -31.908 1.00 97.38 319 VAL A N 1
ATOM 2450 C CA . VAL A 1 319 ? 17.646 0.089 -30.850 1.00 97.38 319 VAL A CA 1
ATOM 2451 C C . VAL A 1 319 ? 18.269 0.637 -29.561 1.00 97.38 319 VAL A C 1
ATOM 2453 O O . VAL A 1 319 ? 19.477 0.858 -29.558 1.00 97.38 319 VAL A O 1
ATOM 2456 N N . PRO A 1 320 ? 17.493 0.882 -28.490 1.00 98.25 320 PRO A N 1
ATOM 2457 C CA . PRO A 1 320 ? 18.054 1.348 -27.227 1.00 98.25 320 PRO A CA 1
ATOM 2458 C C . PRO A 1 320 ? 18.733 0.202 -26.465 1.00 98.25 320 PRO A C 1
ATOM 2460 O O . PRO A 1 320 ? 18.338 -0.957 -26.593 1.00 98.25 320 PRO A O 1
ATOM 2463 N N . ASP A 1 321 ? 19.686 0.537 -25.600 1.00 98.69 321 ASP A N 1
ATOM 2464 C CA . ASP A 1 321 ? 20.294 -0.395 -24.642 1.00 98.69 321 ASP A CA 1
ATOM 2465 C C . ASP A 1 321 ? 19.337 -0.731 -23.484 1.00 98.69 321 ASP A C 1
ATOM 2467 O O . ASP A 1 321 ? 19.446 -1.785 -22.852 1.00 98.69 321 ASP A O 1
ATOM 2471 N N . GLY A 1 322 ? 18.355 0.137 -23.217 1.00 98.62 322 GLY A N 1
ATOM 2472 C CA . GLY A 1 322 ? 17.318 -0.103 -22.218 1.00 98.62 322 GLY A CA 1
ATOM 2473 C C . GLY A 1 322 ? 16.051 0.730 -22.410 1.00 98.62 322 GLY A C 1
ATOM 2474 O O . GLY A 1 322 ? 16.064 1.808 -23.004 1.00 98.62 322 GLY A O 1
ATOM 2475 N N . VAL A 1 323 ? 14.937 0.238 -21.873 1.00 98.81 323 VAL A N 1
ATOM 2476 C CA . VAL A 1 323 ? 13.639 0.920 -21.911 1.00 98.81 323 VAL A CA 1
ATOM 2477 C C . VAL A 1 323 ? 13.110 1.092 -20.495 1.00 98.81 323 VAL A C 1
ATOM 2479 O O . VAL A 1 323 ? 12.721 0.136 -19.819 1.00 98.81 323 VAL A O 1
ATOM 2482 N N . TRP A 1 324 ? 13.068 2.337 -20.037 1.00 98.75 324 TRP A N 1
ATOM 2483 C CA . TRP A 1 324 ? 12.463 2.673 -18.759 1.00 98.75 324 TRP A CA 1
ATOM 2484 C C . TRP A 1 324 ? 10.957 2.862 -18.946 1.00 98.75 324 TRP A C 1
ATOM 2486 O O . TRP A 1 324 ? 10.531 3.761 -19.662 1.00 98.75 324 TRP A O 1
ATOM 2496 N N . CYS A 1 325 ? 10.147 2.026 -18.305 1.00 98.25 325 CYS A N 1
ATOM 2497 C CA . CYS A 1 325 ? 8.704 2.216 -18.183 1.00 98.25 325 CYS A CA 1
ATOM 2498 C C . CYS A 1 325 ? 8.327 2.492 -16.723 1.00 98.25 325 CYS A C 1
ATOM 2500 O O . CYS A 1 325 ? 8.725 1.744 -15.824 1.00 98.25 325 CYS A O 1
ATOM 2502 N N . ASP A 1 326 ? 7.506 3.519 -16.494 1.00 94.38 326 ASP A N 1
ATOM 2503 C CA . ASP A 1 326 ? 6.982 3.875 -15.164 1.00 94.38 326 ASP A CA 1
ATOM 2504 C C . ASP A 1 326 ? 5.830 2.968 -14.674 1.00 94.38 326 ASP A C 1
ATOM 2506 O O . ASP A 1 326 ? 5.364 3.119 -13.542 1.00 94.38 326 ASP A O 1
ATOM 2510 N N . SER A 1 327 ? 5.360 2.052 -15.528 1.00 91.94 327 SER A N 1
ATOM 2511 C CA . SER A 1 327 ? 4.348 1.018 -15.272 1.00 91.94 327 SER A CA 1
ATOM 2512 C C . SER A 1 327 ? 4.490 -0.128 -16.286 1.00 91.94 327 SER A C 1
ATOM 2514 O O . SER A 1 327 ? 5.227 -0.020 -17.270 1.00 91.94 327 SER A O 1
ATOM 2516 N N . GLY A 1 328 ? 3.776 -1.233 -16.092 1.00 91.25 328 GLY A N 1
ATOM 2517 C CA . GLY A 1 328 ? 3.886 -2.404 -16.953 1.00 91.25 328 GLY A CA 1
ATOM 2518 C C . GLY A 1 328 ? 3.099 -2.383 -18.256 1.00 91.25 328 GLY A C 1
ATOM 2519 O O . GLY A 1 328 ? 3.498 -3.068 -19.195 1.00 91.25 328 GLY A O 1
ATOM 2520 N N . LEU A 1 329 ? 1.999 -1.630 -18.369 1.00 93.50 329 LEU A N 1
ATOM 2521 C CA . LEU A 1 329 ? 1.139 -1.691 -19.565 1.00 93.50 329 LEU A CA 1
ATOM 2522 C C . LEU A 1 329 ? 1.846 -1.217 -20.837 1.00 93.50 329 LEU A C 1
ATOM 2524 O O . LEU A 1 329 ? 1.851 -1.939 -21.832 1.00 93.50 329 LEU A O 1
ATOM 2528 N N . GLN A 1 330 ? 2.487 -0.050 -20.802 1.00 95.19 330 GLN A N 1
ATOM 2529 C CA . GLN A 1 330 ? 3.278 0.434 -21.940 1.00 95.19 330 GLN A CA 1
ATOM 2530 C C . GLN A 1 330 ? 4.503 -0.451 -22.207 1.00 95.19 330 GLN A C 1
ATOM 2532 O O . GLN A 1 330 ? 4.880 -0.654 -23.358 1.00 95.19 330 GLN A O 1
ATOM 2537 N N . GLY A 1 331 ? 5.065 -1.062 -21.157 1.00 96.88 331 GLY A N 1
ATOM 2538 C CA . GLY A 1 331 ? 6.159 -2.017 -21.273 1.00 96.88 331 GLY A CA 1
ATOM 2539 C C . GLY A 1 331 ? 5.750 -3.286 -22.018 1.00 96.88 331 GLY A C 1
ATOM 2540 O O . GLY A 1 331 ? 6.510 -3.764 -22.849 1.00 96.88 331 GLY A O 1
ATOM 2541 N N . ILE A 1 332 ? 4.525 -3.791 -21.823 1.00 97.81 332 ILE A N 1
ATOM 2542 C CA . ILE A 1 332 ? 3.969 -4.878 -22.653 1.00 97.81 332 ILE A CA 1
ATOM 2543 C C . ILE A 1 332 ? 3.956 -4.474 -24.134 1.00 97.81 332 ILE A C 1
ATOM 2545 O O . ILE A 1 332 ? 4.304 -5.290 -24.984 1.00 97.81 332 ILE A O 1
ATOM 2549 N N . GLY A 1 333 ? 3.561 -3.235 -24.438 1.00 98.12 333 GLY A N 1
ATOM 2550 C CA . GLY A 1 333 ? 3.609 -2.673 -25.789 1.00 98.12 333 GLY A CA 1
ATOM 2551 C C . GLY A 1 333 ? 5.014 -2.679 -26.383 1.00 98.12 333 GLY A C 1
ATOM 2552 O O . GLY A 1 333 ? 5.225 -3.233 -27.459 1.00 98.12 333 GLY A O 1
ATOM 2553 N N . SER A 1 334 ? 5.978 -2.144 -25.630 1.00 98.50 334 SER A N 1
ATOM 2554 C CA . SER A 1 334 ? 7.397 -2.130 -26.001 1.00 98.50 334 SER A CA 1
ATOM 2555 C C . SER A 1 334 ? 7.922 -3.537 -26.295 1.00 98.50 334 SER A C 1
ATOM 2557 O O . SER A 1 334 ? 8.443 -3.796 -27.378 1.00 98.50 334 SER A O 1
ATOM 2559 N N . LEU A 1 335 ? 7.705 -4.486 -25.376 1.00 98.56 335 LEU A N 1
ATOM 2560 C CA . LEU A 1 335 ? 8.146 -5.873 -25.545 1.00 98.56 335 LEU A CA 1
ATOM 2561 C C . LEU A 1 335 ? 7.549 -6.521 -26.800 1.00 98.56 335 LEU A C 1
ATOM 2563 O O . LEU A 1 335 ? 8.249 -7.246 -27.501 1.00 98.56 335 LEU A O 1
ATOM 2567 N N . LYS A 1 336 ? 6.274 -6.245 -27.109 1.00 98.44 336 LYS A N 1
ATOM 2568 C CA . LYS A 1 336 ? 5.634 -6.742 -28.335 1.00 98.44 336 LYS A CA 1
ATOM 2569 C C . LYS A 1 336 ? 6.289 -6.169 -29.589 1.00 98.44 336 LYS A C 1
ATOM 2571 O O . LYS A 1 336 ? 6.550 -6.935 -30.506 1.00 98.44 336 LYS A O 1
ATOM 2576 N N . ALA A 1 337 ? 6.618 -4.877 -29.610 1.00 98.62 337 ALA A N 1
ATOM 2577 C CA . ALA A 1 337 ? 7.295 -4.260 -30.751 1.00 98.62 337 ALA A CA 1
ATOM 2578 C C . ALA A 1 337 ? 8.663 -4.908 -31.031 1.00 98.62 337 ALA A C 1
ATOM 2580 O O . ALA A 1 337 ? 8.994 -5.169 -32.187 1.00 98.62 337 ALA A O 1
ATOM 2581 N N . PHE A 1 338 ? 9.434 -5.244 -29.988 1.00 98.62 338 PHE A N 1
ATOM 2582 C CA . PHE A 1 338 ? 10.678 -6.007 -30.149 1.00 98.62 338 PHE A CA 1
ATOM 2583 C C . PHE A 1 338 ? 10.434 -7.405 -30.732 1.00 98.62 338 PHE A C 1
ATOM 2585 O O . PHE A 1 338 ? 11.118 -7.798 -31.681 1.00 98.62 338 PHE A O 1
ATOM 2592 N N . CYS A 1 339 ? 9.455 -8.146 -30.200 1.00 97.81 339 CYS A N 1
ATOM 2593 C CA . CYS A 1 339 ? 9.101 -9.469 -30.717 1.00 97.81 339 CYS A CA 1
ATOM 2594 C C . CYS A 1 339 ? 8.669 -9.410 -32.191 1.00 97.81 339 CYS A C 1
ATOM 2596 O O . CYS A 1 339 ? 9.145 -10.205 -33.000 1.00 97.81 339 CYS A O 1
ATOM 2598 N N . ASP A 1 340 ? 7.828 -8.442 -32.558 1.00 97.94 340 ASP A N 1
ATOM 2599 C CA . ASP A 1 340 ? 7.314 -8.276 -33.922 1.00 97.94 340 ASP A CA 1
ATOM 2600 C C . ASP A 1 340 ? 8.414 -7.828 -34.901 1.00 97.94 340 ASP A C 1
ATOM 2602 O O . ASP A 1 340 ? 8.386 -8.187 -36.081 1.00 97.94 340 ASP A O 1
ATOM 2606 N N . LYS A 1 341 ? 9.448 -7.127 -34.411 1.00 97.38 341 LYS A N 1
ATOM 2607 C CA . LYS A 1 341 ? 10.669 -6.819 -35.177 1.00 97.38 341 LYS A CA 1
ATOM 2608 C C . LYS A 1 341 ? 11.634 -8.009 -35.293 1.00 97.38 341 LYS A C 1
ATOM 2610 O O . LYS A 1 341 ? 12.661 -7.901 -35.961 1.00 97.38 341 LYS A O 1
ATOM 2615 N N . GLY A 1 342 ? 11.307 -9.151 -34.687 1.00 96.75 342 GLY A N 1
ATOM 2616 C CA . GLY A 1 342 ? 12.055 -10.400 -34.822 1.00 96.75 342 GLY A CA 1
ATOM 2617 C C . GLY A 1 342 ? 13.240 -10.551 -33.867 1.00 96.75 342 GLY A C 1
ATOM 2618 O O . GLY A 1 342 ? 14.095 -11.405 -34.116 1.00 96.75 342 GLY A O 1
ATOM 2619 N N . PHE A 1 343 ? 13.305 -9.762 -32.788 1.00 97.44 343 PHE A N 1
ATOM 2620 C CA . PHE A 1 343 ? 14.299 -9.973 -31.731 1.00 97.44 343 PHE A CA 1
ATOM 2621 C C . PHE A 1 343 ? 14.085 -11.343 -31.093 1.00 97.44 343 PHE A C 1
ATOM 2623 O O . PHE A 1 343 ? 12.962 -11.716 -30.743 1.00 97.44 343 PHE A O 1
ATOM 2630 N N . LYS A 1 344 ? 15.163 -12.112 -30.938 1.00 95.69 344 LYS A N 1
ATOM 2631 C CA . LYS A 1 344 ? 15.072 -13.443 -30.339 1.00 95.69 344 LYS A CA 1
ATOM 2632 C C . LYS A 1 344 ? 15.041 -13.346 -28.820 1.00 95.69 344 LYS A C 1
ATOM 2634 O O . LYS A 1 344 ? 15.450 -12.369 -28.197 1.00 95.69 344 LYS A O 1
ATOM 2639 N N . ARG A 1 345 ? 14.633 -14.453 -28.209 1.00 95.81 345 ARG A N 1
ATOM 2640 C CA . ARG A 1 345 ? 14.715 -14.680 -26.769 1.00 95.81 345 ARG A CA 1
ATOM 2641 C C . ARG A 1 345 ? 16.116 -14.351 -26.226 1.00 95.81 345 ARG A C 1
ATOM 2643 O O . ARG A 1 345 ? 17.088 -15.012 -26.590 1.00 95.81 345 ARG A O 1
ATOM 2650 N N . GLY A 1 346 ? 16.192 -13.407 -25.291 1.00 95.94 346 GLY A N 1
ATOM 2651 C CA . GLY A 1 346 ? 17.429 -12.913 -24.678 1.00 95.94 346 GLY A CA 1
ATOM 2652 C C . GLY A 1 346 ? 18.129 -11.781 -25.439 1.00 95.94 346 GLY A C 1
ATOM 2653 O O . GLY A 1 346 ? 19.151 -11.307 -24.957 1.00 95.94 346 GLY A O 1
ATOM 2654 N N . GLU A 1 347 ? 17.605 -11.348 -26.591 1.00 97.19 347 GLU A N 1
ATOM 2655 C CA . GLU A 1 347 ? 18.118 -10.193 -27.351 1.00 97.19 347 GLU A CA 1
ATOM 2656 C C . GLU A 1 347 ? 17.341 -8.900 -27.049 1.00 97.19 347 GLU A C 1
ATOM 2658 O O . GLU A 1 347 ? 17.813 -7.816 -27.380 1.00 97.19 347 GLU A O 1
ATOM 2663 N N . ILE A 1 348 ? 16.159 -8.991 -26.425 1.00 98.38 348 ILE A N 1
ATOM 2664 C CA . ILE A 1 348 ? 15.375 -7.814 -26.030 1.00 98.38 348 ILE A CA 1
ATOM 2665 C C . ILE A 1 348 ? 16.119 -7.059 -24.905 1.00 98.38 348 ILE A C 1
ATOM 2667 O O . ILE A 1 348 ? 16.458 -7.693 -23.899 1.00 98.38 348 ILE A O 1
ATOM 2671 N N . PRO A 1 349 ? 16.339 -5.732 -25.036 1.00 98.25 349 PRO A N 1
ATOM 2672 C CA . PRO A 1 349 ? 17.037 -4.907 -24.046 1.00 98.25 349 PRO A CA 1
ATOM 2673 C C . PRO A 1 349 ? 16.418 -4.936 -22.644 1.00 98.25 349 PRO A C 1
ATOM 2675 O O . PRO A 1 349 ? 15.282 -5.374 -22.451 1.00 98.25 349 PRO A O 1
ATOM 2678 N N . ALA A 1 350 ? 17.138 -4.416 -21.649 1.00 98.50 350 ALA A N 1
ATOM 2679 C CA . ALA A 1 350 ? 16.628 -4.324 -20.283 1.00 98.50 350 ALA A CA 1
ATOM 2680 C C . ALA A 1 350 ? 15.383 -3.420 -20.206 1.00 98.50 350 ALA A C 1
ATOM 2682 O O . ALA A 1 350 ? 15.361 -2.339 -20.790 1.00 98.50 350 ALA A O 1
ATOM 2683 N N . HIS A 1 351 ? 14.351 -3.852 -19.481 1.00 98.69 351 HIS A N 1
ATOM 2684 C CA . HIS A 1 351 ? 13.094 -3.117 -19.320 1.00 98.69 351 HIS A CA 1
ATOM 2685 C C . HIS A 1 351 ? 12.763 -2.874 -17.840 1.00 98.69 351 HIS A C 1
ATOM 2687 O O . HIS A 1 351 ? 13.071 -3.694 -16.972 1.00 98.69 351 HIS A O 1
ATOM 2693 N N . THR A 1 352 ? 12.064 -1.779 -17.543 1.00 98.50 352 THR A N 1
ATOM 2694 C CA . THR A 1 352 ? 11.353 -1.599 -16.260 1.00 98.50 352 THR A CA 1
ATOM 2695 C C . THR A 1 352 ? 9.835 -1.647 -16.464 1.00 98.50 352 THR A C 1
ATOM 2697 O O . THR A 1 352 ? 9.378 -1.660 -17.604 1.00 98.50 352 THR A O 1
ATOM 2700 N N . GLY A 1 353 ? 9.039 -1.732 -15.390 1.00 93.88 353 GLY A N 1
ATOM 2701 C CA . GLY A 1 353 ? 7.564 -1.726 -15.451 1.00 93.88 353 GLY A CA 1
ATOM 2702 C C . GLY A 1 353 ? 6.927 -2.382 -14.224 1.00 93.88 353 GLY A C 1
ATOM 2703 O O . GLY A 1 353 ? 7.305 -2.037 -13.111 1.00 93.88 353 GLY A O 1
ATOM 2704 N N . GLY A 1 354 ? 6.015 -3.348 -14.389 1.00 87.38 354 GLY A N 1
ATOM 2705 C CA . GLY A 1 354 ? 5.485 -4.157 -13.279 1.00 87.38 354 GLY A CA 1
ATOM 2706 C C . GLY A 1 354 ? 4.018 -4.577 -13.406 1.00 87.38 354 GLY A C 1
ATOM 2707 O O . GLY A 1 354 ? 3.438 -4.495 -14.484 1.00 87.38 354 GLY A O 1
ATOM 2708 N N . GLU A 1 355 ? 3.437 -5.054 -12.298 1.00 88.19 355 GLU A N 1
ATOM 2709 C CA . GLU A 1 355 ? 2.013 -5.245 -11.960 1.00 88.19 355 GLU A CA 1
ATOM 2710 C C . GLU A 1 355 ? 1.133 -6.141 -12.845 1.00 88.19 355 GLU A C 1
ATOM 2712 O O . GLU A 1 355 ? 0.265 -6.850 -12.324 1.00 88.19 355 GLU A O 1
ATOM 2717 N N . MET A 1 356 ? 1.341 -6.156 -14.156 1.00 92.62 356 MET A N 1
ATOM 2718 C CA . MET A 1 356 ? 0.574 -6.918 -15.130 1.00 92.62 356 MET A CA 1
ATOM 2719 C C . MET A 1 356 ? 1.159 -8.316 -15.308 1.00 92.62 356 MET A C 1
ATOM 2721 O O . MET A 1 356 ? 2.335 -8.493 -15.630 1.00 92.62 356 MET A O 1
ATOM 2725 N N . ASN A 1 357 ? 0.307 -9.333 -15.191 1.00 94.00 357 ASN A N 1
ATOM 2726 C CA . ASN A 1 357 ? 0.713 -10.726 -15.349 1.00 94.00 357 ASN A CA 1
ATOM 2727 C C . ASN A 1 357 ? 1.346 -11.001 -16.722 1.00 94.00 357 ASN A C 1
ATOM 2729 O O . ASN A 1 357 ? 2.342 -11.719 -16.797 1.00 94.00 357 ASN A O 1
ATOM 2733 N N . LEU A 1 358 ? 0.819 -10.392 -17.791 1.00 96.06 358 LEU 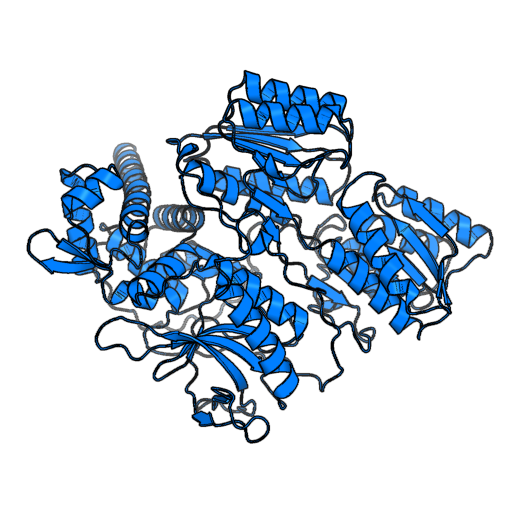A N 1
ATOM 2734 C CA . LEU A 1 358 ? 1.389 -10.515 -19.134 1.00 96.06 358 LEU A CA 1
ATOM 2735 C C . LEU A 1 358 ? 2.826 -9.996 -19.222 1.00 96.06 358 LEU A C 1
ATOM 2737 O O . LEU A 1 358 ? 3.653 -10.642 -19.856 1.00 96.06 358 LEU A O 1
ATOM 2741 N N . MET A 1 359 ? 3.147 -8.882 -18.560 1.00 96.50 359 MET A N 1
ATOM 2742 C CA . MET A 1 359 ? 4.505 -8.343 -18.597 1.00 96.50 359 MET A CA 1
ATOM 2743 C C . MET A 1 359 ? 5.501 -9.345 -18.009 1.00 96.50 359 MET A C 1
ATOM 2745 O O . MET A 1 359 ? 6.540 -9.618 -18.607 1.00 96.50 359 MET A O 1
ATOM 2749 N N . TYR A 1 360 ? 5.151 -9.963 -16.877 1.00 96.62 360 TYR A N 1
ATOM 2750 C CA . TYR A 1 360 ? 5.988 -10.992 -16.268 1.00 96.62 360 TYR A CA 1
ATOM 2751 C C . TYR A 1 360 ? 6.063 -12.268 -17.116 1.00 96.62 360 TYR A C 1
ATOM 2753 O O . TYR A 1 360 ? 7.146 -12.838 -17.243 1.00 96.62 360 TYR A O 1
ATOM 2761 N N . LYS A 1 361 ? 4.960 -12.702 -17.745 1.00 97.38 361 LYS A N 1
ATOM 2762 C CA . LYS A 1 361 ? 4.977 -13.837 -18.687 1.00 97.38 361 LYS A CA 1
ATOM 2763 C C . LYS A 1 361 ? 5.937 -13.580 -19.846 1.00 97.38 361 LYS A C 1
ATOM 2765 O O . LYS A 1 361 ? 6.741 -14.458 -20.158 1.00 97.38 361 LYS A O 1
ATOM 2770 N N . MET A 1 362 ? 5.873 -12.393 -20.452 1.00 97.75 362 MET A N 1
ATOM 2771 C CA . MET A 1 362 ? 6.751 -12.002 -21.555 1.00 97.75 362 MET A CA 1
ATOM 2772 C C . MET A 1 362 ? 8.205 -11.920 -21.100 1.00 97.75 362 MET A C 1
ATOM 2774 O O . MET A 1 362 ? 9.054 -12.552 -21.711 1.00 97.75 362 MET A O 1
ATOM 2778 N N . ALA A 1 363 ? 8.496 -11.252 -19.982 1.00 97.75 363 ALA A N 1
ATOM 2779 C CA . ALA A 1 363 ? 9.864 -11.145 -19.481 1.00 97.75 363 ALA A CA 1
ATOM 2780 C C . ALA A 1 363 ? 10.500 -12.517 -19.200 1.00 97.75 363 ALA A C 1
ATOM 2782 O O . ALA A 1 363 ? 11.641 -12.768 -19.582 1.00 97.75 363 ALA A O 1
ATOM 2783 N N . VAL A 1 364 ? 9.751 -13.444 -18.593 1.00 97.69 364 VAL A N 1
ATOM 2784 C CA . VAL A 1 364 ? 10.246 -14.800 -18.303 1.00 97.69 364 VAL A CA 1
ATOM 2785 C C . VAL A 1 364 ? 10.380 -15.645 -19.576 1.00 97.69 364 VAL A C 1
ATOM 2787 O O . VAL A 1 364 ? 11.375 -16.360 -19.749 1.00 97.69 364 VAL A O 1
ATOM 2790 N N . THR A 1 365 ? 9.399 -15.575 -20.477 1.00 97.44 365 THR A N 1
ATOM 2791 C CA . THR A 1 365 ? 9.401 -16.356 -21.726 1.00 97.44 365 THR A CA 1
ATOM 2792 C C . THR A 1 365 ? 10.503 -15.869 -22.656 1.00 97.44 365 THR A C 1
ATOM 2794 O O . THR A 1 365 ? 11.342 -16.670 -23.067 1.00 97.44 365 THR A O 1
ATOM 2797 N N . GLU A 1 366 ? 10.597 -14.558 -22.864 1.00 97.94 366 GLU A N 1
ATOM 2798 C CA . GLU A 1 366 ? 11.563 -13.921 -23.759 1.00 97.94 366 GLU A CA 1
ATOM 2799 C C . GLU A 1 366 ? 12.936 -13.675 -23.115 1.00 97.94 366 GLU A C 1
ATOM 2801 O O . GLU A 1 366 ? 13.844 -13.193 -23.784 1.00 97.94 366 GLU A O 1
ATOM 2806 N N . LYS A 1 367 ? 13.139 -14.080 -21.849 1.00 97.69 367 LYS A N 1
ATOM 2807 C CA . LYS A 1 367 ? 14.386 -13.870 -21.078 1.00 97.69 367 LYS A CA 1
ATOM 2808 C C . LYS A 1 367 ? 14.829 -12.401 -21.048 1.00 97.69 367 LYS A C 1
ATOM 2810 O O . LYS A 1 367 ? 16.016 -12.109 -21.155 1.00 97.69 367 LYS A O 1
ATOM 2815 N N . VAL A 1 368 ? 13.878 -11.489 -20.885 1.00 98.38 368 VAL A N 1
ATOM 2816 C CA . VAL A 1 368 ? 14.155 -10.052 -20.798 1.00 98.38 368 VAL A CA 1
ATOM 2817 C C . VAL A 1 368 ? 14.685 -9.728 -19.403 1.00 98.38 368 VAL A C 1
ATOM 2819 O O . VAL A 1 368 ? 14.023 -10.088 -18.423 1.00 98.38 368 VAL A O 1
ATOM 2822 N N . PRO A 1 369 ? 15.820 -9.023 -19.267 1.00 98.44 369 PRO A N 1
ATOM 2823 C CA . PRO A 1 369 ? 16.178 -8.405 -18.003 1.00 98.44 369 PRO A CA 1
ATOM 2824 C C . PRO A 1 369 ? 15.106 -7.390 -17.606 1.00 98.44 369 PRO A C 1
ATOM 2826 O O . PRO A 1 369 ? 14.900 -6.385 -18.277 1.00 98.44 369 PRO A O 1
ATOM 2829 N N . LEU A 1 370 ? 14.395 -7.679 -16.521 1.00 98.31 370 LEU A N 1
ATOM 2830 C CA . LEU A 1 370 ? 13.284 -6.867 -16.026 1.00 98.31 370 LEU A CA 1
ATOM 2831 C C . LEU A 1 370 ? 13.457 -6.526 -14.545 1.00 98.31 370 LEU A C 1
ATOM 2833 O O . LEU A 1 370 ? 13.662 -7.449 -13.747 1.00 98.31 370 LEU A O 1
ATOM 2837 N N . CYS A 1 371 ? 13.231 -5.255 -14.194 1.00 97.31 371 CYS A N 1
ATOM 2838 C CA . CYS A 1 371 ? 12.859 -4.801 -12.848 1.00 97.31 371 CYS A CA 1
ATOM 2839 C C . CYS A 1 371 ? 11.490 -4.114 -12.869 1.00 97.31 371 CYS A C 1
ATOM 2841 O O . CYS A 1 371 ? 11.338 -2.995 -13.361 1.00 97.31 371 CYS A O 1
ATOM 2843 N N . GLY A 1 372 ? 10.486 -4.785 -12.315 1.00 94.06 372 GLY A N 1
ATOM 2844 C CA . GLY A 1 372 ? 9.152 -4.244 -12.127 1.00 94.06 372 GLY A CA 1
ATOM 2845 C C . GLY A 1 372 ? 8.888 -3.779 -10.695 1.00 94.06 372 GLY A C 1
ATOM 2846 O O . GLY A 1 372 ? 9.439 -4.344 -9.755 1.00 94.06 372 GLY A O 1
ATOM 2847 N N . LEU A 1 373 ? 8.005 -2.801 -10.517 1.00 91.62 373 LEU A N 1
ATOM 2848 C CA . LEU A 1 373 ? 7.454 -2.416 -9.221 1.00 91.62 373 LEU A CA 1
ATOM 2849 C C . LEU A 1 373 ? 5.943 -2.637 -9.223 1.00 91.62 373 LEU A C 1
ATOM 2851 O O . LEU A 1 373 ? 5.209 -2.018 -9.984 1.00 91.62 373 LEU A O 1
ATOM 2855 N N . ASP A 1 374 ? 5.473 -3.529 -8.356 1.00 88.62 374 ASP A N 1
ATOM 2856 C CA . ASP A 1 374 ? 4.059 -3.880 -8.242 1.00 88.62 374 ASP A CA 1
ATOM 2857 C C . ASP A 1 374 ? 3.268 -2.767 -7.544 1.00 88.62 374 ASP A C 1
ATOM 2859 O O . ASP A 1 374 ? 3.093 -2.780 -6.323 1.00 88.62 374 ASP A O 1
ATOM 2863 N N . TYR A 1 375 ? 2.771 -1.802 -8.322 1.00 90.44 375 TYR A N 1
ATOM 2864 C CA . TYR A 1 375 ? 2.002 -0.677 -7.791 1.00 90.44 375 TYR A CA 1
ATOM 2865 C C . TYR A 1 375 ? 0.585 -1.116 -7.356 1.00 90.44 375 TYR A C 1
ATOM 2867 O O . TYR A 1 375 ? -0.178 -1.642 -8.176 1.00 90.44 375 TYR A O 1
ATOM 2875 N N . PRO A 1 376 ? 0.185 -0.939 -6.083 1.00 88.31 376 PRO A N 1
ATOM 2876 C CA . PRO A 1 376 ? -0.944 -1.662 -5.501 1.00 88.31 376 PRO A CA 1
ATOM 2877 C C . PRO A 1 376 ? -2.321 -1.089 -5.853 1.00 88.31 376 PRO A C 1
ATOM 2879 O O . PRO A 1 376 ? -2.792 -0.129 -5.254 1.00 88.31 376 PRO A O 1
ATOM 2882 N N . ALA A 1 377 ? -3.075 -1.776 -6.713 1.00 90.31 377 ALA A N 1
ATOM 2883 C CA . ALA A 1 377 ? -4.506 -1.502 -6.885 1.00 90.31 377 ALA A CA 1
ATOM 2884 C C . ALA A 1 377 ? -5.329 -1.785 -5.602 1.00 90.31 377 ALA A C 1
ATOM 2886 O O . ALA A 1 377 ? -6.424 -1.249 -5.451 1.00 90.31 377 ALA A O 1
ATOM 2887 N N . ALA A 1 378 ? -4.785 -2.536 -4.631 1.00 85.19 378 ALA A N 1
ATOM 2888 C CA . ALA A 1 378 ? -5.389 -2.760 -3.307 1.00 85.19 378 ALA A CA 1
ATOM 2889 C C . ALA A 1 378 ? -5.738 -1.470 -2.535 1.00 85.19 378 ALA A C 1
ATOM 2891 O O . ALA A 1 378 ? -6.532 -1.509 -1.591 1.00 85.19 378 ALA A O 1
ATOM 2892 N N . MET A 1 379 ? -5.158 -0.332 -2.932 1.00 90.94 379 MET A N 1
ATOM 2893 C CA . MET A 1 379 ? -5.454 0.986 -2.374 1.00 90.94 379 MET A CA 1
ATOM 2894 C C . MET A 1 379 ? -6.946 1.324 -2.366 1.00 90.94 379 MET A C 1
ATOM 2896 O O . MET A 1 379 ? -7.384 2.020 -1.458 1.00 90.94 379 MET A O 1
ATOM 2900 N N . GLY A 1 380 ? -7.746 0.797 -3.301 1.00 92.94 380 GLY A N 1
ATOM 2901 C CA . GLY A 1 380 ? -9.198 0.992 -3.279 1.00 92.94 380 GLY A CA 1
ATOM 2902 C C . GLY A 1 380 ? -9.874 0.365 -2.051 1.00 92.94 380 GLY A C 1
ATOM 2903 O O . GLY A 1 380 ? -10.753 0.976 -1.448 1.00 92.94 380 GLY A O 1
ATOM 2904 N N . SER A 1 381 ? -9.447 -0.828 -1.617 1.00 88.19 381 SER A N 1
ATOM 2905 C CA . SER A 1 381 ? -9.922 -1.414 -0.353 1.00 88.19 381 SER A CA 1
ATOM 2906 C C . SER A 1 381 ? -9.416 -0.639 0.869 1.00 88.19 381 SER A C 1
ATOM 2908 O O . SER A 1 381 ? -10.145 -0.510 1.852 1.00 88.19 381 SER A O 1
ATOM 2910 N N . ILE A 1 382 ? -8.177 -0.136 0.819 1.00 89.25 382 ILE A N 1
ATOM 2911 C CA . ILE A 1 382 ? -7.572 0.634 1.917 1.00 89.25 382 ILE A CA 1
ATOM 2912 C C . ILE A 1 382 ? -8.311 1.965 2.094 1.00 89.25 382 ILE A C 1
ATOM 2914 O O . ILE A 1 382 ? -8.724 2.271 3.206 1.00 89.25 382 ILE A O 1
ATOM 2918 N N . SER A 1 383 ? -8.556 2.713 1.014 1.00 95.94 383 SER A N 1
ATOM 2919 C CA . SER A 1 383 ? -9.286 3.987 1.059 1.00 95.94 383 SER A CA 1
ATOM 2920 C C . SER A 1 383 ? -10.727 3.815 1.532 1.00 95.94 383 SER A C 1
ATOM 2922 O O . SER A 1 383 ? -11.208 4.617 2.330 1.00 95.94 383 SER A O 1
ATOM 2924 N N . PHE A 1 384 ? -11.389 2.726 1.131 1.00 95.00 384 PHE A N 1
ATOM 2925 C CA . PHE A 1 384 ? -12.695 2.355 1.665 1.00 95.00 384 PHE A CA 1
ATOM 2926 C C . PHE A 1 384 ? -12.661 2.132 3.184 1.00 95.00 384 PHE A C 1
ATOM 2928 O O . PHE A 1 384 ? -13.477 2.703 3.908 1.00 95.00 384 PHE A O 1
ATOM 2935 N N . GLN A 1 385 ? -11.710 1.335 3.684 1.00 89.06 385 GLN A N 1
ATOM 2936 C CA . GLN A 1 385 ? -11.599 1.063 5.118 1.00 89.06 385 GLN A CA 1
ATOM 2937 C C . GLN A 1 385 ? -11.242 2.329 5.911 1.00 89.06 385 GLN A C 1
ATOM 2939 O O . GLN A 1 385 ? -11.833 2.569 6.962 1.00 89.06 385 GLN A O 1
ATOM 2944 N N . THR A 1 386 ? -10.342 3.169 5.392 1.00 93.62 386 THR A N 1
ATOM 2945 C CA . THR A 1 386 ? -10.038 4.493 5.958 1.00 93.62 386 THR A CA 1
ATOM 2946 C C . THR A 1 386 ? -11.292 5.363 6.023 1.00 93.62 386 THR A C 1
ATOM 2948 O O . THR A 1 386 ? -11.549 6.001 7.040 1.00 93.62 386 THR A O 1
ATOM 2951 N N . GLY A 1 387 ? -12.126 5.329 4.984 1.00 96.75 387 GLY A N 1
ATOM 2952 C CA . GLY A 1 387 ? -13.425 5.992 4.966 1.00 96.75 387 GLY A CA 1
ATOM 2953 C C . GLY A 1 387 ? -14.366 5.534 6.082 1.00 96.75 387 GLY A C 1
ATOM 2954 O O . GLY A 1 387 ? -14.962 6.361 6.772 1.00 96.75 387 GLY A O 1
ATOM 2955 N N . LEU A 1 388 ? -14.465 4.221 6.314 1.00 93.19 388 LEU A N 1
ATOM 2956 C CA . LEU A 1 388 ? -15.249 3.678 7.430 1.00 93.19 388 LEU A CA 1
ATOM 2957 C C . LEU A 1 388 ? -14.668 4.054 8.798 1.00 93.19 388 LEU A C 1
ATOM 2959 O O . LEU A 1 388 ? -15.426 4.269 9.743 1.00 93.19 388 LEU A O 1
ATOM 2963 N N . ASP A 1 389 ? -13.342 4.124 8.922 1.00 89.25 389 ASP A N 1
ATOM 2964 C CA . ASP A 1 389 ? -12.676 4.577 10.145 1.00 89.25 389 ASP A CA 1
ATOM 2965 C C . ASP A 1 389 ? -13.020 6.042 10.454 1.00 89.25 389 ASP A C 1
ATOM 2967 O O . ASP A 1 389 ? -13.389 6.346 11.591 1.00 89.25 389 ASP A O 1
ATOM 2971 N N . ILE A 1 390 ? -13.010 6.912 9.439 1.00 95.94 390 ILE A N 1
ATOM 2972 C CA . ILE A 1 390 ? -13.421 8.320 9.555 1.00 95.94 390 ILE A CA 1
ATOM 2973 C C . ILE A 1 390 ? -14.876 8.428 10.022 1.00 95.94 390 ILE A C 1
ATOM 2975 O O . ILE A 1 390 ? -15.157 9.104 11.010 1.00 95.94 390 ILE A O 1
ATOM 2979 N N . LEU A 1 391 ? -15.800 7.718 9.368 1.00 96.00 391 LEU A N 1
ATOM 2980 C CA . LEU A 1 391 ? -17.226 7.749 9.722 1.00 96.00 391 LEU A CA 1
ATOM 2981 C C . LEU A 1 391 ? -17.526 7.132 11.091 1.00 96.00 391 LEU A C 1
ATOM 2983 O O . LEU A 1 391 ? -18.540 7.451 11.709 1.00 96.00 391 LEU A O 1
ATOM 2987 N N . ALA A 1 392 ? -16.639 6.280 11.600 1.00 86.62 392 ALA A N 1
ATOM 2988 C CA . ALA A 1 392 ? -16.722 5.760 12.958 1.00 86.62 392 ALA A CA 1
ATOM 2989 C C . ALA A 1 392 ? -16.104 6.701 14.013 1.00 86.62 392 ALA A C 1
ATOM 2991 O O . ALA A 1 392 ? -16.210 6.417 15.210 1.00 86.62 392 ALA A O 1
ATOM 2992 N N . GLY A 1 393 ? -15.468 7.803 13.600 1.00 87.44 393 GLY A N 1
ATOM 2993 C CA . GLY A 1 393 ? -14.752 8.728 14.480 1.00 87.44 393 GLY A CA 1
ATOM 2994 C C . GLY A 1 393 ? -13.417 8.183 15.002 1.00 87.44 393 GLY A C 1
ATOM 2995 O O . GLY A 1 393 ? -12.967 8.602 16.069 1.00 87.44 393 GLY A O 1
ATOM 2996 N N . ARG A 1 394 ? -12.810 7.210 14.304 1.00 83.94 394 ARG A N 1
ATOM 2997 C CA . ARG A 1 394 ? -11.467 6.696 14.613 1.00 83.94 394 ARG A CA 1
ATOM 2998 C C . ARG A 1 394 ? -10.414 7.573 13.948 1.00 83.94 394 ARG A C 1
ATOM 3000 O O . ARG A 1 394 ? -10.534 7.871 12.761 1.00 83.94 394 ARG A O 1
ATOM 3007 N N . GLN A 1 395 ? -9.367 7.937 14.684 1.00 84.88 395 GLN A N 1
ATOM 3008 C CA . GLN A 1 395 ? -8.245 8.681 14.113 1.00 84.88 395 GLN A CA 1
ATOM 3009 C C . GLN A 1 395 ? -7.641 7.934 12.921 1.00 84.88 395 GLN A C 1
ATOM 3011 O O . GLN A 1 395 ? -7.481 6.708 12.954 1.00 84.88 395 GLN A O 1
ATOM 3016 N N . VAL A 1 396 ? -7.301 8.687 11.877 1.00 89.81 396 VAL A N 1
ATOM 3017 C CA . VAL A 1 396 ? -6.677 8.151 10.662 1.00 89.81 396 VAL A CA 1
ATOM 3018 C C . VAL A 1 396 ? -5.424 8.944 10.300 1.00 89.81 396 VAL A C 1
ATOM 3020 O O . VAL A 1 396 ? -5.339 10.124 10.627 1.00 89.81 396 VAL A O 1
ATOM 3023 N N . PRO A 1 397 ? -4.446 8.333 9.621 1.00 89.38 397 PRO A N 1
ATOM 3024 C CA . PRO A 1 397 ? -3.280 9.041 9.103 1.00 89.38 397 PRO A CA 1
ATOM 3025 C C . PRO A 1 397 ? -3.649 10.009 7.985 1.00 89.38 397 PRO A C 1
ATOM 3027 O O . PRO A 1 397 ? -4.509 9.706 7.155 1.00 89.38 397 PRO A O 1
ATOM 3030 N N . CYS A 1 398 ? -2.932 11.127 7.918 1.00 91.31 398 CYS A N 1
ATOM 3031 C CA . CYS A 1 398 ? -3.020 12.075 6.813 1.00 91.31 398 CYS A CA 1
ATOM 3032 C C . CYS A 1 398 ? -2.545 11.438 5.496 1.00 91.31 398 CYS A C 1
ATOM 3034 O O . CYS A 1 398 ? -3.196 11.602 4.468 1.00 91.31 398 CYS A O 1
ATOM 3036 N N . LEU A 1 399 ? -1.472 10.643 5.540 1.00 90.31 399 LEU A N 1
ATOM 3037 C CA . LEU A 1 399 ? -0.958 9.882 4.403 1.00 90.31 399 LEU A CA 1
ATOM 3038 C C . LEU A 1 399 ? -0.858 8.394 4.750 1.00 90.31 399 LEU A C 1
ATOM 3040 O O . LEU A 1 399 ? -0.343 8.019 5.804 1.00 90.31 399 LEU A O 1
ATOM 3044 N N . ILE A 1 400 ? -1.323 7.542 3.841 1.00 88.88 400 ILE A N 1
ATOM 3045 C CA . ILE A 1 400 ? -1.186 6.089 3.914 1.00 88.88 400 ILE A CA 1
ATOM 3046 C C . ILE A 1 400 ? -0.467 5.619 2.655 1.00 88.88 400 ILE A C 1
ATOM 3048 O O . ILE A 1 400 ? -1.024 5.681 1.561 1.00 88.88 400 ILE A O 1
ATOM 3052 N N . GLU A 1 401 ? 0.739 5.084 2.826 1.00 85.94 401 GLU A N 1
ATOM 3053 C CA . GLU A 1 401 ? 1.449 4.373 1.766 1.00 85.94 401 GLU A CA 1
ATOM 3054 C C . GLU A 1 401 ? 1.101 2.879 1.804 1.00 85.94 401 GLU A C 1
ATOM 3056 O O . GLU A 1 401 ? 1.371 2.169 2.778 1.00 85.94 401 GLU A O 1
ATOM 3061 N N . ALA A 1 402 ? 0.471 2.386 0.745 1.00 84.00 402 ALA A N 1
ATOM 3062 C CA . ALA A 1 402 ? 0.298 0.973 0.477 1.00 84.00 402 ALA A CA 1
ATOM 3063 C C . ALA A 1 402 ? 1.638 0.347 0.073 1.00 84.00 402 ALA A C 1
ATOM 3065 O O . ALA A 1 402 ? 2.490 0.988 -0.539 1.00 84.00 402 ALA A O 1
ATOM 3066 N N . ASP A 1 403 ? 1.814 -0.920 0.437 1.00 75.94 403 ASP A N 1
ATOM 3067 C CA . ASP A 1 403 ? 3.066 -1.623 0.188 1.00 75.94 403 ASP A CA 1
ATOM 3068 C C . ASP A 1 403 ? 3.203 -1.993 -1.293 1.00 75.94 403 ASP A C 1
ATOM 3070 O O . ASP A 1 403 ? 2.230 -2.421 -1.922 1.00 75.94 403 ASP A O 1
ATOM 3074 N N . LEU A 1 404 ? 4.411 -1.844 -1.829 1.00 80.75 404 LEU A N 1
ATOM 3075 C CA . LEU A 1 404 ? 4.764 -2.216 -3.197 1.00 80.75 404 LEU A CA 1
ATOM 3076 C C . LEU A 1 404 ? 5.908 -3.226 -3.168 1.00 80.75 404 LEU A C 1
ATOM 3078 O O . LEU A 1 404 ? 6.754 -3.189 -2.275 1.00 80.75 404 LEU A O 1
ATOM 3082 N N . GLN A 1 405 ? 5.938 -4.127 -4.148 1.00 80.00 405 GLN A N 1
ATOM 3083 C CA . GLN A 1 405 ? 6.978 -5.155 -4.249 1.00 80.00 405 GLN A CA 1
ATOM 3084 C C . GLN A 1 405 ? 7.908 -4.865 -5.424 1.00 80.00 405 GLN A C 1
ATOM 3086 O O . GLN A 1 405 ? 7.444 -4.559 -6.523 1.00 80.00 405 GLN A O 1
ATOM 3091 N N . ILE A 1 406 ? 9.214 -5.022 -5.214 1.00 86.00 406 ILE A N 1
ATOM 3092 C CA . ILE A 1 406 ? 10.213 -4.996 -6.285 1.00 86.00 406 ILE A CA 1
ATOM 3093 C C . ILE A 1 406 ? 10.311 -6.397 -6.890 1.00 86.00 406 ILE A C 1
ATOM 3095 O O . ILE A 1 406 ? 10.632 -7.368 -6.204 1.00 86.00 406 ILE A O 1
ATOM 3099 N N . ILE A 1 407 ? 10.060 -6.514 -8.187 1.00 89.00 407 ILE A N 1
ATOM 3100 C CA . ILE A 1 407 ? 10.059 -7.773 -8.923 1.00 89.00 407 ILE A CA 1
ATOM 3101 C C . ILE A 1 407 ? 11.198 -7.775 -9.933 1.00 89.00 407 ILE A C 1
ATOM 3103 O O . ILE A 1 407 ? 11.134 -7.058 -10.923 1.00 89.00 407 ILE A O 1
ATOM 3107 N N . VAL A 1 408 ? 12.221 -8.608 -9.735 1.00 93.12 408 VAL A N 1
ATOM 3108 C CA . VAL A 1 408 ? 13.349 -8.704 -10.682 1.00 93.12 408 VAL A CA 1
ATOM 3109 C C . VAL A 1 408 ? 13.431 -10.107 -11.264 1.00 93.12 408 VAL A C 1
ATOM 3111 O O . VAL A 1 408 ? 13.334 -11.103 -10.545 1.00 93.12 408 VAL A O 1
ATOM 3114 N N . THR A 1 409 ? 13.618 -10.206 -12.575 1.00 95.12 409 THR A N 1
ATOM 3115 C CA . THR A 1 409 ? 13.945 -11.487 -13.233 1.00 95.12 409 THR A CA 1
ATOM 3116 C C . THR A 1 409 ? 15.220 -12.099 -12.651 1.00 95.12 409 THR A C 1
ATOM 3118 O O . THR A 1 409 ? 16.151 -11.392 -12.252 1.00 95.12 409 THR A O 1
ATOM 3121 N N . ARG A 1 410 ? 15.261 -13.430 -12.537 1.00 90.94 410 ARG A N 1
ATOM 3122 C CA . ARG A 1 410 ? 16.361 -14.107 -11.845 1.00 90.94 410 ARG A CA 1
ATOM 3123 C C . ARG A 1 410 ? 17.701 -13.812 -12.524 1.00 90.94 410 ARG A C 1
ATOM 3125 O O . ARG A 1 410 ? 17.848 -14.011 -13.722 1.00 90.94 410 ARG A O 1
ATOM 3132 N N . GLY A 1 411 ? 18.692 -13.428 -11.720 1.00 90.06 411 GLY A N 1
ATOM 3133 C CA . GLY A 1 411 ? 20.054 -13.149 -12.187 1.00 90.06 411 GLY A CA 1
ATOM 3134 C C . GLY A 1 411 ? 20.294 -11.705 -12.629 1.00 90.06 411 GLY A C 1
ATOM 3135 O O . GLY A 1 411 ? 21.431 -11.372 -12.938 1.00 90.06 411 GLY A O 1
ATOM 3136 N N . HIS A 1 412 ? 19.270 -10.846 -12.607 1.00 94.50 412 HIS A N 1
ATOM 3137 C CA . HIS A 1 412 ? 19.383 -9.447 -13.031 1.00 94.50 412 HIS A CA 1
ATOM 3138 C C . HIS A 1 412 ? 19.266 -8.438 -11.886 1.00 94.50 412 HIS A C 1
ATOM 3140 O O . HIS A 1 412 ? 19.067 -7.255 -12.131 1.00 94.50 412 HIS A O 1
ATOM 3146 N N . GLU A 1 413 ? 19.370 -8.873 -10.633 1.00 89.50 413 GLU A N 1
ATOM 3147 C CA . GLU A 1 413 ? 19.556 -7.940 -9.518 1.00 89.50 413 GLU A CA 1
ATOM 3148 C C . GLU A 1 413 ? 20.863 -7.154 -9.680 1.00 89.50 413 GLU A C 1
ATOM 3150 O O . GLU A 1 413 ? 21.841 -7.674 -10.221 1.00 89.50 413 GLU A O 1
ATOM 3155 N N . THR A 1 414 ? 20.901 -5.925 -9.174 1.00 89.12 414 THR A N 1
ATOM 3156 C CA . THR A 1 414 ? 22.076 -5.053 -9.278 1.00 89.12 414 THR A CA 1
ATOM 3157 C C . THR A 1 414 ? 22.766 -4.881 -7.925 1.00 89.12 414 THR A C 1
ATOM 3159 O O . THR A 1 414 ? 22.407 -5.528 -6.933 1.00 89.12 414 THR A O 1
ATOM 3162 N N . ALA A 1 415 ? 23.803 -4.039 -7.875 1.00 79.31 415 ALA A N 1
ATOM 3163 C CA . ALA A 1 415 ? 24.496 -3.733 -6.629 1.00 79.31 415 ALA A CA 1
ATOM 3164 C C . ALA A 1 415 ? 23.533 -3.125 -5.600 1.00 79.31 415 ALA A C 1
ATOM 3166 O O . ALA A 1 415 ? 23.556 -3.545 -4.439 1.00 79.31 415 ALA A O 1
ATOM 3167 N N . SER A 1 416 ? 22.661 -2.222 -6.053 1.00 82.56 416 SER A N 1
ATOM 3168 C CA . SER A 1 416 ? 21.752 -1.463 -5.202 1.00 82.56 416 SER A CA 1
ATOM 3169 C C . SER A 1 416 ? 20.322 -1.990 -5.168 1.00 82.56 416 SER A C 1
ATOM 3171 O O . SER A 1 416 ? 19.638 -1.778 -4.166 1.00 82.56 416 SER A O 1
ATOM 3173 N N . VAL A 1 417 ? 19.848 -2.655 -6.227 1.00 85.19 417 VAL A N 1
ATOM 3174 C CA . VAL A 1 417 ? 18.442 -3.062 -6.356 1.00 85.19 417 VAL A CA 1
ATOM 3175 C C . VAL A 1 417 ? 18.305 -4.581 -6.304 1.00 85.19 417 VAL A C 1
ATOM 3177 O O . VAL A 1 417 ? 18.761 -5.313 -7.184 1.00 85.19 417 VAL A O 1
ATOM 3180 N N . ARG A 1 418 ? 17.624 -5.046 -5.253 1.00 79.94 418 ARG A N 1
ATOM 3181 C CA . ARG A 1 418 ? 17.308 -6.455 -4.996 1.00 79.94 418 ARG A CA 1
ATOM 3182 C C . ARG A 1 418 ? 15.818 -6.710 -5.146 1.00 79.94 418 ARG A C 1
ATOM 3184 O O . ARG A 1 418 ? 15.000 -5.861 -4.792 1.00 79.94 418 ARG A O 1
ATOM 3191 N N . ALA A 1 419 ? 15.483 -7.895 -5.640 1.00 78.62 419 ALA A N 1
ATOM 3192 C CA . ALA A 1 419 ? 14.109 -8.341 -5.726 1.00 78.62 419 ALA A CA 1
ATOM 3193 C C . ALA A 1 419 ? 13.546 -8.556 -4.322 1.00 78.62 419 ALA A C 1
ATOM 3195 O O . ALA A 1 419 ? 14.178 -9.192 -3.473 1.00 78.62 419 ALA A O 1
ATOM 3196 N N . ASP A 1 420 ? 12.308 -8.115 -4.125 1.00 74.12 420 ASP A N 1
ATOM 3197 C CA . ASP A 1 420 ? 11.425 -8.836 -3.231 1.00 74.12 420 ASP A CA 1
ATOM 3198 C C . ASP A 1 420 ? 11.187 -10.200 -3.860 1.00 74.12 420 ASP A C 1
ATOM 3200 O O . ASP A 1 420 ? 11.801 -11.181 -3.467 1.00 74.12 420 ASP A O 1
ATOM 3204 N N . LEU A 1 421 ? 10.381 -10.287 -4.908 1.00 75.38 421 LEU A N 1
ATOM 3205 C CA . LEU A 1 421 ? 10.064 -11.570 -5.519 1.00 75.38 421 LEU A CA 1
ATOM 3206 C C . LEU A 1 421 ? 10.653 -11.667 -6.919 1.00 75.38 421 LEU A C 1
ATOM 3208 O O . LEU A 1 421 ? 10.617 -10.723 -7.697 1.00 75.38 421 LEU A O 1
ATOM 3212 N N . HIS A 1 422 ? 11.166 -12.838 -7.278 1.00 84.69 422 HIS A N 1
ATOM 3213 C CA . HIS A 1 422 ? 11.583 -13.058 -8.653 1.00 84.69 422 HIS A CA 1
ATOM 3214 C C . HIS A 1 422 ? 10.385 -13.200 -9.594 1.00 84.69 422 HIS A C 1
ATOM 3216 O O . HIS A 1 422 ? 9.405 -13.870 -9.250 1.00 84.69 422 HIS A O 1
ATOM 3222 N N . ALA A 1 423 ? 10.482 -12.628 -10.797 1.00 89.50 423 ALA A N 1
ATOM 3223 C CA . ALA A 1 423 ? 9.406 -12.656 -11.792 1.00 89.50 423 ALA A CA 1
ATOM 3224 C C . ALA A 1 423 ? 8.904 -14.086 -12.068 1.00 89.50 423 ALA A C 1
ATOM 3226 O O . ALA A 1 423 ? 7.700 -14.319 -12.112 1.00 89.50 423 ALA A O 1
ATOM 3227 N N . GLU A 1 424 ? 9.797 -15.079 -12.117 1.00 89.81 424 GLU A N 1
ATOM 3228 C CA . GLU A 1 424 ? 9.466 -16.493 -12.357 1.00 89.81 424 GLU A CA 1
ATOM 3229 C C . GLU A 1 424 ? 8.566 -17.099 -11.272 1.00 89.81 424 GLU A C 1
ATOM 3231 O O . GLU A 1 424 ? 7.866 -18.077 -11.524 1.00 89.81 424 GLU A O 1
ATOM 3236 N N . ARG A 1 425 ? 8.596 -16.542 -10.056 1.00 83.69 425 ARG A N 1
ATOM 3237 C CA . ARG A 1 425 ? 7.695 -16.922 -8.958 1.00 83.69 425 ARG A CA 1
ATOM 3238 C C . ARG A 1 425 ? 6.437 -16.065 -8.911 1.00 83.69 425 ARG A C 1
ATOM 3240 O O . ARG A 1 425 ? 5.439 -16.506 -8.346 1.00 83.69 425 ARG A O 1
ATOM 3247 N N . LYS A 1 426 ? 6.501 -14.844 -9.444 1.00 85.38 426 LYS A N 1
ATOM 3248 C CA . LYS A 1 426 ? 5.373 -13.914 -9.478 1.00 85.38 426 LYS A CA 1
ATOM 3249 C C . LYS A 1 426 ? 4.357 -14.296 -10.550 1.00 85.38 426 LYS A C 1
ATOM 3251 O O . LYS A 1 426 ? 3.163 -14.190 -10.287 1.00 85.38 426 LYS A O 1
ATOM 3256 N N . VAL A 1 427 ? 4.813 -14.746 -11.724 1.00 88.62 427 VAL A N 1
ATOM 3257 C CA . VAL A 1 427 ? 3.935 -15.129 -12.842 1.00 88.62 427 VAL A CA 1
ATOM 3258 C C . VAL A 1 427 ? 2.880 -16.135 -12.389 1.00 88.62 427 VAL A C 1
ATOM 3260 O O . VAL A 1 427 ? 3.196 -17.180 -11.820 1.00 88.62 427 VAL A O 1
ATOM 3263 N N . ASP A 1 428 ? 1.625 -15.848 -12.727 1.00 88.38 428 ASP A N 1
ATOM 3264 C CA . ASP A 1 428 ? 0.553 -16.832 -12.678 1.00 88.38 428 ASP A CA 1
ATOM 3265 C C . ASP A 1 428 ? 0.262 -17.309 -14.106 1.00 88.38 428 ASP A C 1
ATOM 3267 O O . ASP A 1 428 ? -0.416 -16.639 -14.891 1.00 88.38 428 ASP A O 1
ATOM 3271 N N . TRP A 1 429 ? 0.816 -18.472 -14.455 1.00 91.12 429 TRP A N 1
ATOM 3272 C CA . TRP A 1 429 ? 0.691 -19.066 -15.789 1.00 91.12 429 TRP A CA 1
ATOM 3273 C C . TRP A 1 429 ? -0.746 -19.458 -16.143 1.00 91.12 429 TRP A C 1
ATOM 3275 O O . TRP A 1 429 ? -1.075 -19.547 -17.323 1.00 91.12 429 TRP A O 1
ATOM 3285 N N . HIS A 1 430 ? -1.602 -19.659 -15.139 1.00 91.06 430 HIS A N 1
ATOM 3286 C CA . HIS A 1 430 ? -2.991 -20.070 -15.327 1.00 91.06 430 HIS A CA 1
ATOM 3287 C C . HIS A 1 430 ? -3.966 -18.890 -15.297 1.00 91.06 430 HIS A C 1
ATOM 3289 O O . HIS A 1 430 ? -5.096 -19.018 -15.767 1.00 91.06 430 HIS A O 1
ATOM 3295 N N . ALA A 1 431 ? -3.551 -17.742 -14.760 1.00 88.62 431 ALA A N 1
ATOM 3296 C CA . ALA A 1 431 ? -4.365 -16.539 -14.764 1.00 88.62 431 ALA A CA 1
ATOM 3297 C C . ALA A 1 431 ? -4.327 -15.798 -16.108 1.00 88.62 431 ALA A C 1
ATOM 3299 O O . ALA A 1 431 ? -3.387 -15.914 -16.904 1.00 88.62 431 ALA A O 1
ATOM 3300 N N . ALA A 1 432 ? -5.355 -14.971 -16.315 1.00 90.94 432 ALA A N 1
ATOM 3301 C CA . ALA A 1 432 ? -5.459 -14.083 -17.461 1.00 90.94 432 ALA A CA 1
ATOM 3302 C C . ALA A 1 432 ? -4.259 -13.128 -17.557 1.00 90.94 432 ALA A C 1
ATOM 3304 O O . ALA A 1 432 ? -3.674 -12.708 -16.556 1.00 90.94 432 ALA A O 1
ATOM 3305 N N . ASP A 1 433 ? -3.934 -12.741 -18.781 1.00 93.00 433 ASP A N 1
ATOM 3306 C CA . ASP A 1 433 ? -2.867 -11.789 -19.099 1.00 93.00 433 ASP A CA 1
ATOM 3307 C C . ASP A 1 433 ? -3.141 -10.394 -18.528 1.00 93.00 433 ASP A C 1
ATOM 3309 O O . ASP A 1 433 ? -2.230 -9.701 -18.075 1.00 93.00 433 ASP A O 1
ATOM 3313 N N . SER A 1 434 ? -4.421 -10.026 -18.454 1.00 88.81 434 SER A N 1
ATOM 3314 C CA . SER A 1 434 ? -4.892 -8.774 -17.868 1.00 88.81 434 SER A CA 1
ATOM 3315 C C . SER A 1 434 ? -4.912 -8.763 -16.334 1.00 88.81 434 SER A C 1
ATOM 3317 O O . SER A 1 434 ? -5.379 -7.782 -15.756 1.00 88.81 434 SER A O 1
ATOM 3319 N N . LEU A 1 435 ? -4.494 -9.845 -15.661 1.00 89.81 435 LEU A N 1
ATOM 3320 C CA . LEU A 1 435 ? -4.438 -9.887 -14.200 1.00 89.81 435 LEU A CA 1
ATOM 3321 C C . LEU A 1 435 ? -3.447 -8.835 -13.683 1.00 89.81 435 LEU A C 1
ATOM 3323 O O . LEU A 1 435 ? -2.288 -8.817 -14.090 1.00 89.81 435 LEU A O 1
ATOM 3327 N N . VAL A 1 436 ? -3.906 -8.030 -12.726 1.00 89.50 436 VAL A N 1
ATOM 3328 C CA . VAL A 1 436 ? -3.085 -7.090 -11.957 1.00 89.50 436 VAL A CA 1
ATOM 3329 C C . VAL A 1 436 ? -2.698 -7.769 -10.643 1.00 89.50 436 VAL A C 1
ATOM 3331 O O . VAL A 1 436 ? -3.549 -7.996 -9.779 1.00 89.50 436 VAL A O 1
ATOM 3334 N N . HIS A 1 437 ? -1.426 -8.123 -10.476 1.00 81.19 437 HIS A N 1
ATOM 3335 C CA . HIS A 1 437 ? -0.933 -8.863 -9.306 1.00 81.19 437 HIS A CA 1
ATOM 3336 C C . HIS A 1 437 ? -1.081 -8.090 -7.993 1.00 81.19 437 HIS A C 1
ATOM 3338 O O . HIS A 1 437 ? -1.331 -8.686 -6.945 1.00 81.19 437 HIS A O 1
ATOM 3344 N N . ALA A 1 438 ? -0.968 -6.766 -8.059 1.00 67.19 438 ALA A N 1
ATOM 3345 C CA . ALA A 1 438 ? -0.984 -5.869 -6.911 1.00 67.19 438 ALA A CA 1
ATOM 3346 C C . ALA A 1 438 ? -2.401 -5.375 -6.529 1.00 67.19 438 ALA A C 1
ATOM 3348 O O . ALA A 1 438 ? -2.562 -4.457 -5.730 1.00 67.19 438 ALA A O 1
ATOM 3349 N N . ALA A 1 439 ? -3.464 -5.989 -7.063 1.00 57.75 439 ALA A N 1
ATOM 3350 C CA . ALA A 1 439 ? -4.860 -5.621 -6.778 1.00 57.75 439 ALA A CA 1
ATOM 3351 C C . ALA A 1 439 ? -5.334 -5.915 -5.341 1.00 57.75 439 ALA A C 1
ATOM 3353 O O . ALA A 1 439 ? -6.485 -5.644 -4.996 1.00 57.75 439 ALA A O 1
ATOM 3354 N N . GLY A 1 440 ? -4.474 -6.494 -4.497 1.00 52.22 440 GLY A N 1
ATOM 3355 C CA . GLY A 1 440 ? -4.891 -7.052 -3.215 1.00 52.22 440 GLY A CA 1
ATOM 3356 C C . GLY A 1 440 ? -5.834 -8.238 -3.423 1.00 52.22 440 GLY A C 1
ATOM 3357 O O . GLY A 1 440 ? -6.201 -8.599 -4.544 1.00 52.22 440 GLY A O 1
ATOM 3358 N N . ARG A 1 441 ? -6.215 -8.931 -2.347 1.00 42.19 441 ARG A N 1
ATOM 3359 C CA . ARG A 1 441 ? -7.025 -10.154 -2.461 1.00 42.19 441 ARG A CA 1
ATOM 3360 C C . ARG A 1 441 ? -8.504 -9.837 -2.738 1.00 42.19 441 ARG A C 1
ATOM 3362 O O . ARG A 1 441 ? -9.372 -9.994 -1.885 1.00 42.19 441 ARG A O 1
ATOM 3369 N N . ALA A 1 442 ? -8.785 -9.479 -3.987 1.00 31.30 442 ALA A N 1
ATOM 3370 C CA . ALA A 1 442 ? -9.985 -9.887 -4.717 1.00 31.30 442 ALA A CA 1
ATOM 3371 C C . ALA A 1 442 ? -9.756 -11.232 -5.448 1.00 31.30 442 ALA A C 1
ATOM 3373 O O . ALA A 1 442 ? -10.453 -11.561 -6.404 1.00 31.30 442 ALA A O 1
ATOM 3374 N N . ARG A 1 443 ? -8.778 -12.043 -5.005 1.00 28.61 443 ARG A N 1
ATOM 3375 C CA . ARG A 1 443 ? -8.699 -13.450 -5.413 1.00 28.61 443 ARG A CA 1
ATOM 3376 C C . ARG A 1 443 ? -9.960 -14.139 -4.898 1.00 28.61 443 ARG A C 1
ATOM 3378 O O . ARG A 1 443 ? -10.158 -14.222 -3.686 1.00 28.61 443 ARG A O 1
ATOM 3385 N N . SER A 1 444 ? -10.793 -14.632 -5.815 1.00 26.34 444 SER A N 1
ATOM 3386 C CA . SER A 1 444 ? -11.776 -15.665 -5.477 1.00 26.34 444 SER A CA 1
ATOM 3387 C C . SER A 1 444 ? -11.066 -16.776 -4.698 1.00 26.34 444 SER A C 1
ATOM 3389 O O . SER A 1 444 ? -9.887 -17.036 -4.979 1.00 26.34 444 SER A O 1
ATOM 3391 N N . PRO A 1 445 ? -11.725 -17.416 -3.713 1.00 25.44 445 PRO A N 1
ATOM 3392 C CA . PRO A 1 445 ? -11.152 -18.591 -3.072 1.00 25.44 445 PRO A CA 1
ATOM 3393 C C . PRO A 1 445 ? -10.687 -19.537 -4.178 1.00 25.44 445 PRO A C 1
ATOM 3395 O O . PRO A 1 445 ? -11.463 -19.855 -5.081 1.00 25.44 445 PRO A O 1
ATOM 3398 N N . ARG A 1 446 ? -9.395 -19.898 -4.165 1.00 24.36 446 ARG A N 1
ATOM 3399 C CA . ARG A 1 446 ? -8.856 -20.913 -5.076 1.00 24.36 446 ARG A CA 1
ATOM 3400 C C . ARG A 1 446 ? -9.831 -22.087 -5.053 1.00 24.36 446 ARG A C 1
ATOM 3402 O O . ARG A 1 446 ? -10.161 -22.568 -3.970 1.00 24.36 446 ARG A O 1
ATOM 3409 N N . SER A 1 447 ? -10.289 -22.528 -6.222 1.00 26.11 447 SER A N 1
ATOM 3410 C CA . SER A 1 447 ? -10.957 -23.819 -6.331 1.00 26.11 447 SER A CA 1
ATOM 3411 C C . SER A 1 447 ? -10.019 -24.861 -5.730 1.00 26.11 447 SER A C 1
ATOM 3413 O O . SER A 1 447 ? -8.855 -24.937 -6.134 1.00 26.11 447 SER A O 1
ATOM 3415 N N . GLU A 1 448 ? -10.506 -25.588 -4.727 1.00 26.17 448 GLU A N 1
ATOM 3416 C CA . GLU A 1 448 ? -9.753 -26.640 -4.051 1.00 26.17 448 GLU A CA 1
ATOM 3417 C C . GLU A 1 448 ? -9.099 -27.580 -5.077 1.00 26.17 448 GLU A C 1
ATOM 3419 O O . GLU A 1 448 ? -9.724 -27.906 -6.095 1.00 26.17 448 GLU A O 1
ATOM 3424 N N . PRO A 1 449 ? -7.865 -28.056 -4.838 1.00 25.86 449 PRO A N 1
ATOM 3425 C CA . PRO A 1 449 ? -7.351 -29.190 -5.584 1.00 25.86 449 PRO A CA 1
ATOM 3426 C C . PRO A 1 449 ? -8.285 -30.376 -5.331 1.00 25.86 449 PRO A C 1
ATOM 3428 O O . PRO A 1 449 ? -8.422 -30.835 -4.195 1.00 25.86 449 PRO A O 1
ATOM 3431 N N . LYS A 1 450 ? -8.938 -30.864 -6.388 1.00 30.48 450 LYS A N 1
ATOM 3432 C CA . LYS A 1 450 ? -9.635 -32.149 -6.342 1.00 30.48 450 LYS A CA 1
ATOM 3433 C C . LYS A 1 450 ? -8.610 -33.238 -6.019 1.00 30.48 450 LYS A C 1
ATOM 3435 O O . LYS A 1 450 ? -7.597 -33.353 -6.698 1.00 30.48 450 LYS A O 1
ATOM 3440 N N . ASP A 1 451 ? -8.926 -34.013 -4.988 1.00 34.34 451 ASP A N 1
ATOM 3441 C CA . ASP A 1 451 ? -8.278 -35.254 -4.567 1.00 34.34 451 ASP A CA 1
ATOM 3442 C C . ASP A 1 451 ? -6.810 -35.191 -4.108 1.00 34.34 451 ASP A C 1
ATOM 3444 O O . ASP A 1 451 ? -5.859 -35.292 -4.876 1.00 34.34 451 ASP A O 1
ATOM 3448 N N . SER A 1 452 ? -6.621 -35.273 -2.788 1.00 27.02 452 SER A N 1
ATOM 3449 C CA . SER A 1 452 ? -5.759 -36.331 -2.250 1.00 27.02 452 SER A CA 1
ATOM 3450 C C . SER A 1 452 ? -6.255 -36.769 -0.872 1.00 27.02 452 SER A C 1
ATOM 3452 O O . SER A 1 452 ? -6.352 -35.991 0.076 1.00 27.02 452 SER A O 1
ATOM 3454 N N . LYS A 1 453 ? -6.598 -38.054 -0.765 1.00 30.53 453 LYS A N 1
ATOM 3455 C CA . LYS A 1 453 ? -6.908 -38.743 0.489 1.00 30.53 453 LYS A CA 1
ATOM 3456 C C . LYS A 1 453 ? -5.669 -38.735 1.397 1.00 30.53 453 LYS A C 1
ATOM 3458 O O . LYS A 1 453 ? -4.909 -39.699 1.407 1.00 30.53 453 LYS A O 1
ATOM 3463 N N . ARG A 1 454 ? -5.450 -37.678 2.181 1.00 28.50 454 ARG A N 1
ATOM 3464 C CA . ARG A 1 454 ? -4.576 -37.754 3.362 1.00 28.50 454 ARG A CA 1
ATOM 3465 C C . ARG A 1 454 ? -5.414 -38.224 4.545 1.00 28.50 454 ARG A C 1
ATOM 3467 O O . ARG A 1 454 ? -6.349 -37.545 4.959 1.00 28.50 454 ARG A O 1
ATOM 3474 N N . ARG A 1 455 ? -5.095 -39.422 5.049 1.00 27.38 455 ARG A N 1
ATOM 3475 C CA . ARG A 1 455 ? -5.615 -39.956 6.315 1.00 27.38 455 ARG A CA 1
ATOM 3476 C C . ARG A 1 455 ? -5.409 -38.902 7.404 1.00 27.38 455 ARG A C 1
ATOM 3478 O O . ARG A 1 455 ? -4.280 -38.499 7.660 1.00 27.38 455 ARG A O 1
ATOM 3485 N N . ALA A 1 456 ? -6.510 -38.449 7.992 1.00 25.91 456 ALA A N 1
ATOM 3486 C CA . ALA A 1 456 ? -6.498 -37.560 9.138 1.00 25.91 456 ALA A CA 1
ATOM 3487 C C . ALA A 1 456 ? -6.021 -38.340 10.368 1.00 25.91 456 ALA A C 1
ATOM 3489 O O . ALA A 1 456 ? -6.628 -39.350 10.728 1.00 25.91 456 ALA A O 1
ATOM 3490 N N . GLU A 1 457 ? -4.953 -37.874 11.005 1.00 26.03 457 GLU A N 1
ATOM 3491 C CA . GLU A 1 457 ? -4.675 -38.245 12.389 1.00 26.03 457 GLU A CA 1
ATOM 3492 C C . GLU A 1 457 ? -5.659 -37.516 13.322 1.00 26.03 457 GLU A C 1
ATOM 3494 O O . GLU A 1 457 ? -6.092 -36.398 13.010 1.00 26.03 457 GLU A O 1
ATOM 3499 N N . PRO A 1 458 ? -6.055 -38.125 14.452 1.00 26.45 458 PRO A N 1
ATOM 3500 C CA . PRO A 1 458 ? -6.971 -37.499 15.390 1.00 26.45 458 PRO A CA 1
ATOM 3501 C C . PRO A 1 458 ? -6.241 -36.379 16.134 1.00 26.45 458 PRO A C 1
ATOM 3503 O O . PRO A 1 458 ? -5.367 -36.633 16.958 1.00 26.45 458 PRO A O 1
ATOM 3506 N N . SER A 1 459 ? -6.610 -35.126 15.864 1.00 33.91 459 SER A N 1
ATOM 3507 C CA . SER A 1 459 ? -6.150 -33.988 16.658 1.00 33.91 459 SER A CA 1
ATOM 3508 C C . SER A 1 459 ? -6.727 -34.082 18.071 1.00 33.91 459 SER A C 1
ATOM 3510 O O . SER A 1 459 ? -7.949 -34.130 18.240 1.00 33.91 459 SER A O 1
ATOM 3512 N N . THR A 1 460 ? -5.852 -34.080 19.072 1.00 29.20 460 THR A N 1
ATOM 3513 C CA . THR A 1 460 ? -6.176 -33.951 20.494 1.00 29.20 460 THR A CA 1
ATOM 3514 C C . THR A 1 460 ? -6.998 -32.682 20.719 1.00 29.20 460 THR A C 1
ATOM 3516 O O . THR A 1 460 ? -6.522 -31.559 20.564 1.00 29.20 460 THR A O 1
ATOM 3519 N N . GLY A 1 461 ? -8.286 -32.873 21.002 1.00 28.84 461 GLY A N 1
ATOM 3520 C CA . GLY A 1 461 ? -9.243 -31.788 21.166 1.00 28.84 461 GLY A CA 1
ATOM 3521 C C . GLY A 1 461 ? -8.921 -30.941 22.390 1.00 28.84 461 GLY A C 1
ATOM 3522 O O . GLY A 1 461 ? -8.791 -31.459 23.498 1.00 28.84 461 GLY A O 1
ATOM 3523 N N . ILE A 1 462 ? -8.854 -29.626 22.193 1.00 36.91 462 ILE A N 1
ATOM 3524 C CA . ILE A 1 462 ? -9.008 -28.668 23.284 1.00 36.91 462 ILE A CA 1
ATOM 3525 C C . ILE A 1 462 ? -10.409 -28.913 23.860 1.00 36.91 462 ILE A C 1
ATOM 3527 O O . ILE A 1 462 ? -11.407 -28.839 23.138 1.00 36.91 462 ILE A O 1
ATOM 3531 N N . ALA A 1 463 ? -10.495 -29.262 25.142 1.00 33.75 463 ALA A N 1
ATOM 3532 C CA . ALA A 1 463 ? -11.772 -29.406 25.828 1.00 33.75 463 ALA A CA 1
ATOM 3533 C C . ALA A 1 463 ? -12.390 -28.010 26.025 1.00 33.75 463 ALA A C 1
ATOM 3535 O O . ALA A 1 463 ? -12.127 -27.338 27.019 1.00 33.75 463 ALA A O 1
ATOM 3536 N N . VAL A 1 464 ? -13.184 -27.555 25.053 1.00 39.22 464 VAL A N 1
ATOM 3537 C CA . VAL A 1 464 ? -13.887 -26.262 25.094 1.00 39.22 464 VAL A CA 1
ATOM 3538 C C . VAL A 1 464 ? -15.367 -26.482 25.423 1.00 39.22 464 VAL A C 1
ATOM 3540 O O . VAL A 1 464 ? -15.988 -27.449 24.973 1.00 39.22 464 VAL A O 1
ATOM 3543 N N . SER A 1 465 ? -15.932 -25.612 26.268 1.00 35.88 465 SER A N 1
ATOM 3544 C CA . SER A 1 465 ? -17.300 -25.736 26.781 1.00 35.88 465 SER A CA 1
ATOM 3545 C C . SER A 1 465 ? -18.357 -25.554 25.678 1.00 35.88 465 SER A C 1
ATOM 3547 O O . SER A 1 465 ? -18.212 -24.760 24.754 1.00 35.88 465 SER A O 1
ATOM 3549 N N . LYS A 1 466 ? -19.462 -26.302 25.782 1.00 34.22 466 LYS A N 1
ATOM 3550 C CA . LYS A 1 466 ? -20.504 -26.454 24.745 1.00 34.22 466 LYS A CA 1
ATOM 3551 C C . LYS A 1 466 ? -21.490 -25.270 24.604 1.00 34.22 466 LYS A C 1
ATOM 3553 O O . LYS A 1 466 ? -22.587 -25.467 24.091 1.00 34.22 466 LYS A O 1
ATOM 3558 N N . SER A 1 467 ? -21.146 -24.053 25.036 1.00 41.03 467 SER A N 1
ATOM 3559 C CA . SER A 1 467 ? -22.066 -22.897 25.017 1.00 41.03 467 SER A CA 1
ATOM 3560 C C . SER A 1 467 ? -21.381 -21.617 24.521 1.00 41.03 467 SER A C 1
ATOM 3562 O O . SER A 1 467 ? -20.755 -20.909 25.301 1.00 41.03 467 SER A O 1
ATOM 3564 N N . TYR A 1 468 ? -21.536 -21.298 23.229 1.00 50.91 468 TYR A N 1
ATOM 3565 C CA . TYR A 1 468 ? -20.887 -20.161 22.541 1.00 50.91 468 TYR A CA 1
ATOM 3566 C C . TYR A 1 468 ? -21.742 -18.880 22.465 1.00 50.91 468 TYR A C 1
ATOM 3568 O O . TYR A 1 468 ? -21.629 -18.110 21.515 1.00 50.91 468 TYR A O 1
ATOM 3576 N N . THR A 1 469 ? -22.639 -18.646 23.422 1.00 52.59 469 THR A N 1
ATOM 3577 C CA . THR A 1 469 ? -23.583 -17.509 23.390 1.00 52.59 469 THR A CA 1
ATOM 3578 C C . THR A 1 469 ? -23.022 -16.184 23.929 1.00 52.59 469 THR A C 1
ATOM 3580 O O . THR A 1 469 ? -23.789 -15.237 24.074 1.00 52.59 469 THR A O 1
ATOM 3583 N N . ASP A 1 470 ? -21.724 -16.099 24.237 1.00 74.75 470 ASP A N 1
ATOM 3584 C CA . ASP A 1 470 ? -21.070 -14.873 24.720 1.00 74.75 470 ASP A CA 1
ATOM 3585 C C . ASP A 1 470 ? -20.079 -14.334 23.675 1.00 74.75 470 ASP A C 1
ATOM 3587 O O . ASP A 1 470 ? -19.083 -14.984 23.335 1.00 74.75 470 ASP A O 1
ATOM 3591 N N . SER A 1 471 ? -20.365 -13.142 23.143 1.00 83.94 471 SER A N 1
ATOM 3592 C CA . SER A 1 471 ? -19.541 -12.483 22.128 1.00 83.94 471 SER A CA 1
ATOM 3593 C C . SER A 1 471 ? -18.140 -12.124 22.653 1.00 83.94 471 SER A C 1
ATOM 3595 O O . SER A 1 471 ? -17.197 -12.113 21.864 1.00 83.94 471 SER A O 1
ATOM 3597 N N . SER A 1 472 ? -17.972 -11.894 23.963 1.00 84.38 472 SER A N 1
ATOM 3598 C CA . SER A 1 472 ? -16.667 -11.598 24.584 1.00 84.38 472 SER A CA 1
ATOM 3599 C C . SER A 1 472 ? -15.746 -12.813 24.532 1.00 84.38 472 SER A C 1
ATOM 3601 O O . SER A 1 472 ? -14.611 -12.721 24.068 1.00 84.38 472 SER A O 1
ATOM 3603 N N . ARG A 1 473 ? -16.269 -13.983 24.911 1.00 84.81 473 ARG A N 1
ATOM 3604 C CA . ARG A 1 473 ? -15.538 -15.250 24.828 1.00 84.81 473 ARG A CA 1
ATOM 3605 C C . ARG A 1 473 ? -15.199 -15.619 23.391 1.00 84.81 473 ARG A C 1
ATOM 3607 O O . ARG A 1 473 ? -14.067 -15.979 23.089 1.00 84.81 473 ARG A O 1
ATOM 3614 N N . ARG A 1 474 ? -16.160 -15.466 22.474 1.00 87.06 474 ARG A N 1
ATOM 3615 C CA . ARG A 1 474 ? -15.931 -15.725 21.045 1.00 87.06 474 ARG A CA 1
ATOM 3616 C C . ARG A 1 474 ? -14.836 -14.826 20.466 1.00 87.06 474 ARG A C 1
ATOM 3618 O O . ARG A 1 474 ? -14.050 -15.298 19.649 1.00 87.06 474 ARG A O 1
ATOM 3625 N N . LEU A 1 475 ? -14.783 -13.553 20.870 1.00 89.00 475 LEU A N 1
ATOM 3626 C CA . LEU A 1 475 ? -13.703 -12.643 20.484 1.00 89.00 475 LEU A CA 1
ATOM 3627 C C . LEU A 1 475 ? -12.351 -13.213 20.911 1.00 89.00 475 LEU A C 1
ATOM 3629 O O . LEU A 1 475 ? -11.457 -13.359 20.083 1.00 89.00 475 LEU A O 1
ATOM 3633 N N . VAL A 1 476 ? -12.227 -13.566 22.192 1.00 86.31 476 VAL A N 1
ATOM 3634 C CA . VAL A 1 476 ? -11.001 -14.125 22.769 1.00 86.31 476 VAL A CA 1
ATOM 3635 C C . VAL A 1 476 ? -10.597 -15.417 22.064 1.00 86.31 476 VAL A C 1
ATOM 3637 O O . VAL A 1 476 ? -9.443 -15.527 21.655 1.00 86.31 476 VAL A O 1
ATOM 3640 N N . ASP A 1 477 ? -11.531 -16.338 21.826 1.00 86.50 477 ASP A N 1
ATOM 3641 C CA . ASP A 1 477 ? -11.272 -17.610 21.142 1.00 86.50 477 ASP A CA 1
ATOM 3642 C C . ASP A 1 477 ? -10.757 -17.399 19.706 1.00 86.50 477 ASP A C 1
ATOM 3644 O O . ASP A 1 477 ? -9.777 -18.025 19.298 1.00 86.50 477 ASP A O 1
ATOM 3648 N N . ILE A 1 478 ? -11.379 -16.498 18.931 1.00 88.62 478 ILE A N 1
ATOM 3649 C CA . ILE A 1 478 ? -10.939 -16.185 17.560 1.00 88.62 478 ILE A CA 1
ATOM 3650 C C . ILE A 1 478 ? -9.565 -15.519 17.574 1.00 88.62 478 ILE A C 1
ATOM 3652 O O . ILE A 1 478 ? -8.693 -15.916 16.802 1.00 88.62 478 ILE A O 1
ATOM 3656 N N . MET A 1 479 ? -9.357 -14.526 18.440 1.00 87.12 479 MET A N 1
ATOM 3657 C CA . MET A 1 479 ? -8.075 -13.826 18.531 1.00 87.12 479 MET A CA 1
ATOM 3658 C C . MET A 1 479 ? -6.955 -14.768 18.976 1.00 87.12 479 MET A C 1
ATOM 3660 O O . MET A 1 479 ? -5.864 -14.700 18.421 1.00 87.12 479 MET A O 1
ATOM 3664 N N . THR A 1 480 ? -7.238 -15.683 19.907 1.00 82.50 480 THR A N 1
ATOM 3665 C CA . THR A 1 480 ? -6.302 -16.731 20.343 1.00 82.50 480 THR A CA 1
ATOM 3666 C C . THR A 1 480 ? -5.973 -17.668 19.191 1.00 82.50 480 THR A C 1
ATOM 3668 O O . THR A 1 480 ? -4.807 -17.869 18.875 1.00 82.50 480 THR A O 1
ATOM 3671 N N . LEU A 1 481 ? -6.994 -18.172 18.489 1.00 83.25 481 LEU A N 1
ATOM 3672 C CA . LEU A 1 481 ? -6.813 -19.069 17.351 1.00 83.25 481 LEU A CA 1
ATOM 3673 C C . LEU A 1 481 ? -5.932 -18.447 16.264 1.00 83.25 481 LEU A C 1
ATOM 3675 O O . LEU A 1 481 ? -4.987 -19.079 15.788 1.00 83.25 481 LEU A O 1
ATOM 3679 N N . VAL A 1 482 ? -6.278 -17.221 15.861 1.00 80.94 482 VAL A N 1
ATOM 3680 C CA . VAL A 1 482 ? -5.545 -16.466 14.844 1.00 80.94 482 VAL A CA 1
ATOM 3681 C C . VAL A 1 482 ? -4.128 -16.175 15.315 1.00 80.94 482 VAL A C 1
ATOM 3683 O O . VAL A 1 482 ? -3.245 -16.105 14.477 1.00 80.94 482 VAL A O 1
ATOM 3686 N N . ALA A 1 483 ? -3.901 -16.041 16.620 1.00 75.12 483 ALA A N 1
ATOM 3687 C CA . ALA A 1 483 ? -2.590 -15.808 17.202 1.00 75.12 483 ALA A CA 1
ATOM 3688 C C . ALA A 1 483 ? -1.750 -17.071 17.476 1.00 75.12 483 ALA A C 1
ATOM 3690 O O . ALA A 1 483 ? -0.642 -16.958 17.990 1.00 75.12 483 ALA A O 1
ATOM 3691 N N . GLU A 1 484 ? -2.254 -18.269 17.188 1.00 71.88 484 GLU A N 1
ATOM 3692 C CA . GLU A 1 484 ? -1.535 -19.524 17.460 1.00 71.88 484 GLU A CA 1
ATOM 3693 C C . GLU A 1 484 ? -1.178 -20.292 16.188 1.00 71.88 484 GLU A C 1
ATOM 3695 O O . GLU A 1 484 ? -0.222 -21.071 16.173 1.00 71.88 484 GLU A O 1
ATOM 3700 N N . ARG A 1 485 ? -1.940 -20.106 15.106 1.00 69.19 485 ARG A N 1
ATOM 3701 C CA . ARG A 1 485 ? -1.743 -20.849 13.858 1.00 69.19 485 ARG A CA 1
ATOM 3702 C C . ARG A 1 485 ? -2.224 -20.077 12.634 1.00 69.19 485 ARG A C 1
ATOM 3704 O O . ARG A 1 485 ? -3.137 -19.261 12.737 1.00 69.19 485 ARG A O 1
ATOM 3711 N N . PRO A 1 486 ? -1.656 -20.360 11.448 1.00 70.31 486 PRO A N 1
ATOM 3712 C CA . PRO A 1 486 ? -2.141 -19.775 10.207 1.00 70.31 486 PRO A CA 1
ATOM 3713 C C . PRO A 1 486 ? -3.568 -20.254 9.916 1.00 70.31 486 PRO A C 1
ATOM 3715 O O . PRO A 1 486 ? -3.810 -21.452 9.780 1.00 70.31 486 PRO A O 1
ATOM 3718 N N . ILE A 1 487 ? -4.501 -19.308 9.807 1.00 78.31 487 ILE A N 1
ATOM 3719 C CA . ILE A 1 487 ? -5.895 -19.546 9.417 1.00 78.31 487 ILE A CA 1
ATOM 3720 C C . ILE A 1 487 ? -6.185 -18.733 8.163 1.00 78.31 487 ILE A C 1
ATOM 3722 O O . ILE A 1 487 ? -6.027 -17.518 8.177 1.00 78.31 487 ILE A O 1
ATOM 3726 N N . VAL A 1 488 ? -6.626 -19.361 7.079 1.00 72.81 488 VAL A N 1
ATOM 3727 C CA . VAL A 1 488 ? -6.953 -18.673 5.819 1.00 72.81 488 VAL A CA 1
ATOM 3728 C C . VAL A 1 488 ? -8.441 -18.334 5.754 1.00 72.81 488 VAL A C 1
ATOM 3730 O O . VAL A 1 488 ? -8.830 -17.278 5.249 1.00 72.81 488 VAL A O 1
ATOM 3733 N N . THR A 1 489 ? -9.303 -19.227 6.240 1.00 79.88 489 THR A N 1
ATOM 3734 C CA . THR A 1 489 ? -10.744 -19.173 5.960 1.00 79.88 489 THR A CA 1
ATOM 3735 C C . THR A 1 489 ? -11.598 -19.149 7.223 1.00 79.88 489 THR A C 1
ATOM 3737 O O . THR A 1 489 ? -11.254 -19.735 8.245 1.00 79.88 489 THR A O 1
ATOM 3740 N N . ALA A 1 490 ? -12.785 -18.540 7.133 1.00 84.69 490 ALA A N 1
ATOM 3741 C CA . ALA A 1 490 ? -13.785 -18.644 8.198 1.00 84.69 490 ALA A CA 1
ATOM 3742 C C . ALA A 1 490 ? -14.238 -20.099 8.430 1.00 84.69 490 ALA A C 1
ATOM 3744 O O . ALA A 1 490 ? -14.673 -20.440 9.526 1.00 84.69 490 ALA A O 1
ATOM 3745 N N . TYR A 1 491 ? -14.110 -20.968 7.421 1.00 84.75 491 TYR A N 1
ATOM 3746 C CA . TYR A 1 491 ? -14.360 -22.401 7.553 1.00 84.75 491 TYR A CA 1
ATOM 3747 C C . TYR A 1 491 ? -13.342 -23.088 8.469 1.00 84.75 491 TYR A C 1
ATOM 3749 O O . TYR A 1 491 ? -13.733 -23.841 9.360 1.00 84.75 491 TYR A O 1
ATOM 3757 N N . GLU A 1 492 ? -12.051 -22.793 8.305 1.00 87.00 492 GLU A N 1
ATOM 3758 C CA . GLU A 1 492 ? -11.007 -23.269 9.219 1.00 87.00 492 GLU A CA 1
ATOM 3759 C C . GLU A 1 492 ? -11.259 -22.786 10.647 1.00 87.00 492 GLU A C 1
ATOM 3761 O O . GLU A 1 492 ? -11.217 -23.602 11.568 1.00 87.00 492 GLU A O 1
ATOM 3766 N N . THR A 1 493 ? -11.619 -21.509 10.828 1.00 88.19 493 THR A N 1
ATOM 3767 C CA . THR A 1 493 ? -12.026 -20.970 12.136 1.00 88.19 493 THR A CA 1
ATOM 3768 C C . THR A 1 493 ? -13.216 -21.736 12.712 1.00 88.19 493 THR A C 1
ATOM 3770 O O . THR A 1 493 ? -13.181 -22.170 13.862 1.00 88.19 493 THR A O 1
ATOM 3773 N N . ALA A 1 494 ? -14.265 -21.945 11.909 1.00 89.12 494 ALA A N 1
ATOM 3774 C CA . ALA A 1 494 ? -15.490 -22.614 12.336 1.00 89.12 494 ALA A CA 1
ATOM 3775 C C . ALA A 1 494 ? -15.213 -24.050 12.781 1.00 89.12 494 ALA A C 1
ATOM 3777 O O . ALA A 1 494 ? -15.701 -24.483 13.821 1.00 89.12 494 ALA A O 1
ATOM 3778 N N . ARG A 1 495 ? -14.383 -24.771 12.025 1.00 90.94 495 ARG A N 1
ATOM 3779 C CA . ARG A 1 495 ? -13.974 -26.136 12.351 1.00 90.94 495 ARG A CA 1
ATOM 3780 C C . ARG A 1 495 ? -13.098 -26.183 13.601 1.00 90.94 495 ARG A C 1
ATOM 3782 O O . ARG A 1 495 ? -13.308 -27.047 14.445 1.00 90.94 495 ARG A O 1
ATOM 3789 N N . ALA A 1 496 ? -12.134 -25.272 13.719 1.00 86.62 496 ALA A N 1
ATOM 3790 C CA . ALA A 1 496 ? -11.195 -25.233 14.835 1.00 86.62 496 ALA A CA 1
ATOM 3791 C C . ALA A 1 496 ? -11.871 -24.904 16.173 1.00 86.62 496 ALA A C 1
ATOM 3793 O O . ALA A 1 496 ? -11.495 -25.473 17.194 1.00 86.62 496 ALA A O 1
ATOM 3794 N N . LEU A 1 497 ? -12.869 -24.017 16.155 1.00 87.31 497 LEU A N 1
ATOM 3795 C CA . LEU A 1 497 ? -13.612 -23.578 17.341 1.00 87.31 497 LEU A CA 1
ATOM 3796 C C . LEU A 1 497 ? -14.973 -24.267 17.490 1.00 87.31 497 LEU A C 1
ATOM 3798 O O . LEU A 1 497 ? -15.743 -23.902 18.370 1.00 87.31 497 LEU A O 1
ATOM 3802 N N . ASN A 1 498 ? -15.300 -25.235 16.627 1.00 85.75 498 ASN A N 1
ATOM 3803 C CA . ASN A 1 498 ? -16.602 -25.909 16.588 1.00 85.75 498 ASN A CA 1
ATOM 3804 C C . ASN A 1 498 ? -17.802 -24.927 16.571 1.00 85.75 498 ASN A C 1
ATOM 3806 O O . ASN A 1 498 ? -18.814 -25.121 17.248 1.00 85.75 498 ASN A O 1
ATOM 3810 N N . MET A 1 499 ? -17.674 -23.844 15.799 1.00 83.75 499 MET A N 1
ATOM 3811 C CA . MET A 1 499 ? -18.669 -22.778 15.665 1.00 83.75 499 MET A CA 1
ATOM 3812 C C . MET A 1 499 ? -19.544 -22.965 14.412 1.00 83.75 499 MET A C 1
ATOM 3814 O O . MET A 1 499 ? -19.066 -23.477 13.397 1.00 83.75 499 MET A O 1
ATOM 3818 N N . PRO A 1 500 ? -20.812 -22.503 14.411 1.00 85.44 500 PRO A N 1
ATOM 3819 C CA . PRO A 1 500 ? -21.647 -22.521 13.211 1.00 85.44 500 PRO A CA 1
ATOM 3820 C C . PRO A 1 500 ? -21.031 -21.684 12.085 1.00 85.44 500 PRO A C 1
ATOM 3822 O O . PRO A 1 500 ? -20.777 -20.496 12.272 1.00 85.44 500 PRO A O 1
ATOM 3825 N N . LEU A 1 501 ? -20.864 -22.275 10.899 1.00 84.06 501 LEU A N 1
ATOM 3826 C CA . LEU A 1 501 ? -20.144 -21.657 9.780 1.00 84.06 501 LEU A CA 1
ATOM 3827 C C . LEU A 1 501 ? -20.645 -20.248 9.427 1.00 84.06 501 LEU A C 1
ATOM 3829 O O . LEU A 1 501 ? -19.841 -19.329 9.311 1.00 84.06 501 LEU A O 1
ATOM 3833 N N . SER A 1 502 ? -21.963 -20.056 9.307 1.00 80.19 502 SER A N 1
ATOM 3834 C CA . SER A 1 502 ? -22.548 -18.744 8.991 1.00 80.19 502 SER A CA 1
ATOM 3835 C C . SER A 1 502 ? -22.225 -17.692 10.054 1.00 80.19 502 SER A C 1
ATOM 3837 O O . SER A 1 502 ? -21.860 -16.573 9.726 1.00 80.19 502 SER A O 1
ATOM 3839 N N . SER A 1 503 ? -22.291 -18.074 11.331 1.00 82.56 503 SER A N 1
ATOM 3840 C CA . SER A 1 503 ? -21.965 -17.198 12.457 1.00 82.56 503 SER A CA 1
ATOM 3841 C C . SER A 1 503 ? -20.477 -16.842 12.487 1.00 82.56 503 SER A C 1
ATOM 3843 O O . SER A 1 503 ? -20.125 -15.721 12.842 1.00 82.56 503 SER A O 1
ATOM 3845 N N . THR A 1 504 ? -19.605 -17.778 12.102 1.00 87.06 504 THR A N 1
ATOM 3846 C CA . THR A 1 504 ? -18.162 -17.543 12.009 1.00 87.06 504 THR A CA 1
ATOM 3847 C C . THR A 1 504 ? -17.810 -16.599 10.867 1.00 87.06 504 THR A C 1
ATOM 3849 O O . THR A 1 504 ? -16.984 -15.716 11.059 1.00 87.06 504 THR A O 1
ATOM 3852 N N . TYR A 1 505 ? -18.440 -16.749 9.697 1.00 84.50 505 TYR A N 1
ATOM 3853 C CA . TYR A 1 505 ? -18.241 -15.821 8.578 1.00 84.50 505 TYR A CA 1
ATOM 3854 C C . TYR A 1 505 ? -18.544 -14.382 8.982 1.00 84.50 505 TYR A C 1
ATOM 3856 O O . TYR A 1 505 ? -17.746 -13.491 8.716 1.00 84.50 505 TYR A O 1
ATOM 3864 N N . GLU A 1 506 ? -19.664 -14.165 9.665 1.00 81.00 506 GLU A N 1
ATOM 3865 C CA . GLU A 1 506 ? -20.046 -12.829 10.110 1.00 81.00 506 GLU A CA 1
ATOM 3866 C C . GLU A 1 506 ? -19.114 -12.282 11.188 1.00 81.00 506 GLU A C 1
ATOM 3868 O O . GLU A 1 506 ? -18.709 -11.128 11.098 1.00 81.00 506 GLU A O 1
ATOM 3873 N N . ALA A 1 507 ? -18.694 -13.115 12.146 1.00 87.69 507 ALA A N 1
ATOM 3874 C CA . ALA A 1 507 ? -17.705 -12.712 13.141 1.00 87.69 507 ALA A CA 1
ATOM 3875 C C . ALA A 1 507 ? -16.376 -12.297 12.489 1.00 87.69 507 ALA A C 1
ATOM 3877 O O . ALA A 1 507 ? -15.840 -11.246 12.817 1.00 87.69 507 ALA A O 1
ATOM 3878 N N . ILE A 1 508 ? -15.859 -13.080 11.537 1.00 88.06 508 ILE A N 1
ATOM 3879 C CA . ILE A 1 508 ? -14.614 -12.745 10.832 1.00 88.06 508 ILE A CA 1
ATOM 3880 C C . ILE A 1 508 ? -14.773 -11.459 10.017 1.00 88.06 508 ILE A C 1
ATOM 3882 O O . ILE A 1 508 ? -13.936 -10.571 10.146 1.00 88.06 508 ILE A O 1
ATOM 3886 N N . ASN A 1 509 ? -15.856 -11.316 9.248 1.00 83.25 509 ASN A N 1
ATOM 3887 C CA . ASN A 1 509 ? -16.110 -10.104 8.465 1.00 83.25 509 ASN A CA 1
ATOM 3888 C C . ASN A 1 509 ? -16.199 -8.857 9.356 1.00 83.25 509 ASN A C 1
ATOM 3890 O O . ASN A 1 509 ? -15.667 -7.803 9.006 1.00 83.25 509 ASN A O 1
ATOM 3894 N N . GLU A 1 510 ? -16.847 -8.986 10.514 1.00 85.69 510 GLU A N 1
ATOM 3895 C CA . GLU A 1 510 ? -17.006 -7.901 11.475 1.00 85.69 510 GLU A CA 1
ATOM 3896 C C . GLU A 1 510 ? -15.686 -7.541 12.165 1.00 85.69 510 GLU A C 1
ATOM 3898 O O . GLU A 1 510 ? -15.369 -6.366 12.335 1.00 85.69 510 GLU A O 1
ATOM 3903 N N . LEU A 1 511 ? -14.857 -8.529 12.501 1.00 89.38 511 LEU A N 1
ATOM 3904 C CA . LEU A 1 511 ? -13.527 -8.283 13.054 1.00 89.38 511 LEU A CA 1
ATOM 3905 C C . LEU A 1 511 ? -12.563 -7.692 12.018 1.00 89.38 511 LEU A C 1
ATOM 3907 O O . LEU A 1 511 ? -11.745 -6.846 12.374 1.00 89.38 511 LEU A O 1
ATOM 3911 N N . GLU A 1 512 ? -12.673 -8.068 10.742 1.00 84.88 512 GLU A N 1
ATOM 3912 C CA . GLU A 1 512 ? -11.959 -7.393 9.650 1.00 84.88 512 GLU A CA 1
ATOM 3913 C C . GLU A 1 512 ? -12.440 -5.934 9.513 1.00 84.88 512 GLU A C 1
ATOM 3915 O O . GLU A 1 512 ? -11.618 -5.018 9.451 1.00 84.88 512 GLU A O 1
ATOM 3920 N N . ARG A 1 513 ? -13.759 -5.686 9.582 1.00 82.50 513 ARG A N 1
ATOM 3921 C CA . ARG A 1 513 ? -14.354 -4.333 9.551 1.00 82.50 513 ARG A CA 1
ATOM 3922 C C . ARG A 1 513 ? -13.843 -3.437 10.672 1.00 82.50 513 ARG A C 1
ATOM 3924 O O . ARG A 1 513 ? -13.555 -2.260 10.456 1.00 82.50 513 ARG A O 1
ATOM 3931 N N . LEU A 1 514 ? -13.756 -3.993 11.877 1.00 85.81 514 LEU A N 1
ATOM 3932 C CA . LEU A 1 514 ? -13.293 -3.303 13.075 1.00 85.81 514 LEU A CA 1
ATOM 3933 C C . LEU A 1 514 ? -11.760 -3.220 13.146 1.00 85.81 514 LEU A C 1
ATOM 3935 O O . LEU A 1 514 ? -11.232 -2.711 14.130 1.00 85.81 514 LEU A O 1
ATOM 3939 N N . SER A 1 515 ? -11.032 -3.705 12.130 1.00 84.62 515 SER A N 1
ATOM 3940 C CA . SER A 1 515 ? -9.563 -3.779 12.120 1.00 84.62 515 SER A CA 1
ATOM 3941 C C . SER A 1 515 ? -8.967 -4.569 13.299 1.00 84.62 515 SER A C 1
ATOM 3943 O O . SER A 1 515 ? -7.827 -4.329 13.715 1.00 84.62 515 SER A O 1
ATOM 3945 N N . TRP A 1 516 ? -9.737 -5.519 13.834 1.00 89.12 516 TRP A N 1
ATOM 3946 C CA . TRP A 1 516 ? -9.272 -6.538 14.776 1.00 89.12 516 TRP A CA 1
ATOM 3947 C C . TRP A 1 516 ? -8.515 -7.650 14.073 1.00 89.12 516 TRP A C 1
ATOM 3949 O O . TRP A 1 516 ? -7.535 -8.166 14.608 1.00 89.12 516 TRP A O 1
ATOM 3959 N N . LEU A 1 517 ? -8.948 -7.980 12.860 1.00 86.75 517 LEU A N 1
ATOM 3960 C CA . LEU A 1 517 ? -8.274 -8.910 11.975 1.00 86.75 517 LEU A CA 1
ATOM 3961 C C . LEU A 1 517 ? -7.852 -8.200 10.694 1.00 86.75 517 LEU A C 1
ATOM 3963 O O . LEU A 1 517 ? -8.529 -7.301 10.201 1.00 86.75 517 LEU A O 1
ATOM 3967 N N . ILE A 1 518 ? -6.726 -8.636 10.151 1.00 77.25 518 ILE A N 1
ATOM 3968 C CA . ILE A 1 518 ? -6.249 -8.285 8.814 1.00 77.25 518 ILE A CA 1
ATOM 3969 C C . ILE A 1 518 ? -5.843 -9.569 8.095 1.00 77.25 518 ILE A C 1
ATOM 3971 O O . ILE A 1 518 ? -5.814 -10.645 8.696 1.00 77.25 518 ILE A O 1
ATOM 3975 N N . ARG A 1 519 ? -5.475 -9.467 6.818 1.00 72.69 519 ARG A N 1
ATOM 3976 C CA . ARG A 1 519 ? -4.931 -10.596 6.059 1.00 72.69 519 ARG A CA 1
ATOM 3977 C C . ARG A 1 519 ? -3.495 -10.344 5.632 1.00 72.69 519 ARG A C 1
ATOM 3979 O O . ARG A 1 519 ? -3.173 -9.250 5.180 1.00 72.69 519 ARG A O 1
ATOM 3986 N N . SER A 1 520 ? -2.658 -11.373 5.736 1.00 61.47 520 SER A N 1
ATOM 3987 C CA . SER A 1 520 ? -1.318 -11.387 5.144 1.00 61.47 520 SER A CA 1
ATOM 3988 C C . SER A 1 520 ? -1.378 -11.457 3.612 1.00 61.47 520 SER A C 1
ATOM 3990 O O . SER A 1 520 ? -2.421 -11.779 3.032 1.00 61.47 520 SER A O 1
ATOM 3992 N N . GLU A 1 521 ? -0.238 -11.252 2.942 1.00 52.16 521 GLU A N 1
ATOM 3993 C CA . GLU A 1 521 ? -0.111 -11.495 1.495 1.00 52.16 521 GLU A CA 1
ATOM 3994 C C . GLU A 1 521 ? -0.514 -12.917 1.101 1.00 52.16 521 GLU A C 1
ATOM 3996 O O . GLU A 1 521 ? -1.117 -13.110 0.045 1.00 52.16 521 GLU A O 1
ATOM 4001 N N . ASP A 1 522 ? -0.242 -13.893 1.975 1.00 54.75 522 ASP A N 1
ATOM 4002 C CA . ASP A 1 522 ? -0.585 -15.313 1.839 1.00 54.75 522 ASP A CA 1
ATOM 4003 C C . ASP A 1 522 ? -2.044 -15.623 2.239 1.00 54.75 522 ASP A C 1
ATOM 4005 O O . ASP A 1 522 ? -2.578 -16.687 1.909 1.00 54.75 522 ASP A O 1
ATOM 4009 N N . GLY A 1 523 ? -2.759 -14.625 2.767 1.00 60.31 523 GLY A N 1
ATOM 4010 C CA . GLY A 1 523 ? -4.189 -14.648 3.085 1.00 60.31 523 GLY A CA 1
ATOM 4011 C C . GLY A 1 523 ? -4.524 -15.185 4.458 1.00 60.31 523 GLY A C 1
ATOM 4012 O O . GLY A 1 523 ? -5.709 -15.365 4.742 1.00 60.31 523 GLY A O 1
ATOM 4013 N N . HIS A 1 524 ? -3.505 -15.435 5.275 1.00 73.31 524 HIS A N 1
ATOM 4014 C CA . HIS A 1 524 ? -3.690 -15.794 6.669 1.00 73.31 524 HIS A CA 1
ATOM 4015 C C . HIS A 1 524 ? -4.305 -14.612 7.406 1.00 73.31 524 HIS A C 1
ATOM 4017 O O . HIS A 1 524 ? -3.874 -13.476 7.213 1.00 73.31 524 HIS A O 1
ATOM 4023 N N . LEU A 1 525 ? -5.293 -14.883 8.247 1.00 79.25 525 LEU A N 1
ATOM 4024 C CA . LEU A 1 525 ? -5.756 -13.953 9.255 1.00 79.25 525 LEU A CA 1
ATOM 4025 C C . LEU A 1 525 ? -4.587 -13.636 10.187 1.00 79.25 525 LEU A C 1
ATOM 4027 O O . LEU A 1 525 ? -3.855 -14.532 10.605 1.00 79.25 525 LEU A O 1
ATOM 4031 N N . LEU A 1 526 ? -4.419 -12.356 10.484 1.00 78.50 526 LEU A N 1
ATOM 4032 C CA . LEU A 1 526 ? -3.460 -11.835 11.446 1.00 78.50 526 LEU A CA 1
ATOM 4033 C C . LEU A 1 526 ? -4.182 -10.868 12.383 1.00 78.50 526 LEU A C 1
ATOM 4035 O O . LEU A 1 526 ? -5.206 -10.284 12.023 1.00 78.50 526 LEU A O 1
ATOM 4039 N N . VAL A 1 527 ? -3.611 -10.667 13.567 1.00 84.19 527 VAL A N 1
ATOM 4040 C CA . VAL A 1 527 ? -4.053 -9.627 14.499 1.00 84.19 527 VAL A CA 1
ATOM 4041 C C . VAL A 1 527 ? -3.850 -8.249 13.862 1.00 84.19 527 VAL A C 1
ATOM 4043 O O . VAL A 1 527 ? -2.763 -7.940 13.372 1.00 84.19 527 VAL A O 1
ATOM 4046 N N . GLY A 1 528 ? -4.911 -7.446 13.841 1.00 84.19 528 GLY A N 1
ATOM 4047 C CA . GLY A 1 528 ? -4.935 -6.114 13.243 1.00 84.19 528 GLY A CA 1
ATOM 4048 C C . GLY A 1 528 ? -4.493 -4.989 14.181 1.00 84.19 528 GLY A C 1
ATOM 4049 O O . GLY A 1 528 ? -4.111 -5.210 15.330 1.00 84.19 528 GLY A O 1
ATOM 4050 N N . LYS A 1 529 ? -4.578 -3.751 13.683 1.00 83.19 529 LYS A N 1
ATOM 4051 C CA . LYS A 1 529 ? -4.089 -2.544 14.373 1.00 83.19 529 LYS A CA 1
ATOM 4052 C C . LYS A 1 529 ? -4.820 -2.220 15.682 1.00 83.19 529 LYS A C 1
ATOM 4054 O O . LYS A 1 529 ? -4.198 -1.706 16.605 1.00 83.19 529 LYS A O 1
ATOM 4059 N N . VAL A 1 530 ? -6.124 -2.507 15.784 1.00 87.06 530 VAL A N 1
ATOM 4060 C CA . VAL A 1 530 ? -6.926 -2.137 16.969 1.00 87.06 530 VAL A CA 1
ATOM 4061 C C . VAL A 1 530 ? -6.491 -2.924 18.217 1.00 87.06 530 VAL A C 1
ATOM 4063 O O . VAL A 1 530 ? -6.150 -2.294 19.216 1.00 87.06 530 VAL A O 1
ATOM 4066 N N . PRO A 1 531 ? -6.402 -4.268 18.178 1.00 89.00 531 PRO A N 1
ATOM 4067 C CA . PRO A 1 531 ? -5.836 -5.066 19.266 1.00 89.00 531 PRO A CA 1
ATOM 4068 C C . PRO A 1 531 ? -4.424 -4.636 19.667 1.00 89.00 531 PRO A C 1
ATOM 4070 O O . PRO A 1 531 ? -4.096 -4.620 20.852 1.00 89.00 531 PRO A O 1
ATOM 4073 N N . GLN A 1 532 ? -3.597 -4.247 18.694 1.00 86.75 532 GLN A N 1
ATOM 4074 C CA . GLN A 1 532 ? -2.255 -3.754 18.977 1.00 86.75 532 GLN A CA 1
ATOM 4075 C C . GLN A 1 532 ? -2.275 -2.427 19.731 1.00 86.75 532 GLN A C 1
ATOM 4077 O O . GLN A 1 532 ? -1.602 -2.304 20.752 1.00 86.75 532 GLN A O 1
ATOM 4082 N N . GLN A 1 533 ? -3.101 -1.467 19.309 1.00 87.44 533 GLN A N 1
ATOM 4083 C CA . GLN A 1 533 ? -3.276 -0.225 20.060 1.00 87.44 533 GLN A CA 1
ATOM 4084 C C . GLN A 1 533 ? -3.733 -0.500 21.497 1.00 87.44 533 GLN A C 1
ATOM 4086 O O . GLN A 1 533 ? -3.139 0.020 22.439 1.00 87.44 533 GLN A O 1
ATOM 4091 N N . ILE A 1 534 ? -4.731 -1.374 21.674 1.00 89.31 534 ILE A N 1
ATOM 4092 C CA . ILE A 1 534 ? -5.235 -1.772 22.996 1.00 89.31 534 ILE A CA 1
ATOM 4093 C C . ILE A 1 534 ? -4.104 -2.353 23.853 1.00 89.31 534 ILE A C 1
ATOM 4095 O O . ILE A 1 534 ? -3.982 -2.009 25.028 1.00 89.31 534 ILE A O 1
ATOM 4099 N N . GLY A 1 535 ? -3.255 -3.211 23.286 1.00 87.44 535 GLY A N 1
ATOM 4100 C CA . GLY A 1 535 ? -2.157 -3.813 24.033 1.00 87.44 535 GLY A CA 1
ATOM 4101 C C . GLY A 1 535 ? -0.998 -2.859 24.345 1.00 87.44 535 GLY A C 1
ATOM 4102 O O . GLY A 1 535 ? -0.385 -3.013 25.403 1.00 87.44 535 GLY A O 1
ATOM 4103 N N . LEU A 1 536 ? -0.737 -1.843 23.510 1.00 85.81 536 LEU A N 1
ATOM 4104 C CA . LEU A 1 536 ? 0.185 -0.740 23.838 1.00 85.81 536 LEU A CA 1
ATOM 4105 C C . LEU A 1 536 ? -0.365 0.081 25.009 1.00 85.81 536 LEU A C 1
ATOM 4107 O O . LEU A 1 536 ? 0.328 0.296 26.005 1.00 85.81 536 LEU A O 1
ATOM 4111 N N . THR A 1 537 ? -1.642 0.461 24.935 1.00 88.12 537 THR A N 1
ATOM 4112 C CA . THR A 1 537 ? -2.333 1.199 25.997 1.00 88.12 537 THR A CA 1
ATOM 4113 C C . THR A 1 537 ? -2.384 0.410 27.305 1.00 88.12 537 THR A C 1
ATOM 4115 O O . THR A 1 537 ? -2.139 0.979 28.366 1.00 88.12 537 THR A O 1
ATOM 4118 N N . ALA A 1 538 ? -2.626 -0.904 27.255 1.00 86.81 538 ALA A N 1
ATOM 4119 C CA . ALA A 1 538 ? -2.630 -1.772 28.435 1.00 86.81 538 ALA A CA 1
ATOM 4120 C C . ALA A 1 538 ? -1.257 -1.854 29.129 1.00 86.81 538 ALA A C 1
ATOM 4122 O O . ALA A 1 538 ? -1.192 -2.121 30.327 1.00 86.81 538 ALA A O 1
ATOM 4123 N N . GLN A 1 539 ? -0.171 -1.614 28.390 1.00 82.75 539 GLN A N 1
ATOM 4124 C CA . GLN A 1 539 ? 1.195 -1.508 28.914 1.00 82.75 539 GLN A CA 1
ATOM 4125 C C . GLN A 1 539 ? 1.590 -0.061 29.258 1.00 82.75 539 GLN A C 1
ATOM 4127 O O . GLN A 1 539 ? 2.755 0.218 29.533 1.00 82.75 539 GLN A O 1
ATOM 4132 N N . CYS A 1 540 ? 0.632 0.872 29.250 1.00 83.25 540 CYS A N 1
ATOM 4133 C CA . CYS A 1 540 ? 0.852 2.300 29.478 1.00 83.25 540 CYS A CA 1
ATOM 4134 C C . CYS A 1 540 ? 1.878 2.926 28.513 1.00 83.25 540 CYS A C 1
ATOM 4136 O O . CYS A 1 540 ? 2.564 3.890 28.857 1.00 83.25 540 CYS A O 1
ATOM 4138 N N . ILE A 1 541 ? 1.985 2.392 27.294 1.00 82.62 541 ILE A N 1
ATOM 4139 C CA . ILE A 1 541 ? 2.868 2.917 26.255 1.00 82.62 541 ILE A CA 1
ATOM 4140 C C . ILE A 1 541 ? 2.060 3.891 25.396 1.00 82.62 541 ILE A C 1
ATOM 4142 O O . ILE A 1 541 ? 1.173 3.486 24.646 1.00 82.62 541 ILE A O 1
ATOM 4146 N N . ASN A 1 542 ? 2.368 5.184 25.522 1.00 80.19 542 ASN A N 1
ATOM 4147 C CA . ASN A 1 542 ? 1.706 6.242 24.760 1.00 80.19 542 ASN A CA 1
ATOM 4148 C C . ASN A 1 542 ? 2.344 6.409 23.375 1.00 80.19 542 ASN A C 1
ATOM 4150 O O . ASN A 1 542 ? 3.241 7.234 23.195 1.00 80.19 542 ASN A O 1
ATOM 4154 N N . ILE A 1 543 ? 1.931 5.572 22.428 1.00 82.06 543 ILE A N 1
ATOM 4155 C CA . ILE A 1 543 ? 2.243 5.725 21.008 1.00 82.06 543 ILE A CA 1
ATOM 4156 C C . ILE A 1 543 ? 1.126 5.096 20.183 1.00 82.06 543 ILE A C 1
ATOM 4158 O O . ILE A 1 543 ? 0.601 4.035 20.538 1.00 82.06 543 ILE A O 1
ATOM 4162 N N . ASP A 1 544 ? 0.777 5.731 19.071 1.00 80.38 544 ASP A N 1
ATOM 4163 C CA . ASP A 1 544 ? -0.161 5.144 18.127 1.00 80.38 544 ASP A CA 1
ATOM 4164 C C . ASP A 1 544 ? 0.520 4.037 17.326 1.00 80.38 544 ASP A C 1
ATOM 4166 O O . ASP A 1 544 ? 1.539 4.261 16.666 1.00 80.38 544 ASP A O 1
ATOM 4170 N N . ALA A 1 545 ? -0.071 2.843 17.320 1.00 80.19 545 ALA A N 1
ATOM 4171 C CA . ALA A 1 545 ? 0.442 1.680 16.606 1.00 80.19 545 ALA A CA 1
ATOM 4172 C C . ALA A 1 545 ? 0.708 2.004 15.124 1.00 80.19 545 ALA A C 1
ATOM 4174 O O . ALA A 1 545 ? 1.669 1.512 14.538 1.00 80.19 545 ALA A O 1
ATOM 4175 N N . HIS A 1 546 ? -0.104 2.873 14.513 1.00 78.75 546 HIS A N 1
ATOM 4176 C CA . HIS A 1 546 ? 0.082 3.289 13.123 1.00 78.75 546 HIS A CA 1
ATOM 4177 C C . HIS A 1 546 ? 1.426 3.962 12.853 1.00 78.75 546 HIS A C 1
ATOM 4179 O O . HIS A 1 546 ? 2.039 3.713 11.813 1.00 78.75 546 HIS A O 1
ATOM 4185 N N . ARG A 1 547 ? 1.920 4.765 13.798 1.00 84.06 547 ARG A N 1
ATOM 4186 C CA . ARG A 1 547 ? 3.238 5.395 13.676 1.00 84.06 547 ARG A CA 1
ATOM 4187 C C . ARG A 1 547 ? 4.334 4.336 13.633 1.00 84.06 547 ARG A C 1
ATOM 4189 O O . ARG A 1 547 ? 5.246 4.452 12.822 1.00 84.06 547 ARG A O 1
ATOM 4196 N N . LEU A 1 548 ? 4.192 3.265 14.423 1.00 86.44 548 LEU A N 1
ATOM 4197 C CA . LEU A 1 548 ? 5.126 2.137 14.430 1.00 86.44 548 LEU A CA 1
ATOM 4198 C C . LEU A 1 548 ? 5.184 1.422 13.075 1.00 86.44 548 LEU A C 1
ATOM 4200 O O . LEU A 1 548 ? 6.275 1.117 12.607 1.00 86.44 548 LEU A O 1
ATOM 4204 N N . LEU A 1 549 ? 4.048 1.190 12.408 1.00 81.12 549 LEU A N 1
ATOM 4205 C CA . LEU A 1 549 ? 4.062 0.560 11.083 1.00 81.12 549 LEU A CA 1
ATOM 4206 C C . LEU A 1 549 ? 4.795 1.420 10.040 1.00 81.12 549 LEU A C 1
ATOM 4208 O O . LEU A 1 549 ? 5.582 0.886 9.258 1.00 81.12 549 LEU A O 1
ATOM 4212 N N . ALA A 1 550 ? 4.555 2.735 10.031 1.00 83.56 550 ALA A N 1
ATOM 4213 C CA . ALA A 1 550 ? 5.208 3.647 9.091 1.00 83.56 550 ALA A CA 1
ATOM 4214 C C . ALA A 1 550 ? 6.735 3.615 9.249 1.00 83.56 550 ALA A C 1
ATOM 4216 O O . ALA A 1 550 ? 7.460 3.446 8.268 1.00 83.56 550 ALA A O 1
ATOM 4217 N N . VAL A 1 551 ? 7.226 3.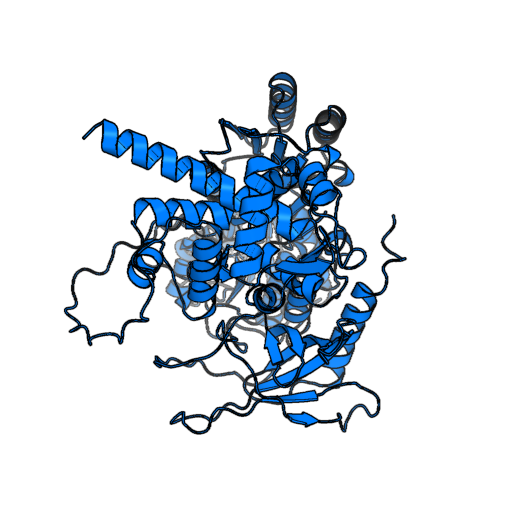683 10.489 1.00 87.00 551 VAL A N 1
ATOM 4218 C CA . VAL A 1 551 ? 8.670 3.646 10.744 1.00 87.00 551 VAL A CA 1
ATOM 4219 C C . VAL A 1 551 ? 9.286 2.267 10.518 1.00 87.00 551 VAL A C 1
ATOM 4221 O O . VAL A 1 551 ? 10.412 2.170 10.041 1.00 87.00 551 VAL A O 1
ATOM 4224 N N . VAL A 1 552 ? 8.549 1.188 10.796 1.00 86.19 552 VAL A N 1
ATOM 4225 C CA . VAL A 1 552 ? 8.988 -0.177 10.485 1.00 86.19 552 VAL A CA 1
ATOM 4226 C C . VAL A 1 552 ? 9.189 -0.308 8.979 1.00 86.19 552 VAL A C 1
ATOM 4228 O O . VAL A 1 552 ? 10.258 -0.729 8.540 1.00 86.19 552 VAL A O 1
ATOM 4231 N N . ARG A 1 553 ? 8.220 0.117 8.165 1.00 80.75 553 ARG A N 1
ATOM 4232 C CA . ARG A 1 553 ? 8.360 0.096 6.700 1.00 80.75 553 ARG A CA 1
ATOM 4233 C C . ARG A 1 553 ? 9.518 0.959 6.223 1.00 80.75 553 ARG A C 1
ATOM 4235 O O . ARG A 1 553 ? 10.317 0.484 5.426 1.00 80.75 553 ARG A O 1
ATOM 4242 N N . TYR A 1 554 ? 9.674 2.155 6.782 1.00 83.69 554 TYR A N 1
ATOM 4243 C CA . TYR A 1 554 ? 10.817 3.010 6.481 1.00 83.69 554 TYR A CA 1
ATOM 4244 C C . TYR A 1 554 ? 12.155 2.328 6.773 1.00 83.69 554 TYR A C 1
ATOM 4246 O O . TYR A 1 554 ? 13.018 2.303 5.906 1.00 83.69 554 TYR A O 1
ATOM 4254 N N . LEU A 1 555 ? 12.322 1.694 7.937 1.00 84.06 555 LEU A N 1
ATOM 4255 C CA . LEU A 1 555 ? 13.549 0.963 8.272 1.00 84.06 555 LEU A CA 1
ATOM 4256 C C . LEU A 1 555 ? 13.818 -0.207 7.324 1.00 84.06 555 LEU A C 1
ATOM 4258 O O . LEU A 1 555 ? 14.963 -0.404 6.912 1.00 84.06 555 LEU A O 1
ATOM 4262 N N . ARG A 1 556 ? 12.780 -0.970 6.955 1.00 82.44 556 ARG A N 1
ATOM 4263 C CA . ARG A 1 556 ? 12.886 -2.029 5.934 1.00 82.44 556 ARG A CA 1
ATOM 4264 C C . ARG A 1 556 ? 13.397 -1.436 4.628 1.00 82.44 556 ARG A C 1
ATOM 4266 O O . ARG A 1 556 ? 14.299 -1.985 4.001 1.00 82.44 556 ARG A O 1
ATOM 4273 N N . ASP A 1 557 ? 12.823 -0.310 4.236 1.00 78.19 557 ASP A N 1
ATOM 4274 C CA . ASP A 1 557 ? 13.130 0.370 2.990 1.00 78.19 557 ASP A CA 1
ATOM 4275 C C . ASP A 1 557 ? 14.541 0.974 3.010 1.00 78.19 557 ASP A C 1
ATOM 4277 O O . ASP A 1 557 ? 15.245 0.864 2.012 1.00 78.19 557 ASP A O 1
ATOM 4281 N N . GLN A 1 558 ? 15.011 1.515 4.137 1.00 78.12 558 GLN A N 1
ATOM 4282 C CA . GLN A 1 558 ? 16.367 2.061 4.292 1.00 78.12 558 GLN A CA 1
ATOM 4283 C C . GLN A 1 558 ? 17.458 0.991 4.268 1.00 78.12 558 GLN A C 1
ATOM 4285 O O . GLN A 1 558 ? 18.528 1.173 3.682 1.00 78.12 558 GLN A O 1
ATOM 4290 N N . THR A 1 559 ? 17.205 -0.118 4.958 1.00 75.44 559 THR A N 1
ATOM 4291 C CA . THR A 1 559 ? 18.249 -1.098 5.286 1.00 75.44 559 THR A CA 1
ATOM 4292 C C . THR A 1 559 ? 18.216 -2.314 4.375 1.00 75.44 559 THR A C 1
ATOM 4294 O O . THR A 1 559 ? 19.208 -3.032 4.260 1.00 75.44 559 THR A O 1
ATOM 4297 N N . GLY A 1 560 ? 17.073 -2.566 3.739 1.00 73.19 560 GLY A N 1
ATOM 4298 C CA . GLY A 1 560 ? 16.802 -3.807 3.036 1.00 73.19 560 GLY A CA 1
ATOM 4299 C C . GLY A 1 560 ? 16.645 -5.014 3.965 1.00 73.19 560 GLY A C 1
ATOM 4300 O O . GLY A 1 560 ? 16.389 -6.099 3.456 1.00 73.19 560 GLY A O 1
ATOM 4301 N N . GLU A 1 561 ? 16.781 -4.857 5.285 1.00 73.56 561 GLU A N 1
ATOM 4302 C CA . GLU A 1 561 ? 16.645 -5.923 6.280 1.00 73.56 561 GLU A CA 1
ATOM 4303 C C . GLU A 1 561 ? 15.188 -6.057 6.744 1.00 73.56 561 GLU A C 1
ATOM 4305 O O . GLU A 1 561 ? 14.343 -5.190 6.509 1.00 73.56 561 GLU A O 1
ATOM 4310 N N . THR A 1 562 ? 14.882 -7.151 7.440 1.00 75.56 562 THR A N 1
ATOM 4311 C CA . THR A 1 562 ? 13.590 -7.264 8.120 1.00 75.56 562 THR A CA 1
ATOM 4312 C C . THR A 1 562 ? 13.576 -6.332 9.316 1.00 75.56 562 THR A C 1
ATOM 4314 O O . THR A 1 562 ? 14.384 -6.490 10.228 1.00 75.56 562 THR A O 1
ATOM 4317 N N . SER A 1 563 ? 12.639 -5.397 9.342 1.00 83.88 563 SER A N 1
ATOM 4318 C CA . SER A 1 563 ? 12.423 -4.464 10.439 1.00 83.88 563 SER A CA 1
ATOM 4319 C C . SER A 1 563 ? 11.185 -4.843 11.248 1.00 83.88 563 SER A C 1
ATOM 4321 O O . SER A 1 563 ? 10.271 -5.523 10.766 1.00 83.88 563 SER A O 1
ATOM 4323 N N . PHE A 1 564 ? 11.141 -4.410 12.503 1.00 85.06 564 PHE A N 1
ATOM 4324 C CA . PHE A 1 564 ? 10.011 -4.678 13.382 1.00 85.06 564 PHE A CA 1
ATOM 4325 C C . PHE A 1 564 ? 9.902 -3.683 14.530 1.00 85.06 564 PHE A C 1
ATOM 4327 O O . PHE A 1 564 ? 10.900 -3.095 14.943 1.00 85.06 564 PHE A O 1
ATOM 4334 N N . ALA A 1 565 ? 8.701 -3.585 15.099 1.00 87.25 565 ALA A N 1
ATOM 4335 C CA . ALA A 1 565 ? 8.490 -3.083 16.450 1.00 87.25 565 ALA A CA 1
ATOM 4336 C C . ALA A 1 565 ? 7.966 -4.215 17.348 1.00 87.25 565 ALA A C 1
ATOM 4338 O O . ALA A 1 565 ? 7.124 -5.027 16.949 1.00 87.25 565 ALA A O 1
ATOM 4339 N N . GLY A 1 566 ? 8.493 -4.290 18.566 1.00 83.88 566 GLY A N 1
ATOM 4340 C CA . GLY A 1 566 ? 8.285 -5.410 19.480 1.00 83.88 566 GLY A CA 1
ATOM 4341 C C . GLY A 1 566 ? 8.314 -4.983 20.941 1.00 83.88 566 GLY A C 1
ATOM 4342 O O . GLY A 1 566 ? 8.733 -3.873 21.247 1.00 83.88 566 GLY A O 1
ATOM 4343 N N . ILE A 1 567 ? 7.898 -5.863 21.848 1.00 81.81 567 ILE A N 1
ATOM 4344 C CA . ILE A 1 567 ? 8.181 -5.704 23.277 1.00 81.81 567 ILE A CA 1
ATOM 4345 C C . ILE A 1 567 ? 9.313 -6.641 23.649 1.00 81.81 567 ILE A C 1
ATOM 4347 O O . ILE A 1 567 ? 9.262 -7.844 23.379 1.00 81.81 567 ILE A O 1
ATOM 4351 N N . LEU A 1 568 ? 10.313 -6.068 24.307 1.00 80.38 568 LEU A N 1
ATOM 4352 C CA . LEU A 1 568 ? 11.395 -6.783 24.948 1.00 80.38 568 LEU A CA 1
ATOM 4353 C C . LEU A 1 568 ? 11.090 -6.915 26.444 1.00 80.38 568 LEU A C 1
ATOM 4355 O O . LEU A 1 568 ? 10.998 -5.919 27.160 1.00 80.38 568 LEU A O 1
ATOM 4359 N N . GLY A 1 569 ? 10.904 -8.154 26.899 1.00 78.25 569 GLY A N 1
ATOM 4360 C CA . GLY A 1 569 ? 10.861 -8.530 28.314 1.00 78.25 569 GLY A CA 1
ATOM 4361 C C . GLY A 1 569 ? 11.887 -9.630 28.583 1.00 78.25 569 GLY A C 1
ATOM 4362 O O . GLY A 1 569 ? 13.058 -9.478 28.251 1.00 78.25 569 GLY A O 1
ATOM 4363 N N . ALA A 1 570 ? 11.444 -10.768 29.129 1.00 72.69 570 ALA A N 1
ATOM 4364 C CA . ALA A 1 570 ? 12.274 -11.979 29.177 1.00 72.69 570 ALA A CA 1
ATOM 4365 C C . ALA A 1 570 ? 12.564 -12.538 27.769 1.00 72.69 570 ALA A C 1
ATOM 4367 O O . ALA A 1 570 ? 13.669 -12.993 27.492 1.00 72.69 570 ALA A O 1
ATOM 4368 N N . ASP A 1 571 ? 11.572 -12.444 26.884 1.00 76.31 571 ASP A N 1
ATOM 4369 C CA . ASP A 1 571 ? 11.666 -12.783 25.468 1.00 76.31 571 ASP A CA 1
ATOM 4370 C C . ASP A 1 571 ? 11.311 -11.545 24.633 1.00 76.31 571 ASP A C 1
ATOM 4372 O O . ASP A 1 571 ? 10.579 -10.659 25.093 1.00 76.31 571 ASP A O 1
ATOM 4376 N N . LEU A 1 572 ? 11.792 -11.500 23.390 1.00 76.62 572 LEU A N 1
ATOM 4377 C CA . LEU A 1 572 ? 11.318 -10.547 22.391 1.00 76.62 572 LEU A CA 1
ATOM 4378 C C . LEU A 1 572 ? 10.046 -11.093 21.736 1.00 76.62 572 LEU A C 1
ATOM 4380 O O . LEU A 1 572 ? 10.029 -12.211 21.203 1.00 76.62 572 LEU A O 1
ATOM 4384 N N . GLN A 1 573 ? 8.996 -10.275 21.740 1.00 77.56 573 GLN A N 1
ATOM 4385 C CA . GLN A 1 573 ? 7.734 -10.560 21.065 1.00 77.56 573 GLN A CA 1
ATOM 4386 C C . GLN A 1 573 ? 7.449 -9.493 20.005 1.00 77.56 573 GLN A C 1
ATOM 4388 O O . GLN A 1 573 ? 7.610 -8.300 20.259 1.00 77.56 573 GLN A O 1
ATOM 4393 N N . ILE A 1 574 ? 7.033 -9.921 18.812 1.00 75.31 574 ILE A N 1
ATOM 4394 C CA . ILE A 1 574 ? 6.854 -9.051 17.644 1.00 75.31 574 ILE A CA 1
ATOM 4395 C C . ILE A 1 574 ? 5.429 -9.202 17.111 1.00 75.31 574 ILE A C 1
ATOM 4397 O O . ILE A 1 574 ? 4.955 -10.314 16.879 1.00 75.31 574 ILE A O 1
ATOM 4401 N N . GLY A 1 575 ? 4.731 -8.077 16.946 1.00 71.31 575 GLY A N 1
ATOM 4402 C CA . GLY A 1 575 ? 3.324 -8.071 16.555 1.00 71.31 575 GLY A CA 1
ATOM 4403 C C . GLY A 1 575 ? 3.207 -8.295 15.048 1.00 71.31 575 GLY A C 1
ATOM 4404 O O . GLY A 1 575 ? 3.978 -7.699 14.303 1.00 71.31 575 GLY A O 1
ATOM 4405 N N . PRO A 1 576 ? 2.244 -9.088 14.548 1.00 67.31 576 PRO A N 1
ATOM 4406 C CA . PRO A 1 576 ? 2.202 -9.463 13.132 1.00 67.31 576 PRO A CA 1
ATOM 4407 C C . PRO A 1 576 ? 1.954 -8.283 12.176 1.00 67.31 576 PRO A C 1
ATOM 4409 O O . PRO A 1 576 ? 2.357 -8.352 11.020 1.00 67.31 576 PRO A O 1
ATOM 4412 N N . TRP A 1 577 ? 1.327 -7.197 12.642 1.00 71.62 577 TRP A N 1
ATOM 4413 C CA . TRP A 1 577 ? 1.188 -5.946 11.880 1.00 71.62 577 TRP A CA 1
ATOM 4414 C C . TRP A 1 577 ? 2.365 -4.974 12.070 1.00 71.62 577 TRP A C 1
ATOM 4416 O O . TRP A 1 577 ? 2.428 -3.965 11.388 1.00 71.62 577 TRP A O 1
ATOM 4426 N N . LEU A 1 578 ? 3.323 -5.274 12.954 1.00 77.00 578 LEU A N 1
ATOM 4427 C CA . LEU A 1 578 ? 4.494 -4.436 13.249 1.00 77.00 578 LEU A CA 1
ATOM 4428 C C . LEU A 1 578 ? 5.784 -5.040 12.683 1.00 77.00 578 LEU A C 1
ATOM 4430 O O . LEU A 1 578 ? 6.833 -4.998 13.324 1.00 77.00 578 LEU A O 1
ATOM 4434 N N . VAL A 1 579 ? 5.700 -5.619 11.485 1.00 73.88 579 VAL A N 1
ATOM 4435 C CA . VAL A 1 579 ? 6.835 -6.214 10.769 1.00 73.88 579 VAL A CA 1
ATOM 4436 C C . VAL A 1 579 ? 6.855 -5.712 9.334 1.00 73.88 579 VAL A C 1
ATOM 4438 O O . VAL A 1 579 ? 5.825 -5.696 8.662 1.00 73.88 579 VAL A O 1
ATOM 4441 N N . GLY A 1 580 ? 8.044 -5.357 8.856 1.00 69.69 580 GLY A N 1
ATOM 4442 C CA . GLY A 1 580 ? 8.339 -5.117 7.451 1.00 69.69 580 GLY A CA 1
ATOM 4443 C C . GLY A 1 580 ? 9.433 -6.080 7.012 1.00 69.69 580 GLY A C 1
ATOM 4444 O O . GLY A 1 580 ? 10.476 -6.160 7.650 1.00 69.69 580 GLY A O 1
ATOM 4445 N N . PHE A 1 581 ? 9.216 -6.833 5.938 1.00 62.88 581 PHE A N 1
ATOM 4446 C CA . PHE A 1 581 ? 10.226 -7.746 5.403 1.00 62.88 581 PHE A CA 1
ATOM 4447 C C . PHE A 1 581 ? 10.303 -7.643 3.885 1.00 62.88 581 PHE A C 1
ATOM 4449 O O . PHE A 1 581 ? 9.299 -7.385 3.225 1.00 62.88 581 PHE A O 1
ATOM 4456 N N . ASN A 1 582 ? 11.490 -7.922 3.351 1.00 61.88 582 ASN A N 1
ATOM 4457 C CA . ASN A 1 582 ? 11.691 -8.225 1.938 1.00 61.88 582 ASN A CA 1
ATOM 4458 C C . ASN A 1 582 ? 11.728 -9.754 1.765 1.00 61.88 582 ASN A C 1
ATOM 4460 O O . ASN A 1 582 ? 12.024 -10.498 2.704 1.00 61.88 582 ASN A O 1
ATOM 4464 N N . TYR A 1 583 ? 11.403 -10.268 0.581 1.00 51.19 583 TYR A N 1
ATOM 4465 C CA . TYR A 1 583 ? 11.224 -11.718 0.360 1.00 51.19 583 TYR A CA 1
ATOM 4466 C C . TYR A 1 583 ? 12.511 -12.550 0.556 1.00 51.19 583 TYR A C 1
ATOM 4468 O O . TYR A 1 583 ? 12.407 -13.754 0.789 1.00 51.19 583 TYR A O 1
ATOM 4476 N N . ASN A 1 584 ? 13.685 -11.911 0.503 1.00 49.84 584 ASN A N 1
ATOM 4477 C CA . ASN A 1 584 ? 15.008 -12.514 0.720 1.00 49.84 584 ASN A CA 1
ATOM 4478 C C . ASN A 1 584 ? 15.582 -12.258 2.131 1.00 49.84 584 ASN A C 1
ATOM 4480 O O . ASN A 1 584 ? 16.745 -12.570 2.397 1.00 49.84 584 ASN A O 1
ATOM 4484 N N . CYS A 1 585 ? 14.776 -11.699 3.035 1.00 55.72 585 CYS A N 1
ATOM 4485 C CA . CYS A 1 585 ? 15.158 -11.397 4.414 1.00 55.72 585 CYS A CA 1
ATOM 4486 C C . CYS A 1 585 ? 14.507 -12.376 5.394 1.00 55.72 585 CYS A C 1
ATOM 4488 O O . CYS A 1 585 ? 13.708 -13.233 5.008 1.00 55.72 585 CYS A O 1
ATOM 4490 N N . VAL A 1 586 ? 14.845 -12.260 6.684 1.00 60.28 586 VAL A N 1
ATOM 4491 C CA . VAL A 1 586 ? 14.211 -13.087 7.721 1.00 60.28 586 VAL A CA 1
ATOM 4492 C C . VAL A 1 586 ? 12.712 -12.882 7.660 1.00 60.28 586 VAL A C 1
ATOM 4494 O O . VAL A 1 586 ? 12.221 -11.779 7.883 1.00 60.28 586 VAL A O 1
ATOM 4497 N N . ARG A 1 587 ? 11.952 -13.951 7.476 1.00 60.84 587 ARG A N 1
ATOM 4498 C CA . ARG A 1 587 ? 10.535 -13.902 7.813 1.00 60.84 587 ARG A CA 1
ATOM 4499 C C . ARG A 1 587 ? 10.378 -14.345 9.250 1.00 60.84 587 ARG A C 1
ATOM 4501 O O . ARG A 1 587 ? 10.754 -15.461 9.611 1.00 60.84 587 ARG A O 1
ATOM 4508 N N . PHE A 1 588 ? 9.823 -13.472 10.077 1.00 62.50 588 PHE A N 1
ATOM 4509 C CA . PHE A 1 588 ? 9.341 -13.907 11.374 1.00 62.50 588 PHE A CA 1
ATOM 4510 C C . PHE A 1 588 ? 8.076 -14.710 11.127 1.00 62.50 588 PHE A C 1
ATOM 4512 O O . PHE A 1 588 ? 7.099 -14.197 10.581 1.00 62.50 588 PHE A O 1
ATOM 4519 N N . THR A 1 589 ? 8.104 -15.990 11.489 1.00 56.94 589 THR A N 1
ATOM 4520 C CA . THR A 1 589 ? 6.865 -16.751 11.583 1.00 56.94 589 THR A CA 1
ATOM 4521 C C . THR A 1 589 ? 5.954 -15.984 12.537 1.00 56.94 589 THR A C 1
ATOM 4523 O O . THR A 1 589 ? 6.403 -15.670 13.647 1.00 56.94 589 THR A O 1
ATOM 4526 N N . PRO A 1 590 ? 4.711 -15.661 12.138 1.00 52.97 590 PRO A N 1
ATOM 4527 C CA . PRO A 1 590 ? 3.731 -15.161 13.086 1.00 52.97 590 PRO A CA 1
ATOM 4528 C C . PRO A 1 590 ? 3.727 -16.072 14.321 1.00 52.97 590 PRO A C 1
ATOM 4530 O O . PRO A 1 590 ? 3.905 -17.285 14.183 1.00 52.97 590 PRO A O 1
ATOM 4533 N N . PHE A 1 591 ? 3.558 -15.501 15.515 1.00 53.03 591 PHE A N 1
ATOM 4534 C CA . PHE A 1 591 ? 3.424 -16.272 16.764 1.00 53.03 591 PHE A CA 1
ATOM 4535 C C . PHE A 1 591 ? 4.736 -16.897 17.272 1.00 53.03 591 PHE A C 1
ATOM 4537 O O . PHE A 1 591 ? 4.723 -17.800 18.108 1.00 53.03 591 PHE A O 1
ATOM 4544 N N . LYS A 1 592 ? 5.890 -16.419 16.787 1.00 61.62 592 LYS A N 1
ATOM 4545 C CA . LYS A 1 592 ? 7.210 -16.817 17.286 1.00 61.62 592 LYS A CA 1
ATOM 4546 C C . LYS A 1 592 ? 7.717 -15.836 18.345 1.00 61.62 592 LYS A C 1
ATOM 4548 O O . LYS A 1 592 ? 7.798 -14.637 18.094 1.00 61.62 592 LYS A O 1
ATOM 4553 N N . THR A 1 593 ? 8.114 -16.360 19.501 1.00 65.75 593 THR A N 1
ATOM 4554 C CA . THR A 1 593 ? 8.892 -15.628 20.513 1.00 65.75 593 THR A CA 1
ATOM 4555 C C . THR A 1 593 ? 10.376 -15.905 20.329 1.00 65.75 593 THR A C 1
ATOM 4557 O O . THR A 1 593 ? 10.764 -17.014 19.953 1.00 65.75 593 THR A O 1
ATOM 4560 N N . PHE A 1 594 ? 11.213 -14.913 20.614 1.00 70.25 594 PHE A N 1
ATOM 4561 C CA . PHE A 1 594 ? 12.661 -15.054 20.524 1.00 70.25 594 PHE A CA 1
ATOM 4562 C C . PHE A 1 594 ? 13.264 -14.951 21.922 1.00 70.25 594 PHE A C 1
ATOM 4564 O O . PHE A 1 594 ? 13.155 -13.911 22.566 1.00 70.25 594 PHE A O 1
ATOM 4571 N N . ALA A 1 595 ? 13.904 -16.029 22.376 1.00 72.19 595 ALA A N 1
ATOM 4572 C CA . ALA A 1 595 ? 14.752 -15.980 23.559 1.00 72.19 595 ALA A CA 1
ATOM 4573 C C . ALA A 1 595 ? 15.994 -15.146 23.231 1.00 72.19 595 ALA A C 1
ATOM 4575 O O . ALA A 1 595 ? 16.671 -15.410 22.228 1.00 72.19 595 ALA A O 1
ATOM 4576 N N . MET A 1 596 ? 16.275 -14.136 24.052 1.00 71.19 596 MET A N 1
ATOM 4577 C CA . MET A 1 596 ? 17.293 -13.130 23.758 1.00 71.19 596 MET A CA 1
ATOM 4578 C C . MET A 1 596 ? 18.497 -13.274 24.687 1.00 71.19 596 MET A C 1
ATOM 4580 O O . MET A 1 596 ? 18.352 -13.275 25.906 1.00 71.19 596 MET A O 1
ATOM 4584 N N . GLU A 1 597 ? 19.702 -13.321 24.119 1.00 69.38 597 GLU A N 1
ATOM 4585 C CA . GLU A 1 597 ? 20.936 -13.069 24.869 1.00 69.38 597 GLU A CA 1
ATOM 4586 C C . GLU A 1 597 ? 21.371 -11.619 24.637 1.00 69.38 597 GLU A C 1
ATOM 4588 O O . GLU A 1 597 ? 21.752 -11.251 23.520 1.00 69.38 597 GLU A O 1
ATOM 4593 N N . LEU A 1 598 ? 21.291 -10.797 25.689 1.00 65.12 598 LEU A N 1
ATOM 4594 C CA . LEU A 1 598 ? 21.734 -9.402 25.675 1.00 65.12 598 LEU A CA 1
ATOM 4595 C C . LEU A 1 598 ? 23.253 -9.315 25.513 1.00 65.12 598 LEU A C 1
ATOM 4597 O O . LEU A 1 598 ? 24.001 -9.960 26.248 1.00 65.12 598 LEU A O 1
ATOM 4601 N N . ARG A 1 599 ? 23.714 -8.503 24.557 1.00 64.38 599 ARG A N 1
ATOM 4602 C CA . ARG A 1 599 ? 25.129 -8.178 24.363 1.00 64.38 599 ARG A CA 1
ATOM 4603 C C . ARG A 1 599 ? 25.294 -6.667 24.200 1.00 64.38 599 ARG A C 1
ATOM 4605 O O . ARG A 1 599 ? 24.523 -6.018 23.496 1.00 64.38 599 ARG A O 1
ATOM 4612 N N . HIS A 1 600 ? 26.318 -6.110 24.837 1.00 57.78 600 HIS A N 1
ATOM 4613 C CA . HIS A 1 600 ? 26.761 -4.752 24.530 1.00 57.78 600 HIS A CA 1
ATOM 4614 C C . HIS A 1 600 ? 27.536 -4.771 23.209 1.00 57.78 600 HIS A C 1
ATOM 4616 O O . HIS A 1 600 ? 28.302 -5.709 22.958 1.00 57.78 600 HIS A O 1
ATOM 4622 N N . SER A 1 601 ? 27.300 -3.781 22.344 1.00 56.78 601 SER A N 1
ATOM 4623 C CA . SER A 1 601 ? 28.105 -3.630 21.132 1.00 56.78 601 SER A CA 1
ATOM 4624 C C . SER A 1 601 ? 29.545 -3.323 21.537 1.00 56.78 601 SER A C 1
ATOM 4626 O O . SER A 1 601 ? 29.798 -2.452 22.362 1.00 56.78 601 SER A O 1
ATOM 4628 N N . THR A 1 602 ? 30.503 -4.052 20.966 1.00 54.44 602 THR A N 1
ATOM 4629 C CA . THR A 1 602 ? 31.933 -3.744 21.119 1.00 54.44 602 THR A CA 1
ATOM 4630 C C . THR A 1 602 ? 32.391 -2.662 20.142 1.00 54.44 602 THR A C 1
ATOM 4632 O O . THR A 1 602 ? 33.517 -2.191 20.255 1.00 54.44 602 THR A O 1
ATOM 4635 N N . VAL A 1 603 ? 31.549 -2.318 19.158 1.00 57.97 603 VAL A N 1
ATOM 4636 C CA . VAL A 1 603 ? 31.816 -1.305 18.124 1.00 57.97 603 VAL A CA 1
ATOM 4637 C C . VAL A 1 603 ? 31.316 0.067 18.578 1.00 57.97 603 VAL A C 1
ATOM 4639 O O . VAL A 1 603 ? 31.980 1.065 18.325 1.00 57.97 603 VAL A O 1
ATOM 4642 N N . LEU A 1 604 ? 30.189 0.117 19.294 1.00 59.62 604 LEU A N 1
ATOM 4643 C CA . LEU A 1 604 ? 29.601 1.347 19.823 1.00 59.62 604 LEU A CA 1
ATOM 4644 C C . LEU A 1 604 ? 29.428 1.214 21.339 1.00 59.62 604 LEU A C 1
ATOM 4646 O O . LEU A 1 604 ? 28.528 0.520 21.813 1.00 59.62 604 LEU A O 1
ATOM 4650 N N . THR A 1 605 ? 30.313 1.864 22.098 1.00 53.84 605 THR A N 1
ATOM 4651 C CA . THR A 1 605 ? 30.435 1.716 23.561 1.00 53.84 605 THR A CA 1
ATOM 4652 C C . THR A 1 605 ? 29.214 2.201 24.348 1.00 53.84 605 THR A C 1
ATOM 4654 O O . THR A 1 605 ? 29.027 1.756 25.478 1.00 53.84 605 THR A O 1
ATOM 4657 N N . ASP A 1 606 ? 28.363 3.034 23.739 1.00 58.72 606 ASP A N 1
ATOM 4658 C CA . ASP A 1 606 ? 27.223 3.694 24.392 1.00 58.72 606 ASP A CA 1
ATOM 4659 C C . ASP A 1 606 ? 25.845 3.269 23.843 1.00 58.72 606 ASP A C 1
ATOM 4661 O O . ASP A 1 606 ? 24.819 3.800 24.273 1.00 58.72 606 ASP A O 1
ATOM 4665 N N . GLU A 1 607 ? 25.778 2.318 22.900 1.00 59.06 607 GLU A N 1
ATOM 4666 C CA . GLU A 1 607 ? 24.516 2.010 22.211 1.00 59.06 607 GLU A CA 1
ATOM 4667 C C . GLU A 1 607 ? 23.718 0.872 22.878 1.00 59.06 607 GLU A C 1
ATOM 4669 O O . GLU A 1 607 ? 24.244 -0.223 23.137 1.00 59.06 607 GLU A O 1
ATOM 4674 N N . PRO A 1 608 ? 22.422 1.097 23.173 1.00 56.41 608 PRO A N 1
ATOM 4675 C CA . PRO A 1 608 ? 21.632 0.171 23.953 1.00 56.41 608 PRO A CA 1
ATOM 4676 C C . PRO A 1 608 ? 21.100 -0.936 23.033 1.00 56.41 608 PRO A C 1
ATOM 4678 O O . PRO A 1 608 ? 20.157 -0.731 22.281 1.00 56.41 608 PRO A O 1
ATOM 4681 N N . PHE A 1 609 ? 21.684 -2.130 23.167 1.00 62.88 609 PHE A N 1
ATOM 4682 C CA . PHE A 1 609 ? 21.147 -3.445 22.770 1.00 62.88 609 PHE A CA 1
ATOM 4683 C C . PHE A 1 609 ? 21.472 -3.975 21.357 1.00 62.88 609 PHE A C 1
ATOM 4685 O O . PHE A 1 609 ? 20.763 -3.779 20.371 1.00 62.88 609 PHE A O 1
ATOM 4692 N N . LYS A 1 610 ? 22.471 -4.866 21.301 1.00 64.50 610 LYS A N 1
ATOM 4693 C CA . LYS A 1 610 ? 22.572 -5.901 20.264 1.00 64.50 610 LYS A CA 1
ATOM 4694 C C . LYS A 1 610 ? 22.271 -7.257 20.886 1.00 64.50 610 LYS A C 1
ATOM 4696 O O . LYS A 1 610 ? 22.740 -7.578 21.972 1.00 64.50 610 LYS A O 1
ATOM 4701 N N . THR A 1 611 ? 21.500 -8.091 20.205 1.00 63.81 611 THR A N 1
ATOM 4702 C CA . THR A 1 611 ? 21.070 -9.370 20.775 1.00 63.81 611 THR A CA 1
ATOM 4703 C C . THR A 1 611 ? 21.071 -10.475 19.729 1.00 63.81 611 THR A C 1
ATOM 4705 O O . THR A 1 611 ? 21.010 -10.240 18.521 1.00 63.81 611 THR A O 1
ATOM 4708 N N . GLN A 1 612 ? 21.185 -11.717 20.186 1.00 61.78 612 GLN A N 1
ATOM 4709 C CA . GLN A 1 612 ? 21.155 -12.881 19.310 1.00 61.78 612 GLN A CA 1
ATOM 4710 C C . GLN A 1 612 ? 20.143 -13.883 19.849 1.00 61.78 612 GLN A C 1
ATOM 4712 O O . GLN A 1 612 ? 20.151 -14.182 21.041 1.00 61.78 612 GLN A O 1
ATOM 4717 N N . SER A 1 613 ? 19.289 -14.408 18.971 1.00 62.06 613 SER A N 1
ATOM 4718 C CA . SER A 1 613 ? 18.380 -15.499 19.331 1.00 62.06 613 SER A CA 1
ATOM 4719 C C . SER A 1 613 ? 18.971 -16.843 18.922 1.00 62.06 613 SER A C 1
ATOM 4721 O O . SER A 1 613 ? 19.491 -16.997 17.808 1.00 62.06 613 SER A O 1
ATOM 4723 N N . ARG A 1 614 ? 18.912 -17.824 19.826 1.00 54.50 614 ARG A N 1
ATOM 4724 C CA . ARG A 1 614 ? 19.312 -19.209 19.542 1.00 54.50 614 ARG A CA 1
ATOM 4725 C C . ARG A 1 614 ? 18.124 -19.998 18.973 1.00 54.50 614 ARG A C 1
ATOM 4727 O O . ARG A 1 614 ? 16.999 -19.787 19.424 1.00 54.50 614 ARG A O 1
ATOM 4734 N N . PRO A 1 615 ? 18.332 -20.909 18.006 1.00 49.19 615 PRO A N 1
ATOM 4735 C CA . PRO A 1 615 ? 17.305 -21.886 17.652 1.00 49.19 615 PRO A CA 1
ATOM 4736 C C . PRO A 1 615 ? 17.044 -22.849 18.827 1.00 49.19 615 PRO A C 1
ATOM 4738 O O . PRO A 1 615 ? 17.969 -23.184 19.566 1.00 49.19 615 PRO A O 1
ATOM 4741 N N . GLU A 1 616 ? 15.796 -23.300 19.003 1.00 45.50 616 GLU A N 1
ATOM 4742 C CA . GLU A 1 616 ? 15.464 -24.370 19.958 1.00 45.50 616 GLU A CA 1
ATOM 4743 C C . GLU A 1 616 ? 16.208 -25.666 19.589 1.00 45.50 616 GLU A C 1
ATOM 4745 O O . GLU A 1 616 ? 16.293 -26.022 18.411 1.00 45.50 616 GLU A O 1
ATOM 4750 N N . ALA A 1 617 ? 16.723 -26.377 20.598 1.00 36.75 617 ALA A N 1
ATOM 4751 C CA . ALA A 1 617 ? 17.636 -27.518 20.455 1.00 36.75 617 ALA A CA 1
ATOM 4752 C C . ALA A 1 617 ? 17.070 -28.733 19.680 1.00 36.75 617 ALA A C 1
ATOM 4754 O O . ALA A 1 617 ? 17.835 -29.593 19.253 1.00 36.75 617 ALA A O 1
ATOM 4755 N N . ASP A 1 618 ? 15.759 -28.782 19.431 1.00 33.97 618 ASP A N 1
ATOM 4756 C CA . ASP A 1 618 ? 15.060 -29.963 18.898 1.00 33.97 618 ASP A CA 1
ATOM 4757 C C . ASP A 1 618 ? 14.754 -29.898 17.387 1.00 33.97 618 ASP A C 1
ATOM 4759 O O . ASP A 1 618 ? 13.930 -30.660 16.874 1.00 33.97 618 ASP A O 1
ATOM 4763 N N . MET A 1 619 ? 15.372 -28.973 16.651 1.00 32.78 619 MET A N 1
ATOM 4764 C CA . MET A 1 619 ? 15.178 -28.826 15.204 1.00 32.78 619 MET A CA 1
ATOM 4765 C C . MET A 1 619 ? 16.347 -29.471 14.444 1.00 32.78 619 MET A C 1
ATOM 4767 O O . MET A 1 619 ? 17.434 -28.903 14.341 1.00 32.78 619 MET A O 1
ATOM 4771 N N . ILE A 1 620 ? 16.127 -30.665 13.883 1.00 25.41 620 ILE A N 1
ATOM 4772 C CA . ILE A 1 620 ? 17.102 -31.345 13.013 1.00 25.41 620 ILE A CA 1
ATOM 4773 C C . ILE A 1 620 ? 17.359 -30.457 11.780 1.00 25.41 620 ILE A C 1
ATOM 4775 O O . ILE A 1 620 ? 16.453 -30.229 10.979 1.00 25.41 620 ILE A O 1
ATOM 4779 N N . GLY A 1 621 ? 18.587 -29.934 11.650 1.00 39.75 621 GLY A N 1
ATOM 4780 C CA . GLY A 1 621 ? 19.000 -28.990 10.596 1.00 39.75 621 GLY A CA 1
ATOM 4781 C C . GLY A 1 621 ? 19.100 -27.512 11.018 1.00 39.75 621 GLY A C 1
ATOM 4782 O O . GLY A 1 621 ? 19.247 -26.645 10.159 1.00 39.75 621 GLY A O 1
ATOM 4783 N N . ALA A 1 622 ? 19.015 -27.192 12.315 1.00 36.25 622 ALA A N 1
ATOM 4784 C CA . ALA A 1 622 ? 19.066 -25.820 12.826 1.00 36.25 622 ALA A CA 1
ATOM 4785 C C . ALA A 1 622 ? 20.467 -25.179 12.751 1.00 36.25 622 ALA A C 1
ATOM 4787 O O . ALA A 1 622 ? 21.254 -25.268 13.689 1.00 36.25 622 ALA A O 1
ATOM 4788 N N . SER A 1 623 ? 20.760 -24.472 11.656 1.00 41.44 623 SER A N 1
ATOM 4789 C CA . SER A 1 623 ? 22.008 -23.707 11.491 1.00 41.44 623 SER A CA 1
ATOM 4790 C C . SER A 1 623 ? 21.832 -22.184 11.409 1.00 41.44 623 SER A C 1
ATOM 4792 O O . SER A 1 623 ? 22.794 -21.489 11.097 1.00 41.44 623 SER A O 1
ATOM 4794 N N . SER A 1 624 ? 20.644 -21.622 11.664 1.00 51.31 624 SER A N 1
ATOM 4795 C CA . SER A 1 624 ? 20.426 -20.178 11.482 1.00 51.31 624 SER A CA 1
ATOM 4796 C C . SER A 1 624 ? 20.143 -19.440 12.792 1.00 51.31 624 SER A C 1
ATOM 4798 O O . SER A 1 624 ? 18.998 -19.347 13.240 1.00 51.31 624 SER A O 1
ATOM 4800 N N . GLN A 1 625 ? 21.198 -18.909 13.407 1.00 60.62 625 GLN A N 1
ATOM 4801 C CA . GLN A 1 625 ? 21.110 -17.984 14.534 1.00 60.62 625 GLN A CA 1
ATOM 4802 C C . GLN A 1 625 ? 20.638 -16.612 14.020 1.00 60.62 625 GLN A C 1
ATOM 4804 O O . GLN A 1 625 ? 21.310 -16.011 13.183 1.00 60.62 625 GLN A O 1
ATOM 4809 N N . THR A 1 626 ? 19.487 -16.111 14.489 1.00 65.56 626 THR A N 1
ATOM 4810 C CA . THR A 1 626 ? 18.987 -14.792 14.049 1.00 65.56 626 THR A CA 1
ATOM 4811 C C . THR A 1 626 ? 19.610 -13.703 14.914 1.00 65.56 626 THR A C 1
ATOM 4813 O O . THR A 1 626 ? 19.477 -13.738 16.141 1.00 65.56 626 THR A O 1
ATOM 4816 N N . SER A 1 627 ? 20.302 -12.761 14.277 1.00 71.75 627 SER A N 1
ATOM 4817 C CA . SER A 1 62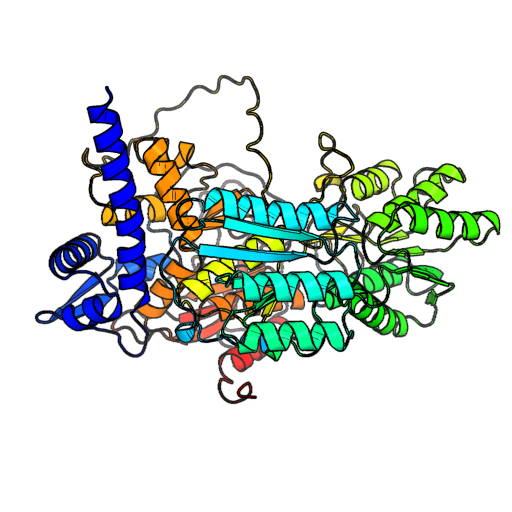7 ? 20.878 -11.585 14.931 1.00 71.75 627 SER A CA 1
ATOM 4818 C C . SER A 1 627 ? 19.879 -10.441 14.896 1.00 71.75 627 SER A C 1
ATOM 4820 O O . SER A 1 627 ? 19.278 -10.188 13.852 1.00 71.75 627 SER A O 1
ATOM 4822 N N . PHE A 1 628 ? 19.735 -9.751 16.020 1.00 78.69 628 PHE A N 1
ATOM 4823 C CA . PHE A 1 628 ? 18.860 -8.602 16.168 1.00 78.69 628 PHE A CA 1
ATOM 4824 C C . PHE A 1 628 ? 19.659 -7.388 16.641 1.00 78.69 628 PHE A C 1
ATOM 4826 O O . PHE A 1 628 ? 20.428 -7.469 17.602 1.00 78.69 628 PHE A O 1
ATOM 4833 N N . VAL A 1 629 ? 19.454 -6.255 15.978 1.00 83.00 629 VAL A N 1
ATOM 4834 C CA . VAL A 1 629 ? 19.922 -4.940 16.434 1.00 83.00 629 VAL A CA 1
ATOM 4835 C C . VAL A 1 629 ? 18.677 -4.109 16.684 1.00 83.00 629 VAL A C 1
ATOM 4837 O O . VAL A 1 629 ? 17.816 -4.034 15.809 1.00 83.00 629 VAL A O 1
ATOM 4840 N N . MET A 1 630 ? 18.526 -3.565 17.885 1.00 86.50 630 MET A N 1
ATOM 4841 C CA . MET A 1 630 ? 17.304 -2.874 18.286 1.00 86.50 630 MET A CA 1
ATOM 4842 C C . MET A 1 630 ? 17.618 -1.795 19.311 1.00 86.50 630 MET A C 1
ATOM 4844 O O . MET A 1 630 ? 18.619 -1.889 20.003 1.00 86.50 630 MET A O 1
ATOM 4848 N N . ILE A 1 631 ? 16.737 -0.813 19.441 1.00 85.56 631 ILE A N 1
ATOM 4849 C CA . ILE A 1 631 ? 16.836 0.230 20.465 1.00 85.56 631 ILE A CA 1
ATOM 4850 C C . ILE A 1 631 ? 15.500 0.371 21.201 1.00 85.56 631 ILE A C 1
ATOM 4852 O O . ILE A 1 631 ? 14.442 0.090 20.619 1.00 85.56 631 ILE A O 1
ATOM 4856 N N . PRO A 1 632 ? 15.510 0.815 22.468 1.00 85.19 632 PRO A N 1
ATOM 4857 C CA . PRO A 1 632 ? 14.287 1.044 23.217 1.00 85.19 632 PRO A CA 1
ATOM 4858 C C . PRO A 1 632 ? 13.630 2.353 22.761 1.00 85.19 632 PRO A C 1
ATOM 4860 O O . PRO A 1 632 ? 14.268 3.395 22.717 1.00 85.19 632 PRO A O 1
ATOM 4863 N N . ILE A 1 633 ? 12.334 2.336 22.463 1.00 83.12 633 ILE A N 1
ATOM 4864 C CA . ILE A 1 633 ? 11.532 3.539 22.202 1.00 83.12 633 ILE A CA 1
ATOM 4865 C C . ILE A 1 633 ? 10.838 4.006 23.482 1.00 83.12 633 ILE A C 1
ATOM 4867 O O . ILE A 1 633 ? 10.877 5.180 23.823 1.00 83.12 633 ILE A O 1
ATOM 4871 N N . ARG A 1 634 ? 10.161 3.137 24.228 1.00 80.19 634 ARG A N 1
ATOM 4872 C CA . ARG A 1 634 ? 9.518 3.548 25.488 1.00 80.19 634 ARG A CA 1
ATOM 4873 C C . ARG A 1 634 ? 9.533 2.414 26.489 1.00 80.19 634 ARG A C 1
ATOM 4875 O O . ARG A 1 634 ? 9.306 1.264 26.132 1.00 80.19 634 ARG A O 1
ATOM 4882 N N . ARG A 1 635 ? 9.738 2.752 27.759 1.00 68.69 635 ARG A N 1
ATOM 4883 C CA . ARG A 1 635 ? 9.526 1.815 28.864 1.00 68.69 635 ARG A CA 1
ATOM 4884 C C . ARG A 1 635 ? 8.050 1.771 29.227 1.00 68.69 635 ARG A C 1
ATOM 4886 O O . ARG A 1 635 ? 7.402 2.817 29.281 1.00 68.69 635 ARG A O 1
ATOM 4893 N N . SER A 1 636 ? 7.544 0.572 29.497 1.00 72.00 636 SER A N 1
ATOM 4894 C CA . SER A 1 636 ? 6.256 0.406 30.164 1.00 72.00 636 SER A CA 1
ATOM 4895 C C . SER A 1 636 ? 6.313 1.082 31.535 1.00 72.00 636 SER A C 1
ATOM 4897 O O . SER A 1 636 ? 7.246 0.866 32.307 1.00 72.00 636 SER A O 1
ATOM 4899 N N . SER A 1 637 ? 5.312 1.904 31.848 1.00 67.50 637 SER A N 1
ATOM 4900 C CA . SER A 1 637 ? 5.115 2.454 33.198 1.00 67.50 637 SER A CA 1
ATOM 4901 C C . SER A 1 637 ? 4.142 1.612 34.032 1.00 67.50 637 SER A C 1
ATOM 4903 O O . SER A 1 637 ? 3.790 1.989 35.152 1.00 67.50 637 SER A O 1
ATOM 4905 N N . ALA A 1 638 ? 3.697 0.463 33.508 1.00 64.44 638 ALA A N 1
ATOM 4906 C CA . ALA A 1 638 ? 2.793 -0.432 34.212 1.00 64.44 638 ALA A CA 1
ATOM 4907 C C . ALA A 1 638 ? 3.497 -1.097 35.410 1.00 64.44 638 ALA A C 1
ATOM 4909 O O . ALA A 1 638 ? 4.574 -1.682 35.286 1.00 64.44 638 ALA A O 1
ATOM 4910 N N . SER A 1 639 ? 2.872 -1.036 36.589 1.00 55.00 639 SER A N 1
ATOM 4911 C CA . SER A 1 639 ? 3.419 -1.596 37.830 1.00 55.00 639 SER A CA 1
ATOM 4912 C C . SER A 1 639 ? 3.744 -3.093 37.694 1.00 55.00 639 SER A C 1
ATOM 4914 O O . SER A 1 639 ? 2.840 -3.897 37.459 1.00 55.00 639 SER A O 1
ATOM 4916 N N . GLY A 1 640 ? 5.010 -3.470 37.900 1.00 57.59 640 GLY A N 1
ATOM 4917 C CA . GLY A 1 640 ? 5.450 -4.870 37.970 1.00 57.59 640 GLY A CA 1
ATOM 4918 C C . GLY A 1 640 ? 5.764 -5.549 36.631 1.00 57.59 640 GLY A C 1
ATOM 4919 O O . GLY A 1 640 ? 6.096 -6.732 36.636 1.00 57.59 640 GLY A O 1
ATOM 4920 N N . VAL A 1 641 ? 5.695 -4.834 35.500 1.00 59.75 641 VAL A N 1
ATOM 4921 C CA . VAL A 1 641 ? 6.051 -5.367 34.174 1.00 59.75 641 VAL A CA 1
ATOM 4922 C C . VAL A 1 641 ? 7.276 -4.621 33.642 1.00 59.75 641 VAL A C 1
ATOM 4924 O O . VAL A 1 641 ? 7.164 -3.490 33.180 1.00 59.75 641 VAL A O 1
ATOM 4927 N N . ASN A 1 642 ? 8.453 -5.251 33.711 1.00 67.50 642 ASN A N 1
ATOM 4928 C CA . ASN A 1 642 ? 9.691 -4.704 33.148 1.00 67.50 642 ASN A CA 1
ATOM 4929 C C . ASN A 1 642 ? 9.771 -5.025 31.646 1.00 67.50 642 ASN A C 1
ATOM 4931 O O . ASN A 1 642 ? 10.455 -5.968 31.246 1.00 67.50 642 ASN A O 1
ATOM 4935 N N . THR A 1 643 ? 8.994 -4.300 30.837 1.00 77.06 643 THR A N 1
ATOM 4936 C CA . THR A 1 643 ? 8.988 -4.417 29.374 1.00 77.06 643 THR A CA 1
ATOM 4937 C C . THR A 1 643 ? 9.358 -3.101 28.699 1.00 77.06 643 THR A C 1
ATOM 4939 O O . THR A 1 643 ? 8.953 -2.018 29.131 1.00 77.06 643 THR A O 1
ATOM 4942 N N . GLU A 1 644 ? 10.107 -3.196 27.605 1.00 83.62 644 GLU A N 1
ATOM 4943 C CA . GLU A 1 644 ? 10.501 -2.058 26.775 1.00 83.62 644 GLU A CA 1
ATOM 4944 C C . GLU A 1 644 ? 9.944 -2.230 25.363 1.00 83.62 644 GLU A C 1
ATOM 4946 O O . GLU A 1 644 ? 10.152 -3.266 24.730 1.00 83.62 644 GLU A O 1
ATOM 4951 N N . LEU A 1 645 ? 9.227 -1.222 24.857 1.00 87.19 645 LEU A N 1
ATOM 4952 C CA . LEU A 1 645 ? 8.895 -1.141 23.438 1.00 87.19 645 LEU A CA 1
ATOM 4953 C C . LEU A 1 645 ? 10.196 -0.894 22.696 1.00 87.19 645 LEU A C 1
ATOM 4955 O O . LEU A 1 645 ? 10.857 0.109 22.955 1.00 87.19 645 LEU A O 1
ATOM 4959 N N . VAL A 1 646 ? 10.531 -1.776 21.769 1.00 87.38 646 VAL A N 1
ATOM 4960 C CA . VAL A 1 646 ? 11.733 -1.698 20.947 1.00 87.38 646 VAL A CA 1
ATOM 4961 C C . VAL A 1 646 ? 11.367 -1.584 19.476 1.00 87.38 646 VAL A C 1
ATOM 4963 O O . VAL A 1 646 ? 10.324 -2.074 19.032 1.00 87.38 646 VAL A O 1
ATOM 4966 N N . ILE A 1 647 ? 12.266 -0.979 18.713 1.00 89.19 647 ILE A N 1
ATOM 4967 C CA . ILE A 1 647 ? 12.290 -1.071 17.256 1.00 89.19 647 ILE A CA 1
ATOM 4968 C C . ILE A 1 647 ? 13.630 -1.637 16.828 1.00 89.19 647 ILE A C 1
ATOM 4970 O O . ILE A 1 647 ? 14.653 -1.342 17.448 1.00 89.19 647 ILE A O 1
ATOM 4974 N N . GLY A 1 648 ? 13.628 -2.490 15.813 1.00 87.75 648 GLY A N 1
ATOM 4975 C CA . GLY A 1 648 ? 14.837 -3.201 15.440 1.00 87.75 648 GLY A CA 1
ATOM 4976 C C . GLY A 1 648 ? 14.830 -3.788 14.044 1.00 87.75 648 GLY A C 1
ATOM 4977 O O . GLY A 1 648 ? 13.845 -3.731 13.307 1.00 87.75 648 GLY A O 1
ATOM 4978 N N . LEU A 1 649 ? 15.977 -4.372 13.718 1.00 83.50 649 LEU A N 1
ATOM 4979 C CA . LEU A 1 649 ? 16.286 -5.089 12.491 1.00 83.50 649 LEU A CA 1
ATOM 4980 C C . LEU A 1 649 ? 16.681 -6.527 12.843 1.00 83.50 649 LEU A C 1
ATOM 4982 O O . LEU A 1 649 ? 17.372 -6.758 13.838 1.00 83.50 649 LEU A O 1
ATOM 4986 N N . GLY A 1 650 ? 16.253 -7.497 12.039 1.00 76.50 650 GLY A N 1
ATOM 4987 C CA . GLY A 1 650 ? 16.547 -8.916 12.227 1.00 76.50 650 GLY A CA 1
ATOM 4988 C C . GLY A 1 650 ? 17.139 -9.566 10.979 1.00 76.50 650 GLY A C 1
ATOM 4989 O O . GLY A 1 650 ? 16.647 -9.357 9.870 1.00 76.50 650 GLY A O 1
ATOM 4990 N N . ARG A 1 651 ? 18.158 -10.420 11.170 1.00 72.19 651 ARG A N 1
ATOM 4991 C CA . ARG A 1 651 ? 18.862 -11.139 10.089 1.00 72.19 651 ARG A CA 1
ATOM 4992 C C . ARG A 1 651 ? 19.137 -12.613 10.428 1.00 72.19 651 ARG A C 1
ATOM 4994 O O . ARG A 1 651 ? 19.629 -12.904 11.512 1.00 72.19 651 ARG A O 1
ATOM 5001 N N . GLN A 1 652 ? 18.857 -13.544 9.502 1.00 59.91 652 GLN A N 1
ATOM 5002 C CA . GLN A 1 652 ? 18.840 -15.004 9.745 1.00 59.91 652 GLN A CA 1
ATOM 5003 C C . GLN A 1 652 ? 20.258 -15.604 9.738 1.00 59.91 652 GLN A C 1
ATOM 5005 O O . GLN A 1 652 ? 20.464 -16.727 10.194 1.00 59.91 652 GLN A O 1
ATOM 5010 N N . SER A 1 653 ? 21.226 -14.856 9.200 1.00 55.66 653 SER A N 1
ATOM 5011 C CA . SER A 1 653 ? 22.581 -15.314 8.873 1.00 55.66 653 SER A CA 1
ATOM 5012 C C . SER A 1 653 ? 23.464 -14.130 8.440 1.00 55.66 653 SER A C 1
ATOM 5014 O O . SER A 1 653 ? 23.070 -13.310 7.607 1.00 55.66 653 SER A O 1
ATOM 5016 N N . GLY A 1 654 ? 24.681 -14.043 8.988 1.00 60.78 654 GLY A N 1
ATOM 5017 C CA . GLY A 1 654 ? 25.608 -12.917 8.789 1.00 60.78 654 GLY A CA 1
ATOM 5018 C C . GLY A 1 654 ? 25.438 -11.790 9.818 1.00 60.78 654 GLY A C 1
ATOM 5019 O O . GLY A 1 654 ? 24.415 -11.702 10.497 1.00 60.78 654 GLY A O 1
ATOM 5020 N N . SER A 1 655 ? 26.456 -10.936 9.961 1.00 62.31 655 SER A N 1
ATOM 5021 C CA . SER A 1 655 ? 26.407 -9.776 10.857 1.00 62.31 655 SER A CA 1
ATOM 5022 C C . SER A 1 655 ? 25.630 -8.620 10.220 1.00 62.31 655 SER A C 1
ATOM 5024 O O . SER A 1 655 ? 25.886 -8.235 9.074 1.00 62.31 655 SER A O 1
ATOM 5026 N N . ILE A 1 656 ? 24.688 -8.051 10.975 1.00 69.31 656 ILE A N 1
ATOM 5027 C CA . ILE A 1 656 ? 24.129 -6.725 10.684 1.00 69.31 656 ILE A CA 1
ATOM 5028 C C . ILE A 1 656 ? 25.275 -5.713 10.818 1.00 69.31 656 ILE A C 1
ATOM 5030 O O . ILE A 1 656 ? 26.111 -5.854 11.711 1.00 69.31 656 ILE A O 1
ATOM 5034 N N . ASP A 1 657 ? 25.351 -4.755 9.895 1.00 76.56 657 ASP A N 1
ATOM 5035 C CA . ASP A 1 657 ? 26.240 -3.600 10.040 1.00 76.56 657 ASP A CA 1
ATOM 5036 C C . ASP A 1 657 ? 25.714 -2.742 11.196 1.00 76.56 657 ASP A C 1
ATOM 5038 O O . ASP A 1 657 ? 24.681 -2.091 11.063 1.00 76.56 657 ASP A O 1
ATOM 5042 N N . GLU A 1 658 ? 26.354 -2.856 12.359 1.00 77.44 658 GLU A N 1
ATOM 5043 C CA . GLU A 1 658 ? 25.860 -2.262 13.601 1.00 77.44 658 GLU A CA 1
ATOM 5044 C C . GLU A 1 658 ? 25.834 -0.741 13.533 1.00 77.44 658 GLU A C 1
ATOM 5046 O O . GLU A 1 658 ? 24.827 -0.153 13.905 1.00 77.44 658 GLU A O 1
ATOM 5051 N N . GLU A 1 659 ? 26.888 -0.114 13.014 1.00 79.81 659 GLU A N 1
ATOM 5052 C CA . GLU A 1 659 ? 27.005 1.343 12.943 1.00 79.81 659 GLU A CA 1
ATOM 5053 C C . GLU A 1 659 ? 25.880 1.943 12.102 1.00 79.81 659 GLU A C 1
ATOM 5055 O O . GLU A 1 659 ? 25.114 2.786 12.575 1.00 79.81 659 GLU A O 1
ATOM 5060 N N . ARG A 1 660 ? 25.689 1.414 10.888 1.00 79.94 660 ARG A N 1
ATOM 5061 C CA . ARG A 1 660 ? 24.606 1.863 10.009 1.00 79.94 660 ARG A CA 1
ATOM 5062 C C . ARG A 1 660 ? 23.221 1.518 10.564 1.00 79.94 660 ARG A C 1
ATOM 5064 O O . ARG A 1 660 ? 22.291 2.311 10.424 1.00 79.94 660 ARG A O 1
ATOM 5071 N N . ALA A 1 661 ? 23.060 0.348 11.182 1.00 81.44 661 ALA A N 1
ATOM 5072 C CA . ALA A 1 661 ? 21.791 -0.051 11.786 1.00 81.44 661 ALA A CA 1
ATOM 5073 C C . ALA A 1 661 ? 21.393 0.876 12.940 1.00 81.44 661 ALA A C 1
ATOM 5075 O O . ALA A 1 661 ? 20.260 1.353 12.961 1.00 81.44 661 ALA A O 1
ATOM 5076 N N . PHE A 1 662 ? 22.309 1.157 13.871 1.00 84.50 662 PHE A N 1
ATOM 5077 C CA . PHE A 1 662 ? 22.044 2.056 14.992 1.00 84.50 662 PHE A CA 1
ATOM 5078 C C . PHE A 1 662 ? 21.769 3.484 14.514 1.00 84.50 662 PHE A C 1
ATOM 5080 O O . PHE A 1 662 ? 20.824 4.088 15.012 1.00 84.50 662 PHE A O 1
ATOM 5087 N N . ALA A 1 663 ? 22.475 3.984 13.492 1.00 83.69 663 ALA A N 1
ATOM 5088 C CA . ALA A 1 663 ? 22.198 5.301 12.911 1.00 83.69 663 ALA A CA 1
ATOM 5089 C C . ALA A 1 663 ? 20.741 5.439 12.415 1.00 83.69 663 ALA A C 1
ATOM 5091 O O . ALA A 1 663 ? 20.035 6.360 12.823 1.00 83.69 663 ALA A O 1
ATOM 5092 N N . HIS A 1 664 ? 20.251 4.488 11.609 1.00 85.44 664 HIS A N 1
ATOM 5093 C CA . HIS A 1 664 ? 18.862 4.511 11.122 1.00 85.44 664 HIS A CA 1
ATOM 5094 C C . HIS A 1 664 ? 17.830 4.296 12.234 1.00 85.44 664 HIS A C 1
ATOM 5096 O O . HIS A 1 664 ? 16.751 4.888 12.219 1.00 85.44 664 HIS A O 1
ATOM 5102 N N . LEU A 1 665 ? 18.138 3.435 13.208 1.00 87.56 665 LEU A N 1
ATOM 5103 C CA . LEU A 1 665 ? 17.261 3.219 14.354 1.00 87.56 665 LEU A CA 1
ATOM 5104 C C . LEU A 1 665 ? 17.118 4.513 15.175 1.00 87.56 665 LEU A C 1
ATOM 5106 O O . LEU A 1 665 ? 15.995 4.879 15.518 1.00 87.56 665 LEU A O 1
ATOM 5110 N N . ARG A 1 666 ? 18.217 5.236 15.433 1.00 84.69 666 ARG A N 1
ATOM 5111 C CA . ARG A 1 666 ? 18.221 6.527 16.146 1.00 84.69 666 ARG A CA 1
ATOM 5112 C C . ARG A 1 666 ? 17.430 7.603 15.421 1.00 84.69 666 ARG A C 1
ATOM 5114 O O . ARG A 1 666 ? 16.587 8.235 16.044 1.00 84.69 666 ARG A O 1
ATOM 5121 N N . GLU A 1 667 ? 17.632 7.741 14.114 1.00 84.69 667 GLU A N 1
ATOM 5122 C CA . GLU A 1 667 ? 16.861 8.661 13.271 1.00 84.69 667 GLU A CA 1
ATOM 5123 C C . GLU A 1 667 ? 15.351 8.441 13.465 1.00 84.69 667 GLU A C 1
ATOM 5125 O O . GLU A 1 667 ? 14.589 9.361 13.756 1.00 84.69 667 GLU A O 1
ATOM 5130 N N . VAL A 1 668 ? 14.913 7.184 13.397 1.00 84.31 668 VAL A N 1
ATOM 5131 C CA . VAL A 1 668 ? 13.511 6.823 13.611 1.00 84.31 668 VAL A CA 1
ATOM 5132 C C . VAL A 1 668 ? 13.049 7.070 15.047 1.00 84.31 668 VAL A C 1
ATOM 5134 O O . VAL A 1 668 ? 11.926 7.525 15.263 1.00 84.31 668 VAL A O 1
ATOM 5137 N N . GLN A 1 669 ? 13.887 6.771 16.036 1.00 85.62 669 GLN A N 1
ATOM 5138 C CA . GLN A 1 669 ? 13.592 7.026 17.443 1.00 85.62 669 GLN A CA 1
ATOM 5139 C C . GLN A 1 669 ? 13.357 8.521 17.700 1.00 85.62 669 GLN A C 1
ATOM 5141 O O . GLN A 1 669 ? 12.376 8.882 18.349 1.00 85.62 669 GLN A O 1
ATOM 5146 N N . GLU A 1 670 ? 14.202 9.389 17.145 1.00 81.94 670 GLU A N 1
ATOM 5147 C CA . GLU A 1 670 ? 14.064 10.846 17.224 1.00 81.94 670 GLU A CA 1
ATOM 5148 C C . GLU A 1 670 ? 12.786 11.334 16.531 1.00 81.94 670 GLU A C 1
ATOM 5150 O O . GLU A 1 670 ? 12.051 12.154 17.089 1.00 81.94 670 GLU A O 1
ATOM 5155 N N . LEU A 1 671 ? 12.446 10.779 15.363 1.00 78.25 671 LEU A N 1
ATOM 5156 C CA . LEU A 1 671 ? 11.192 11.081 14.661 1.00 78.25 671 LEU A CA 1
ATOM 5157 C C . LEU A 1 671 ? 9.950 10.678 15.470 1.00 78.25 671 LEU A C 1
ATOM 5159 O O . LEU A 1 671 ? 8.935 11.372 15.434 1.00 78.25 671 LEU A O 1
ATOM 5163 N N . LEU A 1 672 ? 10.022 9.587 16.236 1.00 78.69 672 LEU A N 1
ATOM 5164 C CA . LEU A 1 672 ? 8.939 9.178 17.133 1.00 78.69 672 LEU A CA 1
ATOM 5165 C C . LEU A 1 672 ? 8.839 10.046 18.401 1.00 78.69 672 LEU A C 1
ATOM 5167 O O . LEU A 1 672 ? 7.753 10.135 18.976 1.00 78.69 672 LEU A O 1
ATOM 5171 N N . TYR A 1 673 ? 9.935 10.665 18.855 1.00 75.31 673 TYR A N 1
ATOM 5172 C CA . TYR A 1 673 ? 9.956 11.524 20.049 1.00 75.31 673 TYR A CA 1
ATOM 5173 C C . TYR A 1 673 ? 9.697 13.006 19.776 1.00 75.31 673 TYR A C 1
ATOM 5175 O O . TYR A 1 673 ? 9.242 13.713 20.675 1.00 75.31 673 TYR A O 1
ATOM 5183 N N . SER A 1 674 ? 9.985 13.489 18.569 1.00 65.19 674 SER A N 1
ATOM 5184 C CA . SER A 1 674 ? 9.918 14.904 18.174 1.00 65.19 674 SER A CA 1
ATOM 5185 C C . SER A 1 674 ? 8.487 15.429 17.970 1.00 65.19 674 SER A C 1
ATOM 5187 O O . SER A 1 674 ? 8.231 16.225 17.067 1.00 65.19 674 SER A O 1
ATOM 5189 N N . GLU A 1 675 ? 7.545 15.069 18.853 1.00 50.38 675 GLU A N 1
ATOM 5190 C CA . GLU A 1 675 ? 6.140 15.528 18.866 1.00 50.38 675 GLU A CA 1
ATOM 5191 C C . GLU A 1 675 ? 5.949 17.064 18.904 1.00 50.38 675 GLU A C 1
ATOM 5193 O O . GLU A 1 675 ? 4.822 17.546 18.916 1.00 50.38 675 GLU A O 1
ATOM 5198 N N . THR A 1 676 ? 7.024 17.849 18.855 1.00 42.03 676 THR A N 1
ATOM 5199 C CA . THR A 1 676 ? 7.043 19.311 18.752 1.00 42.03 676 THR A CA 1
ATOM 5200 C C . THR A 1 676 ? 7.322 19.885 17.355 1.00 42.03 676 THR A C 1
ATOM 5202 O O . THR A 1 676 ? 7.174 21.094 17.202 1.00 42.03 676 THR A O 1
ATOM 5205 N N . GLN A 1 677 ? 7.703 19.105 16.330 1.00 35.59 677 GLN A N 1
ATOM 5206 C CA . GLN A 1 677 ? 8.103 19.676 15.021 1.00 35.59 677 GLN A CA 1
ATOM 5207 C C . GLN A 1 677 ? 7.098 19.533 13.868 1.00 35.59 677 GLN A C 1
ATOM 5209 O O . GLN A 1 677 ? 7.221 20.254 12.882 1.00 35.59 677 GLN A O 1
ATOM 5214 N N . PHE A 1 678 ? 6.079 18.675 13.981 1.00 35.25 678 PHE A N 1
ATOM 5215 C CA . PHE A 1 678 ? 5.085 18.476 12.907 1.00 35.25 678 PHE A CA 1
ATOM 5216 C C . PHE A 1 678 ? 3.721 19.134 13.168 1.00 35.25 678 PHE A C 1
ATOM 5218 O O . PHE A 1 678 ? 2.749 18.867 12.458 1.00 35.25 678 PHE A O 1
ATOM 5225 N N . SER A 1 679 ? 3.646 20.034 14.149 1.00 27.84 679 SER A N 1
ATOM 5226 C CA . SER A 1 679 ? 2.596 21.051 14.213 1.00 27.84 679 SER A CA 1
ATOM 5227 C C . SER A 1 679 ? 2.902 22.157 13.200 1.00 27.84 679 SER A C 1
ATOM 5229 O O . SER A 1 679 ? 3.463 23.194 13.549 1.00 27.84 679 SER A O 1
ATOM 5231 N N . ILE A 1 680 ? 2.549 21.889 11.942 1.00 26.56 680 ILE A N 1
ATOM 5232 C CA . ILE A 1 680 ? 2.251 22.899 10.921 1.00 26.56 680 ILE A CA 1
ATOM 5233 C C . ILE A 1 680 ? 0.826 22.644 10.436 1.00 26.56 680 ILE A C 1
ATOM 5235 O O . ILE A 1 680 ? 0.484 21.459 10.149 1.00 26.56 680 ILE A O 1
#

Secondary structure (DSSP, 8-state):
-HHHHHHHHHHHHHHHHHHHHHHHHHHT--SS-SSEEHHHHHHHHT--HHHHHHHHHHHHHTTSEEEEETTEEEE-HHHHHTTT--------------PPPPP--PPPSSSS--GGGT-EE--GGG--PSSEEEEEEES---SHHHHHHHHHHHHHHHHTTTTEEEEEEEE-TT-HHHHHHHHHHHHHTT-SEEEE--S-TT-HHHHHHHHHHHHTT--EEEESB--S-GGG-SEEEE--HHHHHHHHHHHHHHHTTTEEEEEEEE--TT-HHHHHHHHHHHHHHTT-TEEEEEEEEE-TT-HHHHHHHHHHHHHTT---SEEEESSHHHHHHHHHHHHHTTPPTTTSPEEEE-SBHHHHHHHHHHT--EEEEE--TTHHHHHHHHHHHHHTT--EESEEEPP-EEEE-TT---SS---SEEHHHH--SSS-TT-BTTS-S-PPPPPPPS----PPP--------S----HHHHHHHHHHHHTTS----HHHHHHHTT--HHHHHHHHHHHHHTTSEEE-TT--EEE-HHHHHHHHHHTT----HHHHHHHHHHHHHHHSSEEEEEEESSEEEEEEEEEE--TTSPPPPTT-EEEEEEE--SS-TT---EEEEPPPTT-TT---PEEEEEEEEEE--STT---EEEEEEEESSS---HHHHHHHHHHHHHHHH-TTS---

Organism: NCBI:txid335286

Sequence (680 aa):
MREKRCNLLRSIRSDVKSFERISAILSSFNSAEASQRIDALLEHTRIPTSSGYKIISDLIAEGLLSRTGRGVVKLGPYSTRLLYAPLRANRSTGNALLASSPKSAIAPRKAYLEGLLLKLIDTKPYKKEPPYTLGFANASRAHPWRRALEQSLIAASQRQSHVVSRMVVYDAQNDPARQIAHLKQMRDESVDLCIVSAVNESHEGLSKAIAETAAVGIPIVGVDRACGDVSNLVSFVTASDETVGRVSALWLAEHLKGSGEIVMLCGMRGASPCTIRLQAALATLEKFPDIRITAIEYTDWLAERGYDVMENHLSHNRVPDGVWCDSGLQGIGSLKAFCDKGFKRGEIPAHTGGEMNLMYKMAVTEKVPLCGLDYPAAMGSISFQTGLDILAGRQVPCLIEADLQIIVTRGHETASVRADLHAERKVDWHAADSLVHAAGRARSPRSEPKDSKRRAEPSTGIAVSKSYTDSSRRLVDIMTLVAERPIVTAYETARALNMPLSSTYEAINELERLSWLIRSEDGHLLVGKVPQQIGLTAQCINIDAHRLLAVVRYLRDQTGETSFAGILGADLQIGPWLVGFNYNCVRFTPFKTFAMELRHSTVLTDEPFKTQSRPEADMIGASSQTSFVMIPIRRSSASGVNTELVIGLGRQSGSIDEERAFAHLREVQELLYSETQFSI

Radius of gyration: 26.0 Å; chains: 1; bounding box: 71×65×81 Å

InterPro domains:
  IPR025997 Periplasmic binding protein [PF13407] (135-394)
  IPR028082 Periplasmic binding protein-like I [SSF53822] (131-401)
  IPR036388 Winged helix-like DNA-binding domain superfamily [G3DSA:1.10.10.10] (11-85)
  IPR036388 Winged helix-like DNA-binding domain superfamily [G3DSA:1.10.10.10] (465-536)
  IPR036390 Winged helix DNA-binding domain superfamily [SSF46785] (16-82)
  IPR036390 Winged helix DNA-binding domain superfamily [SSF46785] (471-536)

pLDDT: mean 80.6, std 19.77, range [24.36, 98.81]

Foldseek 3Di:
DVVVVVVVVVLLVVLLVLVLLLLQLLLVFFLVCQKDAQVVSCVVSVPDPVVSVVSQVLCVVVQQWHDPDDRMIGGGPVLLCLQFDDDDDDDDDDDDDDDFDDDFFAAFLDPDFDLLLADWDFLLLLADAFQFFEEELQAAPPALLSVLLQVLLVVLCVLVCVGHVYYHYDHNNLPLVSSLVSLVVCVVVVGSAYEYEHSFAEDPSNQVSLLVSLVSPHAYEYEQFHHDDLVSHNAYEFAPLLSLQQQLLLLQCQLVVLAWEEEEEFADPRTVSRVNSVVSNVVNNVVRVRYHHPYHHYQNLALQSLLVVLLVCVVVVNQTLEYEYSAQRSVNNNLVNCVVSPQAQPRRHAYEHAFFLLSLVSCVVSVHFYKYKQTASSSSSVSSLQSLCSNNRHMDRRYHHDDIFIETAPPSAGSHGDGLYYSVVQHDPPDDRSGGSRSAPPPDPPDDPPDDPDDDDDDDDDPDDPDPSDSSVVLVLQSNVLQADFDQDLVSVCVNVVHDSVSSSSNVSSCVSSQQWDADPVRTIFGGQSSSSSSCSVLSNRDRVSLLLSLQQSLCSRRVFKKFKFKDAQWTGTGPSGIDHRNSYDDDDRNDIFRWDWDDDPVDNPAGTKTWGADDPPDDPPDWIKTKDKHFLDARPDPPGGMTTIIIGIGRDDDDPNVVRSVSRVVSSCSRVPPPPPPD